Protein AF-A0A533ZEN4-F1 (afdb_monomer_lite)

Secondary structure (DSSP, 8-state):
-HHHHHHHHHT---TT-SEEEEEE-----HHHHHHHHHHHHHTT-EEPPHHHHHHHHHTSS---SSEEEEEEES--HHIIIIIHHHHHHHT---EEE--GGGG-SS--HHHHHHHHHHHHHHHTTPEE-B--SS---GGG--HHHHHIIIIIHHHHHHHHHTS---EEE-GGG---HHHHHHHHHTT-SEEEEEEES-B-TTS-TTSEEEEE--S---HHHHHHHHT--TTTHHHHHHHHHHHHHHHHHHHHHHHHH-SSS-----HHHHHHHHHHHHHHHHHHHHHHHHHHHHHHHTT--EEE-HHHHHIIIII-SGGGS--SEEEEEE-GGGHHHHHHHHHHTT-EEEETTEEEEE-TTSS-EEEEES--TT-S-HHHHHHTPEEEEETTEEEEE--HHHHHHHHHHIIIIII----HHHHHHHHHHHHHS---HHHHHHHHHHSTTHHHHHHHHHHHHTT-TTS---HHHHHHHS--SHHHHHHHHHHHHHSSSSPPTTHHHHHHHHHS-TTHHHHHHHHHHS--HHHHHHHHGGGSSS-HHHHHHHHHHHHHHHHHHHHTT-

Structure (mmCIF, N/CA/C/O backbone):
data_AF-A0A533ZEN4-F1
#
_entry.id   AF-A0A533ZEN4-F1
#
loop_
_atom_site.group_PDB
_atom_site.id
_atom_site.type_symbol
_atom_site.label_atom_id
_atom_site.label_alt_id
_atom_site.label_comp_id
_atom_site.label_asym_id
_atom_site.label_entity_id
_atom_site.label_seq_id
_atom_site.pdbx_PDB_ins_code
_atom_site.Cartn_x
_atom_site.Cartn_y
_atom_site.Cartn_z
_atom_site.occupancy
_atom_site.B_iso_or_equiv
_atom_site.auth_seq_id
_atom_site.auth_comp_id
_atom_site.auth_asym_id
_atom_site.auth_atom_id
_atom_site.pdbx_PDB_model_num
ATOM 1 N N . MET A 1 1 ? -9.840 26.747 15.165 1.00 43.94 1 MET A N 1
ATOM 2 C CA . MET A 1 1 ? -10.301 25.847 16.252 1.00 43.94 1 MET A CA 1
ATOM 3 C C . MET A 1 1 ? -9.223 24.917 16.841 1.00 43.94 1 MET A C 1
ATOM 5 O O . MET A 1 1 ? -9.442 24.405 17.928 1.00 43.94 1 MET A O 1
ATOM 9 N N . GLY A 1 2 ? -8.055 24.697 16.209 1.00 53.06 2 GLY A N 1
ATOM 10 C CA . GLY A 1 2 ? -7.106 23.652 16.651 1.00 53.06 2 GLY A CA 1
ATOM 11 C C . GLY A 1 2 ? -6.316 23.903 17.950 1.00 53.06 2 GLY A C 1
ATOM 12 O O . GLY A 1 2 ? -6.140 22.972 18.727 1.00 53.06 2 GLY A O 1
ATOM 13 N N . ALA A 1 3 ? -5.851 25.130 18.211 1.00 53.50 3 ALA A N 1
ATOM 14 C CA . ALA A 1 3 ? -4.971 25.402 19.359 1.00 53.50 3 ALA A CA 1
ATOM 15 C C . ALA A 1 3 ? -5.711 25.388 20.710 1.00 53.50 3 ALA A C 1
ATOM 17 O O . ALA A 1 3 ? -5.239 24.774 21.659 1.00 53.50 3 ALA A O 1
ATOM 18 N N . ALA A 1 4 ? -6.901 25.996 20.779 1.00 62.06 4 ALA A N 1
ATOM 19 C CA . ALA A 1 4 ? -7.715 26.029 21.998 1.00 62.06 4 ALA A CA 1
ATOM 20 C C . ALA A 1 4 ? -8.164 24.625 22.439 1.00 62.06 4 ALA A C 1
ATOM 22 O O . ALA A 1 4 ? -8.105 24.294 23.619 1.00 62.06 4 ALA A O 1
ATOM 23 N N . ARG A 1 5 ? -8.537 23.766 21.481 1.00 68.06 5 ARG A N 1
ATOM 24 C CA . ARG A 1 5 ? -8.897 22.371 21.754 1.00 68.06 5 ARG A CA 1
ATOM 25 C C . ARG A 1 5 ? -7.697 21.543 22.217 1.00 68.06 5 ARG A C 1
ATOM 27 O O . ARG A 1 5 ? -7.823 20.802 23.178 1.00 68.06 5 ARG A O 1
ATOM 34 N N . ALA A 1 6 ? -6.529 21.711 21.594 1.00 65.56 6 ALA A N 1
ATOM 35 C CA . ALA A 1 6 ? -5.308 21.034 22.038 1.00 65.56 6 ALA A CA 1
ATOM 36 C C . ALA A 1 6 ? -4.890 21.455 23.460 1.00 65.56 6 ALA A C 1
ATOM 38 O O . ALA A 1 6 ? -4.477 20.613 24.250 1.00 65.56 6 ALA A O 1
ATOM 39 N N . LEU A 1 7 ? -5.039 22.739 23.807 1.00 67.12 7 LEU A N 1
ATOM 40 C CA . LEU A 1 7 ? -4.793 23.239 25.164 1.00 67.12 7 LEU A CA 1
ATOM 41 C C . LEU A 1 7 ? -5.800 22.679 26.176 1.00 67.12 7 LEU A C 1
ATOM 43 O O . LEU A 1 7 ? -5.402 22.258 27.258 1.00 67.12 7 LEU A O 1
ATOM 47 N N . SER A 1 8 ? -7.083 22.620 25.811 1.00 70.81 8 SER A N 1
ATOM 48 C CA . SER A 1 8 ? -8.122 21.999 26.638 1.00 70.81 8 SER A CA 1
ATOM 49 C C . SER A 1 8 ? -7.847 20.512 26.874 1.00 70.81 8 SER A C 1
ATOM 51 O O . SER A 1 8 ? -7.954 20.053 28.005 1.00 70.81 8 SER A O 1
ATOM 53 N N . GLU A 1 9 ? -7.418 19.770 25.852 1.00 74.06 9 GLU A N 1
ATOM 54 C CA . GLU A 1 9 ? -7.073 18.350 25.974 1.00 74.06 9 GLU A CA 1
ATOM 55 C C . GLU A 1 9 ? -5.823 18.118 26.837 1.00 74.06 9 GLU A C 1
ATOM 57 O O . GLU A 1 9 ? -5.799 17.186 27.636 1.00 74.06 9 GLU A O 1
ATOM 62 N N . LEU A 1 10 ? -4.805 18.981 26.730 1.00 68.69 10 LEU A N 1
ATOM 63 C CA . LEU A 1 10 ? -3.618 18.939 27.595 1.00 68.69 10 LEU A CA 1
ATOM 64 C C . LEU A 1 10 ? -3.953 19.217 29.068 1.00 68.69 10 LEU A C 1
ATOM 66 O O . LEU A 1 10 ? -3.287 18.684 29.955 1.00 68.69 10 LEU A O 1
ATOM 70 N N . ALA A 1 11 ? -4.974 20.040 29.311 1.00 71.75 11 ALA A N 1
ATOM 71 C CA . ALA A 1 11 ? -5.456 20.407 30.639 1.00 71.75 11 ALA A CA 1
ATOM 72 C C . ALA A 1 11 ? -6.572 19.486 31.173 1.00 71.75 11 ALA A C 1
ATOM 74 O O . ALA A 1 11 ? -7.020 19.664 32.304 1.00 71.75 11 ALA A O 1
ATOM 75 N N . SER A 1 12 ? -7.041 18.520 30.379 1.00 71.06 12 SER A N 1
ATOM 76 C CA . SER A 1 12 ? -8.128 17.623 30.771 1.00 71.06 12 SER A CA 1
ATOM 77 C C . SER A 1 12 ? -7.603 16.455 31.601 1.00 71.06 12 SER A C 1
ATOM 79 O O . SER A 1 12 ? -6.607 15.817 31.263 1.00 71.06 12 SER A O 1
ATOM 81 N N . SER A 1 13 ? -8.323 16.150 32.673 1.00 80.19 13 SER A N 1
ATOM 82 C CA . SER A 1 13 ? -8.119 14.985 33.527 1.00 80.19 13 SER A CA 1
ATOM 83 C C . SER A 1 13 ? -9.407 14.171 33.539 1.00 80.19 13 SER A C 1
ATOM 85 O O . SER A 1 13 ? -10.502 14.729 33.484 1.00 80.19 13 SER A O 1
ATOM 87 N N . PHE A 1 14 ? -9.273 12.854 33.614 1.00 87.88 14 PHE A N 1
ATOM 88 C CA . PHE A 1 14 ? -10.388 11.935 33.867 1.00 87.88 14 PHE A CA 1
ATOM 89 C C . PHE A 1 14 ? -10.124 11.072 35.103 1.00 87.88 14 PHE A C 1
ATOM 91 O O . PHE A 1 14 ? -10.722 10.014 35.286 1.00 87.88 14 PHE A O 1
ATOM 98 N N . HIS A 1 15 ? -9.210 11.533 35.958 1.00 85.56 15 HIS A N 1
ATOM 99 C CA . HIS A 1 15 ? -8.993 10.944 37.264 1.00 85.56 15 HIS A CA 1
ATOM 100 C C . HIS A 1 15 ? -10.256 11.075 38.126 1.00 85.56 15 HIS A C 1
ATOM 102 O O . HIS A 1 15 ? -10.852 12.150 38.182 1.00 85.56 15 HIS A O 1
ATOM 108 N N . GLY A 1 16 ? -10.644 9.994 38.806 1.00 84.69 16 GLY A N 1
ATOM 109 C CA . GLY A 1 16 ? -11.830 9.965 39.669 1.00 84.69 16 GLY A CA 1
ATOM 110 C C . GLY A 1 16 ? -13.163 9.743 38.948 1.00 84.69 16 GLY A C 1
ATOM 111 O O . GLY A 1 16 ? -14.199 9.802 39.599 1.00 84.69 16 GLY A O 1
ATOM 112 N N . ALA A 1 17 ? -13.151 9.475 37.639 1.00 90.56 17 ALA A N 1
ATOM 113 C CA . ALA A 1 17 ? -14.362 9.113 36.914 1.00 90.56 17 ALA A CA 1
ATOM 114 C C . ALA A 1 17 ? -14.907 7.741 37.332 1.00 90.56 17 ALA A C 1
ATOM 116 O O . ALA A 1 17 ? -14.138 6.808 37.573 1.00 90.56 17 ALA A O 1
ATOM 117 N N . ASP A 1 18 ? -16.235 7.608 37.337 1.00 93.44 18 ASP A N 1
ATOM 118 C CA . ASP A 1 18 ? -16.905 6.344 37.650 1.00 93.44 18 ASP A CA 1
ATOM 119 C C . ASP A 1 18 ? -16.711 5.319 36.519 1.00 93.44 18 ASP A C 1
ATOM 121 O O . ASP A 1 18 ? -16.425 4.146 36.772 1.00 93.44 18 ASP A O 1
ATOM 125 N N . VAL A 1 19 ? -16.841 5.770 35.261 1.00 96.56 19 VAL A N 1
ATOM 126 C CA . VAL A 1 19 ? -16.652 4.946 34.057 1.00 96.56 19 VAL A CA 1
ATOM 127 C C . VAL A 1 19 ? -15.769 5.654 33.040 1.00 96.56 19 VAL A C 1
ATOM 129 O O . VAL A 1 19 ? -16.017 6.800 32.655 1.00 96.56 19 VAL A O 1
ATOM 132 N N . LEU A 1 20 ? -14.777 4.935 32.514 1.00 96.94 20 LEU A N 1
ATOM 133 C CA . LEU A 1 20 ? -14.028 5.366 31.336 1.00 96.94 20 LEU A CA 1
ATOM 134 C C . LEU A 1 20 ? -14.659 4.791 30.067 1.00 96.94 20 LEU A C 1
ATOM 136 O O . LEU A 1 20 ? -14.642 3.583 29.838 1.00 96.94 20 LEU A O 1
ATOM 140 N N . VAL A 1 21 ? -15.190 5.654 29.204 1.00 97.81 21 VAL A N 1
ATOM 141 C CA . VAL A 1 21 ? -15.657 5.233 27.878 1.00 97.81 21 VAL A CA 1
ATOM 142 C C . VAL A 1 21 ? -14.480 5.297 26.910 1.00 97.81 21 VAL A C 1
ATOM 144 O O . VAL A 1 21 ? -14.130 6.369 26.414 1.00 97.81 21 VAL A O 1
ATOM 147 N N . LEU A 1 22 ? -13.836 4.159 26.665 1.00 97.56 22 LEU A N 1
ATOM 148 C CA . LEU A 1 22 ? -12.671 4.071 25.791 1.00 97.56 22 LEU A CA 1
ATOM 149 C C . LEU A 1 22 ? -13.105 4.099 24.324 1.00 97.56 22 LEU A C 1
ATOM 151 O O . LEU A 1 22 ? -13.936 3.299 23.895 1.00 97.56 22 LEU A O 1
ATOM 155 N N . CYS A 1 23 ? -12.535 5.021 23.551 1.00 95.12 23 CYS A N 1
ATOM 156 C CA . CYS A 1 23 ? -12.855 5.224 22.142 1.00 95.12 23 CYS A CA 1
ATOM 157 C C . CYS A 1 23 ? -11.713 4.742 21.248 1.00 95.12 23 CYS A C 1
ATOM 159 O O . CYS A 1 23 ? -10.653 5.368 21.171 1.00 95.12 23 CYS A O 1
ATOM 161 N N . TYR A 1 24 ? -11.963 3.645 20.546 1.00 95.06 24 TYR A N 1
ATOM 162 C CA . TYR A 1 24 ? -11.093 3.072 19.532 1.00 95.06 24 TYR A CA 1
ATOM 163 C C . TYR A 1 24 ? -11.607 3.404 18.128 1.00 95.06 24 TYR A C 1
ATOM 165 O O . TYR A 1 24 ? -12.798 3.612 17.913 1.00 95.06 24 TYR A O 1
ATOM 173 N N . HIS A 1 25 ? -10.692 3.446 17.162 1.00 90.31 25 HIS A N 1
ATOM 174 C CA . HIS A 1 25 ? -11.019 3.569 15.739 1.00 90.31 25 HIS A CA 1
ATOM 175 C C . HIS A 1 25 ? -10.411 2.381 14.987 1.00 90.31 25 HIS A C 1
ATOM 177 O O . HIS A 1 25 ? -11.042 1.341 14.856 1.00 90.31 25 HIS A O 1
ATOM 183 N N . ARG A 1 26 ? -9.156 2.496 14.552 1.00 87.44 26 ARG A N 1
ATOM 184 C CA . ARG A 1 26 ? -8.433 1.444 13.824 1.00 87.44 26 ARG A CA 1
ATOM 185 C C . ARG A 1 26 ? -7.689 0.528 14.790 1.00 87.44 26 ARG A C 1
ATOM 187 O O . ARG A 1 26 ? -6.956 1.031 15.644 1.00 87.44 26 ARG A O 1
ATOM 194 N N . ILE A 1 27 ? -7.803 -0.788 14.616 1.00 90.50 27 ILE A N 1
ATOM 195 C CA . ILE A 1 27 ? -7.027 -1.788 15.370 1.00 90.50 27 ILE A CA 1
ATOM 196 C C . ILE A 1 27 ? -6.047 -2.484 14.420 1.00 90.50 27 ILE A C 1
ATOM 198 O O . ILE A 1 27 ? -6.326 -3.565 13.912 1.00 90.50 27 ILE A O 1
ATOM 202 N N . ARG A 1 28 ? -4.884 -1.877 14.151 1.00 85.94 28 ARG A N 1
ATOM 203 C CA . ARG A 1 28 ? -3.933 -2.399 13.144 1.00 85.94 28 ARG A CA 1
ATOM 204 C C . ARG A 1 28 ? -3.084 -3.563 13.685 1.00 85.94 28 ARG A C 1
ATOM 206 O O . ARG A 1 28 ? -2.612 -4.389 12.912 1.00 85.94 28 ARG A O 1
ATOM 213 N N . SER A 1 29 ? -2.895 -3.646 15.003 1.00 88.56 29 SER A N 1
ATOM 214 C CA . SER A 1 29 ? -2.089 -4.651 15.701 1.00 88.56 29 SER A CA 1
ATOM 215 C C . SER A 1 29 ? -2.912 -5.387 16.757 1.00 88.56 29 SER A C 1
ATOM 217 O O . SER A 1 29 ? -3.169 -4.873 17.851 1.00 88.56 29 SER A O 1
ATOM 219 N N . ARG A 1 30 ? -3.256 -6.645 16.451 1.00 93.19 30 ARG A N 1
ATOM 220 C CA . ARG A 1 30 ? -3.936 -7.558 17.382 1.00 93.19 30 ARG A CA 1
ATOM 221 C C . ARG A 1 30 ? -3.164 -7.739 18.691 1.00 93.19 30 ARG A C 1
ATOM 223 O O . ARG A 1 30 ? -3.760 -7.709 19.758 1.00 93.19 30 ARG A O 1
ATOM 230 N N . GLU A 1 31 ? -1.843 -7.889 18.623 1.00 92.62 31 GLU A N 1
ATOM 231 C CA . GLU A 1 31 ? -0.985 -8.112 19.797 1.00 92.62 31 GLU A CA 1
ATOM 232 C C . GLU A 1 31 ? -1.008 -6.928 20.776 1.00 92.62 31 GLU A C 1
ATOM 234 O O . GLU A 1 31 ? -1.095 -7.103 21.996 1.00 92.62 31 GLU A O 1
ATOM 239 N N . ARG A 1 32 ? -0.982 -5.697 20.252 1.00 91.38 32 ARG A N 1
ATOM 240 C CA . ARG A 1 32 ? -1.067 -4.498 21.092 1.00 91.38 32 ARG A CA 1
ATOM 241 C C . ARG A 1 32 ? -2.434 -4.343 21.723 1.00 91.38 32 ARG A C 1
ATOM 243 O O . ARG A 1 32 ? -2.510 -4.047 22.911 1.00 91.38 32 ARG A O 1
ATOM 250 N N . PHE A 1 33 ? -3.490 -4.569 20.949 1.00 96.44 33 PHE A N 1
ATOM 251 C CA . PHE A 1 33 ? -4.849 -4.541 21.474 1.00 96.44 33 PHE A CA 1
ATOM 252 C C . PHE A 1 33 ? -5.057 -5.618 22.550 1.00 96.44 33 PHE A C 1
ATOM 254 O O . PHE A 1 33 ? -5.562 -5.317 23.628 1.00 96.44 33 PHE A O 1
ATOM 261 N N . HIS A 1 34 ? -4.547 -6.834 22.331 1.00 97.31 34 HIS A N 1
ATOM 262 C CA . HIS A 1 34 ? -4.519 -7.901 23.338 1.00 97.31 34 HIS A CA 1
ATOM 263 C C . HIS A 1 34 ? -3.827 -7.464 24.627 1.00 97.31 34 HIS A C 1
ATOM 265 O O . HIS A 1 34 ? -4.397 -7.597 25.708 1.00 97.31 34 HIS A O 1
ATOM 271 N N . SER A 1 35 ? -2.651 -6.846 24.518 1.00 94.88 35 SER A N 1
ATOM 272 C CA . SER A 1 35 ? -1.914 -6.341 25.680 1.00 94.88 35 SER A CA 1
ATOM 273 C C . SER A 1 35 ? -2.686 -5.260 26.451 1.00 94.88 35 SER A C 1
ATOM 275 O O . SER A 1 35 ? -2.575 -5.180 27.673 1.00 94.88 35 SER A O 1
ATOM 277 N N . GLN A 1 36 ? -3.481 -4.436 25.763 1.00 96.62 36 GLN A N 1
ATOM 278 C CA . GLN A 1 36 ? -4.335 -3.422 26.389 1.00 96.62 36 GLN A CA 1
ATOM 279 C C . GLN A 1 36 ? -5.517 -4.057 27.128 1.00 96.62 36 GLN A C 1
ATOM 281 O O . GLN A 1 36 ? -5.770 -3.702 28.277 1.00 96.62 36 GLN A O 1
ATOM 286 N N . MET A 1 37 ? -6.202 -5.027 26.514 1.00 98.19 37 MET A N 1
ATOM 287 C CA . MET A 1 37 ? -7.299 -5.754 27.168 1.00 98.19 37 MET A CA 1
ATOM 288 C C . MET A 1 37 ? -6.793 -6.537 28.383 1.00 98.19 37 MET A C 1
ATOM 290 O O . MET A 1 37 ? -7.384 -6.468 29.459 1.00 98.19 37 MET A O 1
ATOM 294 N N . LYS A 1 38 ? -5.622 -7.173 28.257 1.00 97.44 38 LYS A N 1
ATOM 295 C CA . LYS A 1 38 ? -4.925 -7.805 29.381 1.00 97.44 38 LYS A CA 1
ATOM 296 C C . LYS A 1 38 ? -4.644 -6.809 30.507 1.00 97.44 38 LYS A C 1
ATOM 298 O O . LYS A 1 38 ? -4.877 -7.126 31.666 1.00 97.44 38 LYS A O 1
ATOM 303 N N . ALA A 1 39 ? -4.179 -5.602 30.182 1.00 96.50 39 ALA A N 1
ATOM 304 C CA . ALA A 1 39 ? -3.926 -4.572 31.185 1.00 96.50 39 ALA A CA 1
ATOM 305 C C . ALA A 1 39 ? -5.206 -4.107 31.896 1.00 96.50 39 ALA A C 1
ATOM 307 O O . ALA A 1 39 ? -5.158 -3.893 33.102 1.00 96.50 39 ALA A O 1
ATOM 308 N N . LEU A 1 40 ? -6.340 -3.985 31.194 1.00 97.50 40 LEU A N 1
ATOM 309 C CA . LEU A 1 40 ? -7.632 -3.689 31.830 1.00 97.50 40 LEU A CA 1
ATOM 310 C C . LEU A 1 40 ? -8.024 -4.784 32.828 1.00 97.50 40 LEU A C 1
ATOM 312 O O . LEU A 1 40 ? -8.372 -4.467 33.964 1.00 97.50 40 LEU A O 1
ATOM 316 N N . ALA A 1 41 ? -7.892 -6.055 32.434 1.00 96.94 41 ALA A N 1
ATOM 317 C CA . ALA A 1 41 ? -8.163 -7.196 33.308 1.00 96.94 41 ALA A CA 1
ATOM 318 C C . ALA A 1 41 ? -7.251 -7.200 34.550 1.00 96.94 41 ALA A C 1
ATOM 320 O O . ALA A 1 41 ? -7.729 -7.317 35.674 1.00 96.94 41 ALA A O 1
ATOM 321 N N . GLU A 1 42 ? -5.940 -7.013 34.364 1.00 96.50 42 GLU A N 1
ATOM 322 C CA . GLU A 1 42 ? -4.958 -6.966 35.459 1.00 96.50 42 GLU A CA 1
ATOM 323 C C . GLU A 1 42 ? -5.163 -5.778 36.408 1.00 96.50 42 GLU A C 1
ATOM 325 O O . GLU A 1 42 ? -4.818 -5.864 37.583 1.00 96.50 42 GLU A O 1
ATOM 330 N N . LEU A 1 43 ? -5.693 -4.661 35.905 1.00 94.75 43 LEU A N 1
ATOM 331 C CA . LEU A 1 43 ? -6.028 -3.479 36.703 1.00 94.75 43 LEU A CA 1
ATOM 332 C C . LEU A 1 43 ? -7.414 -3.579 37.364 1.00 94.75 43 LEU A C 1
ATOM 334 O O . LEU A 1 43 ? -7.807 -2.653 38.071 1.00 94.75 43 LEU A O 1
ATOM 338 N N . GLY A 1 44 ? -8.145 -4.677 37.150 1.00 95.50 44 GLY A N 1
ATOM 339 C CA . GLY A 1 44 ? -9.442 -4.930 37.773 1.00 95.50 44 GLY A CA 1
ATOM 340 C C . GLY A 1 44 ? -10.601 -4.130 37.178 1.00 95.50 44 GLY A C 1
ATOM 341 O O . GLY A 1 44 ? -11.589 -3.912 37.873 1.00 95.50 44 GLY A O 1
ATOM 342 N N . TYR A 1 45 ? -10.499 -3.677 35.923 1.00 96.75 45 TYR A N 1
ATOM 343 C CA . TYR A 1 45 ? -11.593 -2.951 35.277 1.00 96.75 45 TYR A CA 1
ATOM 344 C C . TYR A 1 45 ? -12.801 -3.859 35.022 1.00 96.75 45 TYR A C 1
ATOM 346 O O . TYR A 1 45 ? -12.692 -4.873 34.332 1.00 96.75 45 TYR A O 1
ATOM 354 N N . SER A 1 46 ? -13.971 -3.444 35.503 1.00 96.19 46 SER A N 1
ATOM 355 C CA . SER A 1 46 ? -15.249 -4.040 35.114 1.00 96.19 46 SER A CA 1
ATOM 356 C C . SER A 1 46 ? -15.667 -3.519 33.738 1.00 96.19 46 SER A C 1
ATOM 358 O O . SER A 1 46 ? -15.936 -2.324 33.576 1.00 96.19 46 SER A O 1
ATOM 360 N N . ILE A 1 47 ? -15.688 -4.397 32.732 1.00 97.81 47 ILE A N 1
ATOM 361 C CA . ILE A 1 47 ? -16.045 -4.022 31.359 1.00 97.81 47 ILE A CA 1
ATOM 362 C C . ILE A 1 47 ? -17.552 -4.169 31.156 1.00 97.81 47 ILE A C 1
ATOM 364 O O . ILE A 1 47 ? -18.100 -5.266 31.249 1.00 97.81 47 ILE A O 1
ATOM 368 N N . LEU A 1 48 ? -18.218 -3.046 30.890 1.00 97.44 48 LEU A N 1
ATOM 369 C CA . LEU A 1 48 ? -19.673 -2.947 30.827 1.00 97.44 48 LEU A CA 1
ATOM 370 C C . LEU A 1 48 ? -20.196 -3.160 29.403 1.00 97.44 48 LEU A C 1
ATOM 372 O O . LEU A 1 48 ? -19.622 -2.674 28.428 1.00 97.44 48 LEU A O 1
ATOM 376 N N . THR A 1 49 ? -21.348 -3.819 29.285 1.00 97.00 49 THR A N 1
ATOM 377 C CA . THR A 1 49 ? -22.201 -3.701 28.093 1.00 97.00 49 THR A CA 1
ATOM 378 C C . THR A 1 49 ? -22.807 -2.298 28.020 1.00 97.00 49 THR A C 1
ATOM 380 O O . THR A 1 49 ? -22.931 -1.601 29.031 1.00 97.00 49 THR A O 1
ATOM 383 N N . THR A 1 50 ? -23.242 -1.880 26.831 1.00 97.12 50 THR A N 1
ATOM 384 C CA . THR A 1 50 ? -23.950 -0.600 26.656 1.00 97.12 50 THR A CA 1
ATOM 385 C C . THR A 1 50 ? -25.204 -0.530 27.522 1.00 97.12 50 THR A C 1
ATOM 387 O O . THR A 1 50 ? -25.466 0.501 28.125 1.00 97.12 50 THR A O 1
ATOM 390 N N . GLU A 1 51 ? -25.942 -1.635 27.634 1.00 95.69 51 GLU A N 1
ATOM 391 C CA . GLU A 1 51 ? -27.141 -1.731 28.467 1.00 95.69 51 GLU A CA 1
ATOM 392 C C . GLU A 1 51 ? -26.808 -1.530 29.950 1.00 95.69 51 GLU A C 1
ATOM 394 O O . GLU A 1 51 ? -27.375 -0.648 30.588 1.00 95.69 51 GLU A O 1
ATOM 399 N N . GLN A 1 52 ? -25.811 -2.251 30.479 1.00 96.31 52 GLN A N 1
ATOM 400 C CA . GLN A 1 52 ? -25.336 -2.069 31.857 1.00 96.31 52 GLN A CA 1
ATOM 401 C C . GLN A 1 52 ? -24.899 -0.627 32.135 1.00 96.31 52 GLN A C 1
ATOM 403 O O . GLN A 1 52 ? -25.200 -0.085 33.199 1.00 96.31 52 GLN A O 1
ATOM 408 N N . PHE A 1 53 ? -24.193 -0.013 31.185 1.00 97.38 53 PHE A N 1
ATOM 409 C CA . PHE A 1 53 ? -23.772 1.378 31.272 1.00 97.38 53 PHE A CA 1
ATOM 410 C C . PHE A 1 53 ? -24.975 2.337 31.303 1.00 97.38 53 PHE A C 1
ATOM 412 O O . PHE A 1 53 ? -25.030 3.219 32.158 1.00 97.38 53 PHE A O 1
ATOM 419 N N . THR A 1 54 ? -25.968 2.145 30.432 1.00 96.31 54 THR A N 1
ATOM 420 C CA . THR A 1 54 ? -27.192 2.961 30.390 1.00 96.31 54 THR A CA 1
ATOM 421 C C . THR A 1 54 ? -28.036 2.798 31.658 1.00 96.31 54 THR A C 1
ATOM 423 O O . THR A 1 54 ? -28.526 3.791 32.197 1.00 96.31 54 THR A O 1
ATOM 426 N N . GLU A 1 55 ? -28.184 1.575 32.174 1.00 95.19 55 GLU A N 1
ATOM 427 C CA . GLU A 1 55 ? -28.864 1.296 33.445 1.00 95.19 55 GLU A CA 1
ATOM 428 C C . GLU A 1 55 ? -28.164 1.992 34.621 1.00 95.19 55 GLU A C 1
ATOM 430 O O . GLU A 1 55 ? -28.806 2.626 35.461 1.00 95.19 55 GLU A O 1
ATOM 435 N N . TRP A 1 56 ? -26.831 1.932 34.667 1.00 96.00 56 TRP A N 1
ATOM 436 C CA . TRP A 1 56 ? -26.050 2.624 35.688 1.00 96.00 56 TRP A CA 1
ATOM 437 C C . TRP A 1 56 ? -26.205 4.145 35.609 1.00 96.00 56 TRP A C 1
ATOM 439 O O . TRP A 1 56 ? -26.468 4.787 36.628 1.00 96.00 56 TRP A O 1
ATOM 449 N N . LEU A 1 57 ? -26.114 4.718 34.406 1.00 95.12 57 LEU A N 1
ATOM 450 C CA . LEU A 1 57 ? -26.249 6.158 34.192 1.00 95.12 57 LEU A CA 1
ATOM 451 C C . LEU A 1 57 ? -27.627 6.668 34.646 1.00 95.12 57 LEU A C 1
ATOM 453 O O . LEU A 1 57 ? -27.728 7.727 35.264 1.00 95.12 57 LEU A O 1
ATOM 457 N N . ARG A 1 58 ? -28.681 5.873 34.409 1.00 91.12 58 ARG A N 1
ATOM 458 C CA . ARG A 1 58 ? -30.058 6.118 34.883 1.00 91.12 58 ARG A CA 1
ATOM 459 C C . ARG A 1 58 ? -30.254 5.829 36.371 1.00 91.12 58 ARG A C 1
ATOM 461 O O . ARG A 1 58 ? -31.274 6.200 36.945 1.00 91.12 58 ARG A O 1
ATOM 468 N N . GLY A 1 59 ? -29.286 5.178 37.009 1.00 90.88 59 GLY A N 1
ATOM 469 C CA . GLY A 1 59 ? -29.301 4.860 38.427 1.00 90.88 59 GLY A CA 1
ATOM 470 C C . GLY A 1 59 ? -30.046 3.583 38.810 1.00 90.88 59 GLY A C 1
ATOM 471 O O . GLY A 1 59 ? -30.250 3.369 40.004 1.00 90.88 59 GLY A O 1
ATOM 472 N N . SER A 1 60 ? -30.427 2.743 37.844 1.00 89.00 60 SER A N 1
ATOM 473 C CA . SER A 1 60 ? -31.083 1.451 38.084 1.00 89.00 60 SER A CA 1
ATOM 474 C C . SER A 1 60 ? -30.098 0.300 38.321 1.00 89.00 60 SER A C 1
ATOM 476 O O . SER A 1 60 ? -30.520 -0.788 38.707 1.00 89.00 60 SER A O 1
ATOM 478 N N . LYS A 1 61 ? -28.789 0.529 38.141 1.00 90.56 61 LYS A N 1
ATOM 479 C CA . LYS A 1 61 ? -27.734 -0.469 38.362 1.00 90.56 61 LYS A CA 1
ATOM 480 C C . LYS A 1 61 ? -26.556 0.100 39.134 1.00 90.56 61 LYS A C 1
ATOM 482 O O . LYS A 1 61 ? -26.148 1.240 38.923 1.00 90.56 61 LYS A O 1
ATOM 487 N N . LEU A 1 62 ? -25.996 -0.717 40.019 1.00 90.06 62 LEU A N 1
ATOM 488 C CA . LEU A 1 62 ? -24.738 -0.423 40.694 1.00 90.06 62 LEU A CA 1
ATOM 489 C C . LEU A 1 62 ? -23.576 -0.983 39.875 1.00 90.06 62 LEU A C 1
ATOM 491 O O . LEU A 1 62 ? -23.645 -2.106 39.375 1.00 90.06 62 LEU A O 1
ATOM 495 N N . ILE A 1 63 ? -22.505 -0.202 39.774 1.00 90.50 63 ILE A N 1
ATOM 496 C CA . ILE A 1 63 ? -21.211 -0.638 39.248 1.00 90.50 63 ILE A CA 1
ATOM 497 C C . ILE A 1 63 ? -20.143 -0.321 40.289 1.00 90.50 63 ILE A C 1
ATOM 499 O O . ILE A 1 63 ? -20.311 0.596 41.095 1.00 90.50 63 ILE A O 1
ATOM 503 N N . TYR A 1 64 ? -19.042 -1.058 40.243 1.00 87.00 64 TYR A N 1
ATOM 504 C CA . TYR A 1 64 ? -17.900 -0.849 41.122 1.00 87.00 64 TYR A CA 1
ATOM 505 C C . TYR A 1 64 ? -16.705 -0.402 40.275 1.00 87.00 64 TYR A C 1
ATOM 507 O O . TYR A 1 64 ? -16.249 -1.186 39.440 1.00 87.00 64 TYR A O 1
ATOM 515 N N . PRO A 1 65 ? -16.223 0.844 40.440 1.00 87.88 65 PRO A N 1
ATOM 516 C CA . PRO A 1 65 ? -15.010 1.304 39.782 1.00 87.88 65 PRO A CA 1
ATOM 517 C C . PRO A 1 65 ? -13.770 0.499 40.231 1.00 87.88 65 PRO A C 1
ATOM 519 O O . PRO A 1 65 ? -13.726 0.044 41.377 1.00 87.88 65 PRO A O 1
ATOM 522 N N . PRO A 1 66 ? -12.742 0.357 39.377 1.00 93.31 66 PRO A N 1
ATOM 523 C CA . PRO A 1 66 ? -12.655 0.948 38.046 1.00 93.31 66 PRO A CA 1
ATOM 524 C C . PRO A 1 66 ? -13.559 0.218 37.038 1.00 93.31 66 PRO A C 1
ATOM 526 O O . PRO A 1 66 ? -13.609 -1.007 37.000 1.00 93.31 66 PRO A O 1
ATOM 529 N N . ALA A 1 67 ? -14.287 0.969 36.212 1.00 96.88 67 ALA A N 1
ATOM 530 C CA . ALA A 1 67 ? -15.170 0.419 35.187 1.00 96.88 67 ALA A CA 1
ATOM 531 C C . ALA A 1 67 ? -14.913 1.090 33.836 1.00 96.88 67 ALA A C 1
ATOM 533 O O . ALA A 1 67 ? -14.512 2.256 33.768 1.00 96.88 67 ALA A O 1
ATOM 534 N N . ALA A 1 68 ? -15.126 0.351 32.750 1.00 98.00 68 ALA A N 1
ATOM 535 C CA . ALA A 1 68 ? -14.951 0.874 31.404 1.00 98.00 68 ALA A CA 1
ATOM 536 C C . ALA A 1 68 ? -16.015 0.365 30.432 1.00 98.00 68 ALA A C 1
ATOM 538 O O . ALA A 1 68 ? -16.505 -0.756 30.541 1.00 98.00 68 ALA A O 1
ATOM 539 N N . LEU A 1 69 ? -16.329 1.198 29.444 1.00 98.38 69 LEU A N 1
ATOM 540 C CA . LEU A 1 69 ? -17.103 0.827 28.264 1.00 98.38 69 LEU A CA 1
ATOM 541 C C . LEU A 1 69 ? -16.175 0.896 27.051 1.00 98.38 69 LEU A C 1
ATOM 543 O O . LEU A 1 69 ? -15.569 1.936 26.795 1.00 98.38 69 LEU A O 1
ATOM 547 N N . LEU A 1 70 ? -16.067 -0.198 26.299 1.00 98.44 70 LEU A N 1
ATOM 548 C CA . LEU A 1 70 ? -15.260 -0.247 25.080 1.00 98.44 70 LEU A CA 1
ATOM 549 C C . LEU A 1 70 ? -16.116 0.167 23.881 1.00 98.44 70 LEU A C 1
ATOM 551 O O . LEU A 1 70 ? -17.154 -0.444 23.619 1.00 98.44 70 LEU A O 1
ATOM 555 N N . THR A 1 71 ? -15.689 1.198 23.152 1.00 98.12 71 THR A N 1
ATOM 556 C CA . THR A 1 71 ? -16.400 1.726 21.980 1.00 98.12 71 THR A CA 1
ATOM 557 C C . THR A 1 71 ? -15.497 1.782 20.755 1.00 98.12 71 THR A C 1
ATOM 559 O O . THR A 1 71 ? -14.323 2.135 20.871 1.00 98.12 71 THR A O 1
ATOM 562 N N . PHE A 1 72 ? -16.046 1.446 19.589 1.00 96.62 72 PHE A N 1
ATOM 563 C CA . PHE A 1 72 ? -15.330 1.377 18.316 1.00 96.62 72 PHE A CA 1
ATOM 564 C C . PHE A 1 72 ? -16.076 2.164 17.241 1.00 96.62 72 PHE A C 1
ATOM 566 O O . PHE A 1 72 ? -17.198 1.807 16.885 1.00 96.62 72 PHE A O 1
ATOM 573 N N . ASP A 1 73 ? -15.449 3.202 16.697 1.00 93.31 73 ASP A N 1
ATOM 574 C CA . ASP A 1 73 ? -16.065 4.075 15.695 1.00 93.31 73 ASP A CA 1
ATOM 575 C C . ASP A 1 73 ? -15.613 3.708 14.276 1.00 93.31 73 ASP A C 1
ATOM 577 O O . ASP A 1 73 ? -14.441 3.398 14.044 1.00 93.31 73 ASP A O 1
ATOM 581 N N . GLY A 1 74 ? -16.531 3.782 13.309 1.00 77.88 74 GLY A N 1
ATOM 582 C CA . GLY A 1 74 ? -16.209 3.813 11.877 1.00 77.88 74 GLY A CA 1
ATOM 583 C C . GLY A 1 74 ? -16.335 2.492 11.115 1.00 77.88 74 GLY A C 1
ATOM 584 O O . GLY A 1 74 ? -16.224 2.515 9.895 1.00 77.88 74 GLY A O 1
ATOM 585 N N . GLY A 1 75 ? -16.602 1.363 11.784 1.00 74.12 75 GLY A N 1
ATOM 586 C CA . GLY A 1 75 ? -16.904 0.088 11.112 1.00 74.12 75 GLY A CA 1
ATOM 587 C C . GLY A 1 75 ? -15.766 -0.471 10.243 1.00 74.12 75 GLY A C 1
ATOM 588 O O . GLY A 1 75 ? -16.018 -1.040 9.182 1.00 74.12 75 GLY A O 1
ATOM 589 N N . TYR A 1 76 ? -14.513 -0.280 10.661 1.00 73.12 76 TYR A N 1
ATOM 590 C CA . TYR A 1 76 ? -13.335 -0.737 9.918 1.00 73.12 76 TYR A CA 1
ATOM 591 C C . TYR A 1 76 ? -13.169 -2.265 9.973 1.00 73.12 76 TYR A C 1
ATOM 593 O O . TYR A 1 76 ? -13.360 -2.877 11.021 1.00 73.12 76 TYR A O 1
ATOM 601 N N . ASP A 1 77 ? -12.714 -2.870 8.869 1.00 80.19 77 ASP A N 1
ATOM 602 C CA . ASP A 1 77 ? -12.452 -4.320 8.754 1.00 80.19 77 ASP A CA 1
ATOM 603 C C . ASP A 1 77 ? -11.518 -4.835 9.861 1.00 80.19 77 ASP A C 1
ATOM 605 O O . ASP A 1 77 ? -11.707 -5.922 10.407 1.00 80.19 77 ASP A O 1
ATOM 609 N N . ASP A 1 78 ? -10.541 -4.011 10.243 1.00 83.38 78 ASP A N 1
ATOM 610 C CA . ASP A 1 78 ? -9.547 -4.347 11.258 1.00 83.38 78 ASP A CA 1
ATOM 611 C C . ASP A 1 78 ? -10.141 -4.497 12.672 1.00 83.38 78 ASP A C 1
ATOM 613 O O . ASP A 1 78 ? -9.577 -5.213 13.500 1.00 83.38 78 ASP A O 1
ATOM 617 N N . GLN A 1 79 ? -11.313 -3.920 12.949 1.00 89.94 79 GLN A N 1
ATOM 618 C CA . GLN A 1 79 ? -12.034 -4.124 14.207 1.00 89.94 79 GLN A CA 1
ATOM 619 C C . GLN A 1 79 ? -12.550 -5.563 14.315 1.00 89.94 79 GLN A C 1
ATOM 621 O O . GLN A 1 79 ? -12.464 -6.185 15.372 1.00 89.94 79 GLN A O 1
ATOM 626 N N . ILE A 1 80 ? -13.029 -6.124 13.208 1.00 88.06 80 ILE A N 1
ATOM 627 C CA . ILE A 1 80 ? -13.520 -7.503 13.155 1.00 88.06 80 ILE A CA 1
ATOM 628 C C . ILE A 1 80 ? -12.344 -8.465 13.175 1.00 88.06 80 ILE A C 1
ATOM 630 O O . ILE A 1 80 ? -12.310 -9.398 13.972 1.00 88.06 80 ILE A O 1
ATOM 634 N N . GLU A 1 81 ? -11.348 -8.213 12.330 1.00 88.69 81 GLU A N 1
ATOM 635 C CA . GLU A 1 81 ? -10.199 -9.098 12.199 1.00 88.69 81 GLU A CA 1
ATOM 636 C C . GLU A 1 81 ? -9.333 -9.110 13.461 1.00 88.69 81 GLU A C 1
ATOM 638 O O . GLU A 1 81 ? -8.846 -10.169 13.850 1.00 88.69 81 GLU A O 1
ATOM 643 N N . ASN A 1 82 ? -9.124 -7.969 14.124 1.00 92.62 82 ASN A N 1
ATOM 644 C CA . ASN A 1 82 ? -8.166 -7.870 15.226 1.00 92.62 82 ASN A CA 1
ATOM 645 C C . ASN A 1 82 ? -8.803 -7.670 16.600 1.00 92.62 82 ASN A C 1
ATOM 647 O O . ASN A 1 82 ? -8.246 -8.187 17.569 1.00 92.62 82 ASN A O 1
ATOM 651 N N . ALA A 1 83 ? -9.924 -6.952 16.714 1.00 93.19 83 ALA A N 1
ATOM 652 C CA . ALA A 1 83 ? -10.528 -6.686 18.020 1.00 93.19 83 ALA A CA 1
ATOM 653 C C . ALA A 1 83 ? -11.408 -7.847 18.494 1.00 93.19 83 ALA A C 1
ATOM 655 O O . ALA A 1 83 ? -11.216 -8.309 19.618 1.00 93.19 83 ALA A O 1
ATOM 656 N N . LEU A 1 84 ? -12.316 -8.358 17.650 1.00 93.38 84 LEU A N 1
ATOM 657 C CA . LEU A 1 84 ? -13.276 -9.395 18.064 1.00 93.38 84 LEU A CA 1
ATOM 658 C C . LEU A 1 84 ? -12.622 -10.646 18.669 1.00 93.38 84 LEU A C 1
ATOM 660 O O . LEU A 1 84 ? -13.003 -10.994 19.784 1.00 93.38 84 LEU A O 1
ATOM 664 N N . PRO A 1 85 ? -11.591 -11.276 18.062 1.00 95.00 85 PRO A N 1
ATOM 665 C CA . PRO A 1 85 ? -11.001 -12.485 18.642 1.00 95.00 85 PRO A CA 1
ATOM 666 C C . PRO A 1 85 ? -10.387 -12.243 20.027 1.00 95.00 85 PRO A C 1
ATOM 668 O O . PRO A 1 85 ? -10.360 -13.129 20.877 1.00 95.00 85 PRO A O 1
ATOM 671 N N . VAL A 1 86 ? -9.876 -11.031 20.258 1.00 97.25 86 VAL A N 1
ATOM 672 C CA . VAL A 1 86 ? -9.307 -10.635 21.548 1.00 97.25 86 VAL A CA 1
ATOM 673 C C . VAL A 1 86 ? -10.423 -10.374 22.558 1.00 97.25 86 VAL A C 1
ATOM 675 O O . VAL A 1 86 ? -10.338 -10.850 23.685 1.00 97.25 86 VAL A O 1
ATOM 678 N N . LEU A 1 87 ? -11.473 -9.647 22.172 1.00 97.25 87 LEU A N 1
ATOM 679 C CA . LEU A 1 87 ? -12.624 -9.386 23.040 1.00 97.25 87 LEU A CA 1
ATOM 680 C C . LEU A 1 87 ? -13.292 -10.692 23.483 1.00 97.25 87 LEU A C 1
ATOM 682 O O . LEU A 1 87 ? -13.578 -10.849 24.666 1.00 97.25 87 LEU A O 1
ATOM 686 N N . GLU A 1 88 ? -13.452 -11.652 22.570 1.00 95.25 88 GLU A N 1
ATOM 687 C CA . GLU A 1 88 ? -13.972 -12.992 22.863 1.00 95.25 88 GLU A CA 1
ATOM 688 C C . GLU A 1 88 ? -13.076 -13.750 23.851 1.00 95.25 88 GLU A C 1
ATOM 690 O O . GLU A 1 88 ? -13.579 -14.339 24.807 1.00 95.25 88 GLU A O 1
ATOM 695 N N . GLN A 1 89 ? -11.749 -13.680 23.683 1.00 96.50 89 GLN A N 1
ATOM 696 C CA . GLN A 1 89 ? -10.793 -14.312 24.598 1.00 96.50 89 GLN A CA 1
ATOM 697 C C . GLN A 1 89 ? -10.916 -13.789 26.038 1.00 96.50 89 GLN A C 1
ATOM 699 O O . GLN A 1 89 ? -10.767 -14.564 26.982 1.00 96.50 89 GLN A O 1
ATOM 704 N N . PHE A 1 90 ? -11.164 -12.489 26.214 1.00 97.12 90 PHE A N 1
ATOM 705 C CA . PHE A 1 90 ? -11.353 -11.875 27.534 1.00 97.12 90 PHE A CA 1
ATOM 706 C C . PHE A 1 90 ? -12.818 -11.854 27.991 1.00 97.12 90 PHE A C 1
ATOM 708 O O . PHE A 1 90 ? -13.090 -11.439 29.114 1.00 97.12 90 PHE A O 1
ATOM 715 N N . GLN A 1 91 ? -13.754 -12.288 27.140 1.00 96.44 91 GLN A N 1
ATOM 716 C CA . GLN A 1 91 ? -15.201 -12.153 27.340 1.00 96.44 91 GLN A CA 1
ATOM 717 C C . GLN A 1 91 ? -15.625 -10.701 27.625 1.00 96.44 91 GLN A C 1
ATOM 719 O O . GLN A 1 91 ? -16.534 -10.435 28.411 1.00 96.44 91 GLN A O 1
ATOM 724 N N . PHE A 1 92 ? -14.939 -9.744 27.000 1.00 98.06 92 PHE A N 1
ATOM 725 C CA . PHE A 1 92 ? -15.185 -8.322 27.193 1.00 98.06 92 PHE A CA 1
ATOM 726 C C . PHE A 1 92 ? -16.267 -7.825 26.231 1.00 98.06 92 PHE A C 1
ATOM 728 O O . PHE A 1 92 ? -16.089 -7.916 25.013 1.00 98.06 92 PHE A O 1
ATOM 735 N N . PRO A 1 93 ? -17.382 -7.265 26.737 1.00 97.62 93 PRO A N 1
ATOM 736 C CA . PRO A 1 93 ? -18.377 -6.648 25.878 1.00 97.62 93 PRO A CA 1
ATOM 737 C C . PRO A 1 93 ? -17.839 -5.352 25.259 1.00 97.62 93 PRO A C 1
ATOM 739 O O . PRO A 1 93 ? -16.951 -4.687 25.795 1.00 97.62 93 PRO A O 1
ATOM 742 N N . ALA A 1 94 ? -18.402 -4.985 24.111 1.00 97.94 94 ALA A N 1
ATOM 743 C CA . ALA A 1 94 ? -18.006 -3.804 23.358 1.00 97.94 94 ALA A CA 1
ATOM 744 C C . ALA A 1 94 ? -19.194 -3.235 22.579 1.00 97.94 94 ALA A C 1
ATOM 746 O O . ALA A 1 94 ? -20.171 -3.938 22.316 1.00 97.94 94 ALA A O 1
ATOM 747 N N . THR A 1 95 ? -19.092 -1.959 22.208 1.00 98.00 95 THR A N 1
ATOM 748 C CA . THR A 1 95 ? -20.062 -1.255 21.363 1.00 98.00 95 THR A CA 1
ATOM 749 C C . THR A 1 95 ? -19.399 -0.823 20.061 1.00 98.00 95 THR A C 1
ATOM 751 O O . THR A 1 95 ? -18.398 -0.110 20.093 1.00 98.00 95 THR A O 1
ATOM 754 N N . PHE A 1 96 ? -19.967 -1.206 18.922 1.00 97.31 96 PHE A N 1
ATOM 755 C CA . PHE A 1 96 ? -19.478 -0.825 17.597 1.00 97.31 96 PHE A CA 1
ATOM 756 C C . PHE A 1 96 ? -20.432 0.181 16.954 1.00 97.31 96 PHE A C 1
ATOM 758 O O . PHE A 1 96 ? -21.638 -0.045 16.920 1.00 97.31 96 PHE A O 1
ATOM 765 N N . PHE A 1 97 ? -19.895 1.277 16.429 1.00 96.88 97 PHE A N 1
ATOM 766 C CA . PHE A 1 97 ? -20.626 2.371 15.792 1.00 96.88 97 PHE A CA 1
ATOM 767 C C . PHE A 1 97 ? -20.325 2.394 14.279 1.00 96.88 97 PHE A C 1
ATOM 769 O O . PHE A 1 97 ? -19.474 3.171 13.829 1.00 96.88 97 PHE A O 1
ATOM 776 N N . PRO A 1 98 ? -20.973 1.527 13.474 1.00 94.38 98 PRO A N 1
ATOM 777 C CA . PRO A 1 98 ? -20.864 1.560 12.020 1.00 94.38 98 PRO A CA 1
ATOM 778 C C . PRO A 1 98 ? -21.639 2.741 11.417 1.00 94.38 98 PRO A C 1
ATOM 780 O O . PRO A 1 98 ? -22.609 3.247 11.992 1.00 94.38 98 PRO A O 1
ATOM 783 N N . VAL A 1 99 ? -21.237 3.132 10.209 1.00 92.31 99 VAL A N 1
ATOM 784 C CA . VAL A 1 99 ? -22.021 4.016 9.337 1.00 92.31 99 VAL A CA 1
ATOM 785 C C . VAL A 1 99 ? -23.019 3.173 8.546 1.00 92.31 99 VAL A C 1
ATOM 787 O O . VAL A 1 99 ? -22.685 2.089 8.069 1.00 92.31 99 VAL A O 1
ATOM 790 N N . SER A 1 100 ? -24.262 3.633 8.409 1.00 91.12 100 SER A N 1
ATOM 791 C CA . SER A 1 100 ? -25.289 2.813 7.739 1.00 91.12 100 SER A CA 1
ATOM 792 C C . SER A 1 100 ? -25.206 2.834 6.208 1.00 91.12 100 SER A C 1
ATOM 794 O O . SER A 1 100 ? -25.731 1.918 5.577 1.00 91.12 100 SER A O 1
ATOM 796 N N . ALA A 1 101 ? -24.524 3.811 5.594 1.00 88.00 101 ALA A N 1
ATOM 797 C CA . ALA A 1 101 ? -24.322 3.856 4.141 1.00 88.00 101 ALA A CA 1
ATOM 798 C C . ALA A 1 101 ? -23.571 2.622 3.606 1.00 88.00 101 ALA A C 1
ATOM 800 O O . ALA A 1 101 ? -23.878 2.138 2.516 1.00 88.00 101 ALA A O 1
ATOM 801 N N . ASP A 1 102 ? -22.668 2.047 4.405 1.00 83.12 102 ASP A N 1
ATOM 802 C CA . ASP A 1 102 ? -21.924 0.823 4.073 1.00 83.12 102 ASP A CA 1
ATOM 803 C C . ASP A 1 102 ? -22.824 -0.418 3.934 1.00 83.12 102 ASP A C 1
ATOM 805 O O . ASP A 1 102 ? -22.408 -1.439 3.381 1.00 83.12 102 ASP A O 1
ATOM 809 N N . LEU A 1 103 ? -24.065 -0.350 4.426 1.00 81.06 103 LEU A N 1
ATOM 810 C CA . LEU A 1 103 ? -25.006 -1.467 4.405 1.00 81.06 103 LEU A CA 1
ATOM 811 C C . LEU A 1 103 ? -25.819 -1.558 3.116 1.00 81.06 103 LEU A C 1
ATOM 813 O O . LEU A 1 103 ? -26.401 -2.623 2.896 1.00 81.06 103 LEU A O 1
ATOM 817 N N . GLY A 1 104 ? -25.814 -0.505 2.284 1.00 63.41 104 GLY A N 1
ATOM 818 C CA . GLY A 1 104 ? -26.469 -0.411 0.972 1.00 63.41 104 GLY A CA 1
ATOM 819 C C . GLY A 1 104 ? -27.977 -0.712 0.963 1.00 63.41 104 GLY A C 1
ATOM 820 O O . GLY A 1 104 ? -28.494 -1.459 1.790 1.00 63.41 104 GLY A O 1
ATOM 821 N N . GLU A 1 105 ? -28.711 -0.188 -0.018 1.00 56.44 105 GLU A N 1
ATOM 822 C CA . GLU A 1 105 ? -30.100 -0.623 -0.257 1.00 56.44 105 GLU A CA 1
ATOM 823 C C . GLU A 1 105 ? -30.144 -1.850 -1.190 1.00 56.44 105 GLU A C 1
ATOM 825 O O . GLU A 1 105 ? -30.825 -2.832 -0.890 1.00 56.44 105 GLU A O 1
ATOM 830 N N . GLU A 1 106 ? -29.304 -1.870 -2.231 1.00 56.22 106 GLU A N 1
ATOM 831 C CA . GLU A 1 106 ? -29.165 -2.971 -3.199 1.00 56.22 106 GLU A CA 1
ATOM 832 C C . GLU A 1 106 ? -28.065 -3.983 -2.797 1.00 56.22 106 GLU A C 1
ATOM 834 O O . GLU A 1 106 ? -27.030 -3.586 -2.244 1.00 56.22 106 GLU A O 1
ATOM 839 N N . PRO A 1 107 ? -28.229 -5.298 -3.061 1.00 56.16 107 PRO A N 1
ATOM 840 C CA . PRO A 1 107 ? -27.272 -6.335 -2.672 1.00 56.16 107 PRO A CA 1
ATOM 841 C C . PRO A 1 107 ? -26.000 -6.325 -3.543 1.00 56.16 107 PRO A C 1
ATOM 843 O O . PRO A 1 107 ? -25.788 -7.180 -4.398 1.00 56.16 107 PRO A O 1
ATOM 846 N N . GLY A 1 108 ? -25.108 -5.367 -3.289 1.00 58.91 108 GLY A N 1
ATOM 847 C CA . GLY A 1 108 ? -23.708 -5.422 -3.715 1.00 58.91 108 GLY A CA 1
ATOM 848 C C . GLY A 1 108 ? -22.863 -6.303 -2.784 1.00 58.91 108 GLY A C 1
ATOM 849 O O . GLY A 1 108 ? -23.181 -6.462 -1.604 1.00 58.91 108 GLY A O 1
ATOM 850 N N . HIS A 1 109 ? -21.748 -6.849 -3.283 1.00 65.06 109 HIS A N 1
ATOM 851 C CA . HIS A 1 109 ? -20.873 -7.748 -2.509 1.00 65.06 109 HIS A CA 1
ATOM 852 C C . HIS A 1 109 ? -20.399 -7.131 -1.174 1.00 65.06 109 HIS A C 1
ATOM 854 O O . HIS A 1 109 ? -20.386 -7.810 -0.149 1.00 65.06 109 HIS A O 1
ATOM 860 N N . LEU A 1 110 ? -20.091 -5.826 -1.161 1.00 72.19 110 LEU A N 1
ATOM 861 C CA . LEU A 1 110 ? -19.698 -5.096 0.051 1.00 72.19 110 LEU A CA 1
ATOM 862 C C . LEU A 1 110 ? -20.845 -4.978 1.067 1.00 72.19 110 LEU A C 1
ATOM 864 O O . LEU A 1 110 ? -20.641 -5.261 2.243 1.00 72.19 110 LEU A O 1
ATOM 868 N N . ALA A 1 111 ? -22.050 -4.626 0.613 1.00 77.94 111 ALA A N 1
ATOM 869 C CA . ALA A 1 111 ? -23.232 -4.505 1.465 1.00 77.94 111 ALA A CA 1
ATOM 870 C C . ALA A 1 111 ? -23.584 -5.844 2.133 1.00 77.94 111 ALA A C 1
ATOM 872 O O . ALA A 1 111 ? -23.822 -5.904 3.338 1.00 77.94 111 ALA A O 1
ATOM 873 N N . VAL A 1 112 ? -23.555 -6.946 1.373 1.00 80.06 112 VAL A N 1
ATOM 874 C CA . VAL A 1 112 ? -23.792 -8.298 1.911 1.00 80.06 112 VAL A CA 1
ATOM 875 C C . VAL A 1 112 ? -22.745 -8.658 2.964 1.00 80.06 112 VAL A C 1
ATOM 877 O O . VAL A 1 112 ? -23.100 -9.114 4.052 1.00 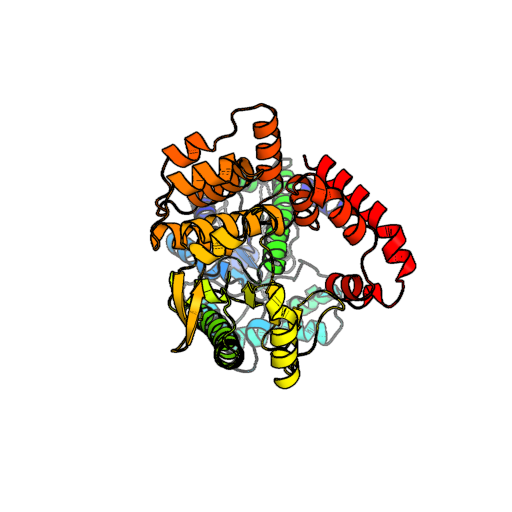80.06 112 VAL A O 1
ATOM 880 N N . ARG A 1 113 ? -21.464 -8.413 2.669 1.00 83.19 113 ARG A N 1
ATOM 881 C CA . ARG A 1 113 ? -20.366 -8.637 3.613 1.00 83.19 113 ARG A CA 1
ATOM 882 C C . ARG A 1 113 ? -20.573 -7.845 4.908 1.00 83.19 113 ARG A C 1
ATOM 884 O O . ARG A 1 113 ? -20.573 -8.448 5.976 1.00 83.19 113 ARG A O 1
ATOM 891 N N . ARG A 1 114 ? -20.828 -6.537 4.817 1.00 85.25 114 ARG A N 1
ATOM 892 C CA . ARG A 1 114 ? -21.029 -5.645 5.972 1.00 85.25 114 ARG A CA 1
ATOM 893 C C . ARG A 1 114 ? -22.207 -6.069 6.846 1.00 85.25 114 ARG A C 1
ATOM 895 O O . ARG A 1 114 ? -22.095 -6.100 8.067 1.00 85.25 114 ARG A O 1
ATOM 902 N N . ARG A 1 115 ? -23.330 -6.473 6.246 1.00 87.94 115 ARG A N 1
ATOM 903 C CA . ARG A 1 115 ? -24.480 -7.000 7.006 1.00 87.94 115 ARG A CA 1
ATOM 904 C C . ARG A 1 115 ? -24.126 -8.288 7.756 1.00 87.94 115 ARG A C 1
ATOM 906 O O . ARG A 1 115 ? -24.520 -8.444 8.909 1.00 87.94 115 ARG A O 1
ATOM 913 N N . ASN A 1 116 ? -23.385 -9.200 7.125 1.00 87.38 116 ASN A N 1
ATOM 914 C CA . ASN A 1 116 ? -22.942 -10.443 7.766 1.00 87.38 116 ASN A CA 1
ATOM 915 C C . ASN A 1 116 ? -21.967 -10.175 8.918 1.00 87.38 116 ASN A C 1
ATOM 917 O O . ASN A 1 116 ? -22.064 -10.807 9.965 1.00 87.38 116 ASN A O 1
ATOM 921 N N . GLU A 1 117 ? -21.073 -9.210 8.739 1.00 89.31 117 GLU A N 1
ATOM 922 C CA . GLU A 1 117 ? -20.142 -8.731 9.757 1.00 89.31 117 GLU A CA 1
ATOM 923 C C . GLU A 1 117 ? -20.868 -8.177 10.992 1.00 89.31 117 GLU A C 1
ATOM 925 O O . GLU A 1 117 ? -20.587 -8.610 12.109 1.00 89.31 117 GLU A O 1
ATOM 930 N N . LEU A 1 118 ? -21.867 -7.305 10.810 1.00 90.75 118 LEU A N 1
ATOM 931 C CA . LEU A 1 118 ? -22.666 -6.794 11.932 1.00 90.75 118 LEU A CA 1
ATOM 932 C C . LEU A 1 118 ? -23.418 -7.907 12.674 1.00 90.75 118 LEU A C 1
ATOM 934 O O . LEU A 1 118 ? -23.479 -7.901 13.903 1.00 90.75 118 LEU A O 1
ATOM 938 N N . ARG A 1 119 ? -23.948 -8.894 11.942 1.00 88.19 119 ARG A N 1
ATOM 939 C CA . ARG A 1 119 ? -24.600 -10.072 12.538 1.00 88.19 119 ARG A CA 1
ATOM 940 C C . ARG A 1 119 ? -23.619 -10.958 13.305 1.00 88.19 119 ARG A C 1
ATOM 942 O O . ARG A 1 119 ? -24.004 -11.559 14.303 1.00 88.19 119 ARG A O 1
ATOM 949 N N . ALA A 1 120 ? -22.368 -11.056 12.858 1.00 87.56 120 ALA A N 1
ATOM 950 C CA . ALA A 1 120 ? -21.331 -11.786 13.581 1.00 87.56 120 ALA A CA 1
ATOM 951 C C . ALA A 1 120 ? -20.984 -11.082 14.901 1.00 87.56 120 ALA A C 1
ATOM 953 O O . ALA A 1 120 ? -21.003 -11.726 15.946 1.00 87.56 120 ALA A O 1
ATOM 954 N N . ILE A 1 121 ? -20.778 -9.759 14.866 1.00 91.38 121 ILE A N 1
ATOM 955 C CA . ILE A 1 121 ? -20.529 -8.933 16.060 1.00 91.38 121 ILE A CA 1
ATOM 956 C C . ILE A 1 121 ? -21.662 -9.097 17.084 1.00 91.38 121 ILE A C 1
ATOM 958 O O . ILE A 1 121 ? -21.413 -9.309 18.269 1.00 91.38 121 ILE A O 1
ATOM 962 N N . GLU A 1 122 ? -22.910 -9.046 16.618 1.00 89.38 122 GLU A N 1
ATOM 963 C CA . GLU A 1 122 ? -24.091 -9.300 17.443 1.00 89.38 122 GLU A CA 1
ATOM 964 C C . GLU A 1 122 ? -24.065 -10.672 18.107 1.00 89.38 122 GLU A C 1
ATOM 966 O O . GLU A 1 122 ? -24.290 -10.788 19.311 1.00 89.38 122 GLU A O 1
ATOM 971 N N . LYS A 1 123 ? -23.819 -11.714 17.312 1.00 87.81 123 LYS A N 1
ATOM 972 C CA . LYS A 1 123 ? -23.848 -13.098 17.779 1.00 87.81 123 LYS A CA 1
ATOM 973 C C . LYS A 1 123 ? -22.775 -13.364 18.838 1.00 87.81 123 LYS A C 1
ATOM 975 O O . LYS A 1 123 ? -22.996 -14.206 19.705 1.00 87.81 123 LYS A O 1
ATOM 980 N N . SER A 1 124 ? -21.666 -12.627 18.800 1.00 87.69 124 SER A N 1
ATOM 981 C CA . SER A 1 124 ? -20.611 -12.653 19.822 1.00 87.69 124 SER A CA 1
ATOM 982 C C . SER A 1 124 ? -20.953 -11.842 21.087 1.00 87.69 124 SER A C 1
ATOM 984 O O . SER A 1 124 ? -20.132 -11.745 21.994 1.00 87.69 124 SER A O 1
ATOM 986 N N . GLY A 1 125 ? -22.167 -11.286 21.195 1.00 90.44 125 GLY A N 1
ATOM 987 C CA . GLY A 1 125 ? -22.656 -10.603 22.398 1.00 90.44 125 GLY A CA 1
ATOM 988 C C . GLY A 1 125 ? -22.280 -9.122 22.489 1.00 90.44 125 GLY A C 1
ATOM 989 O O . GLY A 1 125 ? -22.397 -8.525 23.560 1.00 90.44 125 GLY A O 1
ATOM 990 N N . HIS A 1 126 ? -21.832 -8.512 21.391 1.00 96.31 126 HIS A N 1
ATOM 991 C CA . HIS A 1 126 ? -21.498 -7.091 21.347 1.00 96.31 126 HIS A CA 1
ATOM 992 C C . HIS A 1 126 ? -22.684 -6.232 20.878 1.00 96.31 126 HIS A C 1
ATOM 994 O O . HIS A 1 126 ? -23.570 -6.675 20.137 1.00 96.31 126 HIS A O 1
ATOM 1000 N N . THR A 1 127 ? -22.685 -4.965 21.287 1.00 97.00 127 THR A N 1
ATOM 1001 C CA . THR A 1 127 ? -23.723 -4.000 20.911 1.00 97.00 127 THR A CA 1
ATOM 1002 C C . THR A 1 127 ? -23.371 -3.314 19.596 1.00 97.00 127 THR A C 1
ATOM 1004 O O . THR A 1 127 ? -22.234 -2.884 19.398 1.00 97.00 127 THR A O 1
ATOM 1007 N N . ILE A 1 128 ? -24.364 -3.129 18.726 1.00 96.88 128 ILE A N 1
ATOM 1008 C CA . ILE A 1 128 ? -24.263 -2.242 17.563 1.00 96.88 128 ILE A CA 1
ATOM 1009 C C . ILE A 1 128 ? -24.993 -0.933 17.877 1.00 96.88 128 ILE A C 1
ATOM 1011 O O . ILE A 1 128 ? -26.180 -0.940 18.199 1.00 96.88 128 ILE A O 1
ATOM 1015 N N . GLY A 1 129 ? -24.269 0.181 17.808 1.00 96.81 129 GLY A N 1
ATOM 1016 C CA . GLY A 1 129 ? -24.802 1.539 17.852 1.00 96.81 129 GLY A CA 1
ATOM 1017 C C . GLY A 1 129 ? -24.912 2.155 16.455 1.00 96.81 129 GLY A C 1
ATOM 1018 O O . GLY A 1 129 ? -24.771 1.480 15.439 1.00 96.81 129 GLY A O 1
ATOM 1019 N N . CYS A 1 130 ? -25.146 3.463 16.400 1.00 96.56 130 CYS A N 1
ATOM 1020 C CA . CYS A 1 130 ? -25.311 4.215 15.160 1.00 96.56 130 CYS A CA 1
ATOM 1021 C C . CYS A 1 130 ? -24.292 5.359 15.046 1.00 96.56 130 CYS A C 1
ATOM 1023 O O . CYS A 1 130 ? -24.127 6.131 15.991 1.00 96.56 130 CYS A O 1
ATOM 1025 N N . HIS A 1 131 ? -23.644 5.499 13.883 1.00 96.69 131 HIS A N 1
ATOM 1026 C CA . HIS A 1 131 ? -22.667 6.561 13.602 1.00 96.69 131 HIS A CA 1
ATOM 1027 C C . HIS A 1 131 ? -23.062 7.449 12.417 1.00 96.69 131 HIS A C 1
ATOM 1029 O O . HIS A 1 131 ? -22.235 7.782 11.569 1.00 96.69 131 HIS A O 1
ATOM 1035 N N . SER A 1 132 ? -24.339 7.837 12.363 1.00 95.56 132 SER A N 1
ATOM 1036 C CA . SER A 1 132 ? -25.000 8.500 11.226 1.00 95.56 132 SER A CA 1
ATOM 1037 C C . SER A 1 132 ? -25.085 7.637 9.956 1.00 95.56 132 SER A C 1
ATOM 1039 O O . SER A 1 132 ? -24.769 6.440 9.963 1.00 95.56 132 SER A O 1
ATOM 1041 N N . HIS A 1 133 ? -25.587 8.212 8.861 1.00 93.50 133 HIS A N 1
ATOM 1042 C CA . HIS A 1 133 ? -25.698 7.509 7.594 1.00 93.50 133 HIS A CA 1
ATOM 1043 C C . HIS A 1 133 ? -24.388 7.549 6.820 1.00 93.50 133 HIS A C 1
ATOM 1045 O O . HIS A 1 133 ? -23.822 6.489 6.559 1.00 93.50 133 HIS A O 1
ATOM 1051 N N . SER A 1 134 ? -23.887 8.746 6.519 1.00 89.62 134 SER A N 1
ATOM 1052 C CA . SER A 1 134 ? -22.723 8.964 5.654 1.00 89.62 134 SER A CA 1
ATOM 1053 C C . SER A 1 134 ? -21.515 9.601 6.356 1.00 89.62 134 SER A C 1
ATOM 1055 O O . SER A 1 134 ? -20.532 9.943 5.701 1.00 89.62 134 SER A O 1
ATOM 1057 N N . HIS A 1 135 ? -21.559 9.736 7.689 1.00 92.50 135 HIS A N 1
ATOM 1058 C CA . HIS A 1 135 ? -20.518 10.366 8.512 1.00 92.50 135 HIS A CA 1
ATOM 1059 C C . HIS A 1 135 ? -20.235 11.866 8.214 1.00 92.50 135 HIS A C 1
ATOM 1061 O O . HIS A 1 135 ? -19.071 12.287 8.200 1.00 92.50 135 HIS A O 1
ATOM 1067 N N . PRO A 1 136 ? -21.250 12.725 7.985 1.00 93.31 136 PRO A N 1
ATOM 1068 C CA . PRO A 1 136 ? -21.025 14.158 7.803 1.00 93.31 136 PRO A CA 1
ATOM 1069 C C . PRO A 1 136 ? -20.853 14.890 9.143 1.00 93.31 136 PRO A C 1
ATOM 1071 O O . PRO A 1 136 ? -21.263 14.408 10.198 1.00 93.31 136 PRO A O 1
ATOM 1074 N N . ASP A 1 137 ? -20.316 16.112 9.102 1.00 93.88 137 ASP A N 1
ATOM 1075 C CA . ASP A 1 137 ? -20.454 17.048 10.223 1.00 93.88 137 ASP A CA 1
ATOM 1076 C C . ASP A 1 137 ? -21.928 17.468 10.352 1.00 93.88 137 ASP A C 1
ATOM 1078 O O . ASP A 1 137 ? -22.429 18.288 9.577 1.00 93.88 137 ASP A O 1
ATOM 1082 N N . LEU A 1 138 ? -22.628 16.907 11.340 1.00 93.50 138 LEU A N 1
ATOM 1083 C CA . LEU A 1 138 ? -24.066 17.105 11.541 1.00 93.50 138 LEU A CA 1
ATOM 1084 C C . LEU A 1 138 ? -24.448 18.568 11.814 1.00 93.50 138 LEU A C 1
ATOM 1086 O O . LEU A 1 138 ? -25.572 18.977 11.513 1.00 93.50 138 LEU A O 1
ATOM 1090 N N . THR A 1 139 ? -23.523 19.374 12.343 1.00 94.19 139 THR A N 1
ATOM 1091 C CA . THR A 1 139 ? -23.775 20.798 12.616 1.00 94.19 139 THR A CA 1
ATOM 1092 C C . THR A 1 139 ? -23.878 21.616 11.331 1.00 94.19 139 THR A C 1
ATOM 1094 O O . THR A 1 139 ? -24.584 22.621 11.297 1.00 94.19 139 THR A O 1
ATOM 1097 N N . SER A 1 140 ? -23.260 21.140 10.245 1.00 93.75 140 SER A N 1
ATOM 1098 C CA . SER A 1 140 ? -23.314 21.781 8.926 1.00 93.75 140 SER A CA 1
ATOM 1099 C C . SER A 1 140 ? -24.600 21.489 8.141 1.00 93.75 140 SER A C 1
ATOM 1101 O O . SER A 1 140 ? -24.912 22.193 7.182 1.00 93.75 140 SER A O 1
ATOM 1103 N N . LEU A 1 141 ? -25.356 20.462 8.538 1.00 92.81 141 LEU A N 1
ATOM 1104 C CA . LEU A 1 141 ? -26.562 20.025 7.835 1.00 92.81 141 LEU A CA 1
ATOM 1105 C C . LEU A 1 141 ? -27.790 20.799 8.291 1.00 92.81 141 LEU A C 1
ATOM 1107 O O . LEU A 1 141 ? -27.827 21.288 9.415 1.00 92.81 141 LEU A O 1
ATOM 1111 N N . SER A 1 142 ? -28.840 20.841 7.471 1.00 90.31 142 SER A N 1
ATOM 1112 C CA . SER A 1 142 ? -30.117 21.473 7.824 1.00 90.31 142 SER A CA 1
ATOM 1113 C C . SER A 1 142 ? -31.294 20.503 7.677 1.00 90.31 142 SER A C 1
ATOM 1115 O O . SER A 1 142 ? -31.230 19.555 6.898 1.00 90.31 142 SER A O 1
ATOM 1117 N N . GLY A 1 143 ? -32.356 20.735 8.461 1.00 88.12 143 GLY A N 1
ATOM 1118 C CA . GLY A 1 143 ? -33.673 20.094 8.341 1.00 88.12 143 GLY A CA 1
ATOM 1119 C C . GLY A 1 143 ? -33.661 18.616 7.937 1.00 88.12 143 GLY A C 1
ATOM 1120 O O . GLY A 1 143 ? -33.277 17.747 8.720 1.00 88.12 143 GLY A O 1
ATOM 1121 N N . ALA A 1 144 ? -34.106 18.351 6.708 1.00 90.88 144 ALA A N 1
ATOM 1122 C CA . ALA A 1 144 ? -34.308 17.009 6.172 1.00 90.88 144 ALA A CA 1
ATOM 1123 C C . ALA A 1 144 ? -33.023 16.169 6.092 1.00 90.88 144 ALA A C 1
ATOM 1125 O O . ALA A 1 144 ? -33.086 14.964 6.326 1.00 90.88 144 ALA A O 1
ATOM 1126 N N . ASP A 1 145 ? -31.867 16.776 5.807 1.00 92.44 145 ASP A N 1
ATOM 1127 C CA . ASP A 1 145 ? -30.608 16.030 5.705 1.00 92.44 145 ASP A CA 1
ATOM 1128 C C . ASP A 1 145 ? -30.120 15.582 7.083 1.00 92.44 145 ASP A C 1
ATOM 1130 O O . ASP A 1 145 ? -29.727 14.430 7.244 1.00 92.44 145 ASP A O 1
ATOM 1134 N N . LEU A 1 146 ? -30.245 16.438 8.106 1.00 95.25 146 LEU A N 1
ATOM 1135 C CA . LEU A 1 146 ? -29.952 16.036 9.486 1.00 95.25 146 LEU A CA 1
ATOM 1136 C C . LEU A 1 146 ? -30.887 14.899 9.938 1.00 95.25 146 LEU A C 1
ATOM 1138 O O . LEU A 1 146 ? -30.435 13.931 10.548 1.00 95.25 146 LEU A O 1
ATOM 1142 N N . HIS A 1 147 ? -32.180 14.983 9.609 1.00 94.94 147 HIS A N 1
ATOM 1143 C CA . HIS A 1 147 ? -33.120 13.903 9.906 1.00 94.94 147 HIS A CA 1
ATOM 1144 C C . HIS A 1 147 ? -32.755 12.605 9.179 1.00 94.94 147 HIS A C 1
ATOM 1146 O O . HIS A 1 147 ? -32.764 11.550 9.806 1.00 94.94 147 HIS A O 1
ATOM 1152 N N . ARG A 1 148 ? -32.394 12.656 7.892 1.00 93.50 148 ARG A N 1
ATOM 1153 C CA . ARG A 1 148 ? -31.979 11.468 7.129 1.00 93.50 148 ARG A CA 1
ATOM 1154 C C . ARG A 1 148 ? -30.735 10.819 7.738 1.00 93.50 148 ARG A C 1
ATOM 1156 O O . ARG A 1 148 ? -30.704 9.605 7.914 1.00 93.50 148 ARG A O 1
ATOM 1163 N N . GLU A 1 149 ? -29.750 11.629 8.111 1.00 95.69 149 GLU A N 1
ATOM 1164 C CA . GLU A 1 149 ? -28.498 11.159 8.706 1.00 95.69 149 GLU A CA 1
ATOM 1165 C C . GLU A 1 149 ? -28.684 10.506 10.077 1.00 95.69 149 GLU A C 1
ATOM 1167 O O . GLU A 1 149 ? -27.954 9.572 10.400 1.00 95.69 149 GLU A O 1
ATOM 1172 N N . VAL A 1 150 ? -29.662 10.943 10.875 1.00 97.31 150 VAL A N 1
ATOM 1173 C CA . VAL A 1 150 ? -29.889 10.427 12.238 1.00 97.31 150 VAL A CA 1
ATOM 1174 C C . VAL A 1 150 ? -31.001 9.373 12.291 1.00 97.31 150 VAL A C 1
ATOM 1176 O O . VAL A 1 150 ? -30.783 8.268 12.779 1.00 97.31 150 VAL A O 1
ATOM 1179 N N . TYR A 1 151 ? -32.195 9.678 11.782 1.00 96.19 151 TYR A N 1
ATOM 1180 C CA . TYR A 1 151 ? -33.330 8.748 11.799 1.00 96.19 151 TYR A CA 1
ATOM 1181 C C . TYR A 1 151 ? -33.193 7.662 10.737 1.00 96.19 151 TYR A C 1
ATOM 1183 O O . TYR A 1 151 ? -33.436 6.491 11.022 1.00 96.19 151 TYR A O 1
ATOM 1191 N N . GLY A 1 152 ? -32.800 8.041 9.518 1.00 94.06 152 GLY A N 1
ATOM 1192 C CA . GLY A 1 152 ? -32.656 7.089 8.416 1.00 94.06 152 GLY A CA 1
ATOM 1193 C C . GLY A 1 152 ? -31.593 6.037 8.721 1.00 94.06 152 GLY A C 1
ATOM 1194 O O . GLY A 1 152 ? -31.816 4.848 8.506 1.00 94.06 152 GLY A O 1
ATOM 1195 N N . SER A 1 153 ? -30.475 6.449 9.321 1.00 95.00 153 SER A N 1
ATOM 1196 C CA . SER A 1 153 ? -29.423 5.517 9.735 1.00 95.00 153 SER A CA 1
ATOM 1197 C C . SER A 1 153 ? -29.881 4.528 10.803 1.00 95.00 153 SER A C 1
ATOM 1199 O O . SER A 1 153 ? -29.622 3.330 10.665 1.00 95.00 153 SER A O 1
ATOM 1201 N N . LYS A 1 154 ? -30.626 4.996 11.813 1.00 96.50 154 LYS A N 1
ATOM 1202 C CA . LYS A 1 154 ? -31.252 4.128 12.815 1.00 96.50 154 LYS A CA 1
ATOM 1203 C C . LYS A 1 154 ? -32.175 3.098 12.164 1.00 96.50 154 LYS A C 1
ATOM 1205 O O . LYS A 1 154 ? -31.997 1.906 12.388 1.00 96.50 154 LYS A O 1
ATOM 1210 N N . GLN A 1 155 ? -33.087 3.534 11.295 1.00 95.44 155 GLN A N 1
ATOM 1211 C CA . GLN A 1 155 ? -34.037 2.647 10.613 1.00 95.44 155 GLN A CA 1
ATOM 1212 C C . GLN A 1 155 ? -33.341 1.574 9.763 1.00 95.44 155 GLN A C 1
ATOM 1214 O O . GLN A 1 155 ? -33.744 0.411 9.787 1.00 95.44 155 GLN A O 1
ATOM 1219 N N . ILE A 1 156 ? -32.286 1.940 9.028 1.00 93.31 156 ILE A N 1
ATOM 1220 C CA . ILE A 1 156 ? -31.506 0.992 8.217 1.00 93.31 156 ILE A CA 1
ATOM 1221 C C . ILE A 1 156 ? -30.850 -0.068 9.109 1.00 93.31 156 ILE A C 1
ATOM 1223 O O . ILE A 1 156 ? -30.907 -1.262 8.797 1.00 93.31 156 ILE A O 1
ATOM 1227 N N . LEU A 1 157 ? -30.242 0.351 10.221 1.00 93.75 157 LEU A N 1
ATOM 1228 C CA . LEU A 1 157 ? -29.581 -0.560 11.154 1.00 93.75 157 LEU A CA 1
ATOM 1229 C C . LEU A 1 157 ? -30.591 -1.477 11.851 1.00 93.75 157 LEU A C 1
ATOM 1231 O O . LEU A 1 157 ? -30.406 -2.692 11.841 1.00 93.75 157 LEU A O 1
ATOM 1235 N N . GLU A 1 158 ? -31.694 -0.936 12.367 1.00 95.44 158 GLU A N 1
ATOM 1236 C CA . GLU A 1 158 ? -32.749 -1.719 13.023 1.00 95.44 158 GLU A CA 1
ATOM 1237 C C . GLU A 1 158 ? -33.382 -2.733 12.067 1.00 95.44 158 GLU A C 1
ATOM 1239 O O . GLU A 1 158 ? -33.565 -3.894 12.430 1.00 95.44 158 GLU A O 1
ATOM 1244 N N . LYS A 1 159 ? -33.633 -2.348 10.809 1.00 92.94 159 LYS A N 1
ATOM 1245 C CA . LYS A 1 159 ? -34.112 -3.271 9.768 1.00 92.94 159 LYS A CA 1
ATOM 1246 C C . LYS A 1 159 ? -33.099 -4.378 9.467 1.00 92.94 159 LYS A C 1
ATOM 1248 O O . LYS A 1 159 ? -33.486 -5.515 9.207 1.00 92.94 159 LYS A O 1
ATOM 1253 N N . THR A 1 160 ? -31.808 -4.055 9.472 1.00 90.19 160 THR A N 1
ATOM 1254 C CA . THR A 1 160 ? -30.730 -5.008 9.167 1.00 90.19 160 THR A CA 1
ATOM 1255 C C . THR A 1 160 ? -30.530 -6.031 10.287 1.00 90.19 160 THR A C 1
ATOM 1257 O O . THR A 1 160 ? -30.303 -7.216 10.007 1.00 90.19 160 THR A O 1
ATOM 1260 N N . LEU A 1 161 ? -30.607 -5.564 11.535 1.00 91.19 161 LEU A N 1
ATOM 1261 C CA . LEU A 1 161 ? -30.351 -6.341 12.749 1.00 91.19 161 LEU A CA 1
ATOM 1262 C C . LEU A 1 161 ? -31.612 -7.029 13.290 1.00 91.19 161 LEU A C 1
ATOM 1264 O O . LEU A 1 161 ? -31.511 -8.043 13.967 1.00 91.19 161 LEU A O 1
ATOM 1268 N N . GLY A 1 162 ? -32.801 -6.502 12.990 1.00 92.44 162 GLY A N 1
ATOM 1269 C CA . GLY A 1 162 ? -34.072 -7.004 13.518 1.00 92.44 162 GLY A CA 1
ATOM 1270 C C . GLY A 1 162 ? -34.322 -6.650 14.989 1.00 92.44 162 GLY A C 1
ATOM 1271 O O . GLY A 1 162 ? -35.128 -7.310 15.639 1.00 92.44 162 GLY A O 1
ATOM 1272 N N . ARG A 1 163 ? -33.637 -5.634 15.528 1.00 92.38 163 ARG A N 1
ATOM 1273 C CA . ARG A 1 163 ? -33.735 -5.191 16.931 1.00 92.38 163 ARG A CA 1
ATOM 1274 C C . ARG A 1 163 ? -33.449 -3.690 17.075 1.00 92.38 163 ARG A C 1
ATOM 1276 O O . ARG A 1 163 ? -32.837 -3.129 16.165 1.00 92.38 163 ARG A O 1
ATOM 1283 N N . PRO A 1 164 ? -33.847 -3.057 18.195 1.00 95.06 164 PRO A N 1
ATOM 1284 C CA . PRO A 1 164 ? -33.621 -1.631 18.425 1.00 95.06 164 PRO A CA 1
ATOM 1285 C C . PRO A 1 164 ? -32.139 -1.242 18.482 1.00 95.06 164 PRO A C 1
ATOM 1287 O O . PRO A 1 164 ? -31.313 -1.987 19.016 1.00 95.06 164 PRO A O 1
ATOM 1290 N N . VAL A 1 165 ? -31.816 -0.045 17.984 1.00 96.81 165 VAL A N 1
ATOM 1291 C CA . VAL A 1 165 ? -30.475 0.557 18.072 1.00 96.81 165 VAL A CA 1
ATOM 1292 C C . VAL A 1 165 ? -30.539 1.799 18.955 1.00 96.81 165 VAL A C 1
ATOM 1294 O O . VAL A 1 165 ? -31.050 2.847 18.558 1.00 96.81 165 VAL A O 1
ATOM 1297 N N . ASN A 1 166 ? -29.988 1.682 20.165 1.00 97.12 166 ASN A N 1
ATOM 1298 C CA . ASN A 1 166 ? -30.227 2.649 21.241 1.00 97.12 166 ASN A CA 1
ATOM 1299 C C . ASN A 1 166 ? -29.032 3.552 21.575 1.00 97.12 166 ASN A C 1
ATOM 1301 O O . ASN A 1 166 ? -29.178 4.482 22.360 1.00 97.12 166 ASN A O 1
ATOM 1305 N N . ALA A 1 167 ? -27.861 3.333 20.980 1.00 98.19 167 ALA A N 1
ATOM 1306 C CA . ALA A 1 167 ? -26.681 4.164 21.214 1.00 98.19 167 ALA A CA 1
ATOM 1307 C C . ALA A 1 167 ? -26.276 4.929 19.953 1.00 98.19 167 ALA A C 1
ATOM 1309 O O . ALA A 1 167 ? -26.223 4.349 18.867 1.00 98.19 167 ALA A O 1
ATOM 1310 N N . PHE A 1 168 ? -25.926 6.205 20.104 1.00 98.38 168 PHE A N 1
ATOM 1311 C CA . PHE A 1 168 ? -25.462 7.061 19.011 1.00 98.38 168 PHE A CA 1
ATOM 1312 C C . PHE A 1 168 ? -24.041 7.578 19.253 1.00 98.38 168 PHE A C 1
ATOM 1314 O O . PHE A 1 168 ? -23.656 7.861 20.382 1.00 98.38 168 PHE A O 1
ATOM 1321 N N . CYS A 1 169 ? -23.254 7.748 18.198 1.00 97.94 169 CYS A N 1
ATOM 1322 C CA . CYS A 1 169 ? -21.953 8.407 18.261 1.00 97.94 169 CYS A CA 1
ATOM 1323 C C . CYS A 1 169 ? -21.923 9.558 17.250 1.00 97.94 169 CYS A C 1
ATOM 1325 O O . CYS A 1 169 ? -22.183 9.342 16.064 1.00 97.94 169 CYS A O 1
ATOM 1327 N N . TYR A 1 170 ? -21.621 10.781 17.698 1.00 96.88 170 TYR A N 1
ATOM 1328 C CA . TYR A 1 170 ? -21.585 11.950 16.812 1.00 96.88 170 TYR A CA 1
ATOM 1329 C C . TYR A 1 170 ? -20.334 11.906 15.911 1.00 96.88 170 TYR A C 1
ATOM 1331 O O . TYR A 1 170 ? -19.218 11.868 16.442 1.00 96.88 170 TYR A O 1
ATOM 1339 N N . PRO A 1 171 ? -20.463 11.971 14.569 1.00 93.06 171 PRO A N 1
ATOM 1340 C CA . PRO A 1 171 ? -19.314 12.098 13.672 1.00 93.06 171 PRO A CA 1
ATOM 1341 C C . PRO A 1 171 ? -18.442 13.300 14.042 1.00 93.06 171 PRO A C 1
ATOM 1343 O O . PRO A 1 171 ? -18.945 14.394 14.304 1.00 93.06 171 PRO A O 1
ATOM 1346 N N . TYR A 1 172 ? -17.124 13.090 14.119 1.00 86.31 172 TYR A N 1
ATOM 1347 C CA . TYR A 1 172 ? -16.138 14.088 14.581 1.00 86.31 172 TYR A CA 1
ATOM 1348 C C . TYR A 1 172 ? -16.387 14.648 16.001 1.00 86.31 172 TYR A C 1
ATOM 1350 O O . TYR A 1 172 ? -15.690 15.572 16.437 1.00 86.31 172 TYR A O 1
ATOM 1358 N N . GLY A 1 173 ? -17.371 14.092 16.716 1.00 86.38 173 GLY A N 1
ATOM 1359 C CA . GLY A 1 173 ? -17.981 14.645 17.918 1.00 86.38 173 GLY A CA 1
ATOM 1360 C C . GLY A 1 173 ? -18.594 16.032 17.739 1.00 86.38 173 GLY A C 1
ATOM 1361 O O . GLY A 1 173 ? -18.638 16.790 18.702 1.00 86.38 173 GLY A O 1
ATOM 1362 N N . ALA A 1 174 ? -19.015 16.382 16.524 1.00 86.00 174 ALA A N 1
ATOM 1363 C CA . ALA A 1 174 ? -19.647 17.660 16.238 1.00 86.00 174 ALA A CA 1
ATOM 1364 C C . ALA A 1 174 ? -21.138 17.617 16.604 1.00 86.00 174 ALA A C 1
ATOM 1366 O O . ALA A 1 174 ? -21.896 16.792 16.090 1.00 86.00 174 ALA A O 1
ATOM 1367 N N . TYR A 1 175 ? -21.560 18.519 17.488 1.00 93.69 175 TYR A N 1
ATOM 1368 C CA . TYR A 1 175 ? -22.953 18.673 17.890 1.00 93.69 175 TYR A CA 1
ATOM 1369 C C . TYR A 1 175 ? -23.282 20.140 18.187 1.00 93.69 175 TYR A C 1
ATOM 1371 O O . TYR A 1 175 ? -22.422 20.937 18.558 1.00 93.69 175 TYR A O 1
ATOM 1379 N N . ASP A 1 176 ? -24.558 20.480 18.034 1.00 94.56 176 ASP A N 1
ATOM 1380 C CA . ASP A 1 176 ? -25.174 21.716 18.505 1.00 94.56 176 ASP A CA 1
ATOM 1381 C C . ASP A 1 176 ? -26.518 21.368 19.184 1.00 94.56 176 ASP A C 1
ATOM 1383 O O . ASP A 1 176 ? -26.922 20.200 19.243 1.00 94.56 176 ASP A O 1
ATOM 1387 N N . ALA A 1 177 ? -27.233 22.368 19.706 1.00 96.00 177 ALA A N 1
ATOM 1388 C CA . ALA A 1 177 ? -28.513 22.143 20.383 1.00 96.00 177 ALA A CA 1
ATOM 1389 C C . ALA A 1 177 ? -29.568 21.460 19.488 1.00 96.00 177 ALA A C 1
ATOM 1391 O O . ALA A 1 177 ? -30.395 20.690 19.977 1.00 96.00 177 ALA A O 1
ATOM 1392 N N . ARG A 1 178 ? -29.533 21.712 18.176 1.00 96.31 178 ARG A N 1
ATOM 1393 C CA . ARG A 1 178 ? -30.460 21.138 17.197 1.00 96.31 178 ARG A CA 1
ATOM 1394 C C . ARG A 1 178 ? -30.091 19.690 16.886 1.00 96.31 178 ARG A C 1
ATOM 1396 O O . ARG A 1 178 ? -30.979 18.846 16.889 1.00 96.31 178 ARG A O 1
ATOM 1403 N N . VAL A 1 179 ? -28.812 19.384 16.676 1.00 97.12 179 VAL A N 1
ATOM 1404 C CA . VAL A 1 179 ? -28.318 18.012 16.477 1.00 97.12 179 VAL A CA 1
ATOM 1405 C C . VAL A 1 179 ? -28.651 17.148 17.694 1.00 97.12 179 VAL A C 1
ATOM 1407 O O . VAL A 1 179 ? -29.237 16.080 17.531 1.00 97.12 179 VAL A O 1
ATOM 1410 N N . ARG A 1 180 ? -28.374 17.636 18.913 1.00 97.19 180 ARG A N 1
ATOM 1411 C CA . ARG A 1 180 ? -28.733 16.943 20.165 1.00 97.19 180 ARG A CA 1
ATOM 1412 C C . ARG A 1 180 ? -30.233 16.656 20.241 1.00 97.19 180 ARG A C 1
ATOM 1414 O O . ARG A 1 180 ? -30.622 15.539 20.563 1.00 97.19 180 ARG A O 1
ATOM 1421 N N . LYS A 1 181 ? -31.071 17.643 19.902 1.00 96.94 181 LYS A N 1
ATOM 1422 C CA . LYS A 1 181 ? -32.530 17.483 19.881 1.00 96.94 181 LYS A CA 1
ATOM 1423 C C . LYS A 1 181 ? -32.975 16.396 18.895 1.00 96.94 181 LYS A C 1
ATOM 1425 O O . LYS A 1 181 ? -33.749 15.533 19.282 1.00 96.94 181 LYS A O 1
ATOM 1430 N N . VAL A 1 182 ? -32.450 16.386 17.668 1.00 97.56 182 VAL A N 1
ATOM 1431 C CA . VAL A 1 182 ? -32.788 15.358 16.662 1.00 97.56 182 VAL A CA 1
ATOM 1432 C C . VAL A 1 182 ? -32.368 13.960 17.129 1.00 97.56 182 VAL A C 1
ATOM 1434 O O . VAL A 1 182 ? -33.136 13.018 16.967 1.00 97.56 182 VAL A O 1
ATOM 1437 N N . VAL A 1 183 ? -31.186 13.813 17.738 1.00 97.81 183 VAL A N 1
ATOM 1438 C CA . VAL A 1 183 ? -30.725 12.528 18.302 1.00 97.81 183 VAL A CA 1
ATOM 1439 C C . VAL A 1 183 ? -31.634 12.061 19.442 1.00 97.81 183 VAL A C 1
ATOM 1441 O O . VAL A 1 183 ? -32.006 10.890 19.490 1.00 97.81 183 VAL A O 1
ATOM 1444 N N . GLN A 1 184 ? -32.050 12.969 20.324 1.00 97.06 184 GLN A N 1
ATOM 1445 C CA . GLN A 1 184 ? -32.999 12.656 21.391 1.00 97.06 184 GLN A CA 1
ATOM 1446 C C . GLN A 1 184 ? -34.369 12.233 20.837 1.00 97.06 184 GLN A C 1
ATOM 1448 O O . GLN A 1 184 ? -34.922 11.220 21.257 1.00 97.06 184 GLN A O 1
ATOM 1453 N N . GLU A 1 185 ? -34.912 12.975 19.872 1.00 97.12 185 GLU A N 1
ATOM 1454 C CA . GLU A 1 185 ? -36.211 12.671 19.259 1.00 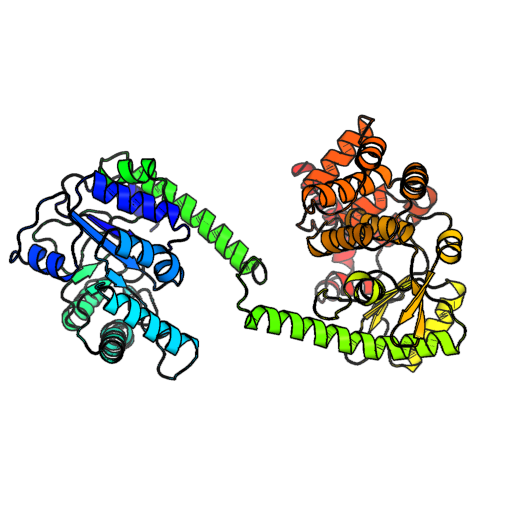97.12 185 GLU A CA 1
ATOM 1455 C C . GLU A 1 185 ? -36.180 11.373 18.425 1.00 97.12 185 GLU A C 1
ATOM 1457 O O . GLU A 1 185 ? -37.193 10.683 18.332 1.00 97.12 185 GLU A O 1
ATOM 1462 N N . ALA A 1 186 ? -35.014 10.979 17.894 1.00 97.06 186 ALA A N 1
ATOM 1463 C CA . ALA A 1 186 ? -34.812 9.680 17.243 1.00 97.06 186 ALA A CA 1
ATOM 1464 C C . ALA A 1 186 ? -34.865 8.488 18.218 1.00 97.06 186 ALA A C 1
ATOM 1466 O O . ALA A 1 186 ? -34.849 7.328 17.793 1.00 97.06 186 ALA A O 1
ATOM 1467 N N . GLY A 1 187 ? -34.949 8.750 19.525 1.00 96.94 187 GLY A N 1
ATOM 1468 C CA . GLY A 1 187 ? -35.147 7.738 20.556 1.00 96.94 187 GLY A CA 1
ATOM 1469 C C . GLY A 1 187 ? -33.890 6.930 20.862 1.00 96.94 187 GLY A C 1
ATOM 1470 O O . GLY A 1 187 ? -33.989 5.732 21.116 1.00 96.94 187 GLY A O 1
ATOM 1471 N N . PHE A 1 188 ? -32.702 7.527 20.750 1.00 98.25 188 PHE A N 1
ATOM 1472 C CA . PHE A 1 188 ? -31.492 6.934 21.323 1.00 98.25 188 PHE A CA 1
ATOM 1473 C C . PHE A 1 188 ? -31.509 7.100 22.849 1.00 98.25 188 PHE A C 1
ATOM 1475 O O . PHE A 1 188 ? -31.952 8.122 23.359 1.00 98.25 188 PHE A O 1
ATOM 1482 N N . ASP A 1 189 ? -31.016 6.105 23.580 1.00 97.38 189 ASP A N 1
ATOM 1483 C CA . ASP A 1 189 ? -30.911 6.131 25.040 1.00 97.38 189 ASP A CA 1
ATOM 1484 C C . ASP A 1 189 ? -29.688 6.917 25.519 1.00 97.38 189 ASP A C 1
ATOM 1486 O O . ASP A 1 189 ? -29.728 7.536 26.584 1.00 97.38 189 ASP A O 1
ATOM 1490 N N . VAL A 1 190 ? -28.596 6.840 24.752 1.00 98.19 190 VAL A N 1
ATOM 1491 C CA . VAL A 1 190 ? -27.307 7.475 25.038 1.00 98.19 190 VAL A CA 1
ATOM 1492 C C . VAL A 1 190 ? -26.625 7.939 23.750 1.00 98.19 190 VAL A C 1
ATOM 1494 O O . VAL A 1 190 ? -26.756 7.298 22.703 1.00 98.19 190 VAL A O 1
ATOM 1497 N N . ALA A 1 191 ? -25.863 9.031 23.824 1.00 98.12 191 ALA A N 1
ATOM 1498 C CA . ALA A 1 191 ? -25.048 9.527 22.726 1.00 98.12 191 ALA A CA 1
ATOM 1499 C C . ALA A 1 191 ? -23.651 9.978 23.178 1.00 98.12 191 ALA A C 1
ATOM 1501 O O . ALA A 1 191 ? -23.493 10.676 24.181 1.00 98.12 191 ALA A O 1
ATOM 1502 N N . PHE A 1 192 ? -22.638 9.582 22.408 1.00 98.25 192 PHE A N 1
ATOM 1503 C CA . PHE A 1 192 ? -21.225 9.754 22.734 1.00 98.25 192 PHE A CA 1
ATOM 1504 C C . PHE A 1 192 ? -20.560 10.827 21.874 1.00 98.25 192 PHE A C 1
ATOM 1506 O O . PHE A 1 192 ? -20.660 10.809 20.644 1.00 98.25 192 PHE A O 1
ATOM 1513 N N . THR A 1 193 ? -19.832 11.735 22.524 1.00 94.88 193 THR A N 1
ATOM 1514 C CA . THR A 1 193 ? -19.032 12.786 21.881 1.00 94.88 193 THR A CA 1
ATOM 1515 C C . THR A 1 193 ? -17.563 12.362 21.800 1.00 94.88 193 THR A C 1
ATOM 1517 O O . THR A 1 193 ? -17.200 11.222 22.084 1.00 94.88 193 THR A O 1
ATOM 1520 N N . VAL A 1 194 ? -16.682 13.266 21.380 1.00 88.81 194 VAL A N 1
ATOM 1521 C CA . VAL A 1 194 ? -15.222 13.082 21.486 1.00 88.81 194 VAL A CA 1
ATOM 1522 C C . VAL A 1 194 ? -14.613 14.034 22.520 1.00 88.81 194 VAL A C 1
ATOM 1524 O O . VAL A 1 194 ? -13.395 14.234 22.533 1.00 88.81 194 VAL A O 1
ATOM 1527 N N . ASP A 1 195 ? -15.461 14.670 23.331 1.00 88.88 195 ASP A N 1
ATOM 1528 C CA . ASP A 1 195 ? -15.021 15.554 24.400 1.00 88.88 195 ASP A CA 1
ATOM 1529 C C . ASP A 1 195 ? -14.288 14.710 25.439 1.00 88.88 195 ASP A C 1
ATOM 1531 O O . ASP A 1 195 ? -14.773 13.660 25.869 1.00 88.88 195 ASP A O 1
ATOM 1535 N N . LEU A 1 196 ? -13.084 15.151 25.800 1.00 88.38 196 LEU A N 1
ATOM 1536 C CA . LEU A 1 196 ? -12.197 14.373 26.649 1.00 88.38 196 LEU A CA 1
ATOM 1537 C C . LEU A 1 196 ? -12.699 14.384 28.094 1.00 88.38 196 LEU A C 1
ATOM 1539 O O . LEU A 1 196 ? -12.902 15.443 28.689 1.00 88.38 196 LEU A O 1
ATOM 1543 N N . GLY A 1 197 ? -12.867 13.199 28.668 1.00 89.62 197 GLY A N 1
ATOM 1544 C CA . GLY A 1 197 ? -13.247 13.037 30.065 1.00 89.62 197 GLY A CA 1
ATOM 1545 C C . GLY A 1 197 ? -13.760 11.636 30.361 1.00 89.62 197 GLY A C 1
ATOM 1546 O O . GLY A 1 197 ? -14.033 10.857 29.449 1.00 89.62 197 GLY A O 1
ATOM 1547 N N . GLY A 1 198 ? -13.890 11.330 31.647 1.00 91.69 198 GLY A N 1
ATOM 1548 C CA . GLY A 1 198 ? -14.655 10.177 32.102 1.00 91.69 198 GLY A CA 1
ATOM 1549 C C . GLY A 1 198 ? -16.104 10.560 32.388 1.00 91.69 198 GLY A C 1
ATOM 1550 O O . GLY A 1 198 ? -16.436 11.748 32.451 1.00 91.69 198 GLY A O 1
ATOM 1551 N N . VAL A 1 199 ? -16.949 9.545 32.528 1.00 95.25 199 VAL A N 1
ATOM 1552 C CA . VAL A 1 199 ? -18.383 9.695 32.775 1.00 95.25 199 VAL A CA 1
ATOM 1553 C C . VAL A 1 199 ? -18.660 9.492 34.256 1.00 95.25 199 VAL A C 1
ATOM 1555 O O . VAL A 1 199 ? -18.154 8.544 34.863 1.00 95.25 199 VAL A O 1
ATOM 1558 N N . HIS A 1 200 ? -19.486 10.369 34.813 1.00 93.75 200 HIS A N 1
ATOM 1559 C CA . HIS A 1 200 ? -20.007 10.270 36.169 1.00 93.75 200 HIS A CA 1
ATOM 1560 C C . HIS A 1 200 ? -21.505 10.004 36.140 1.00 93.75 200 HIS A C 1
ATOM 1562 O O . HIS A 1 200 ? -22.211 10.304 35.171 1.00 93.75 200 HIS A O 1
ATOM 1568 N N . ARG A 1 201 ? -22.015 9.460 37.241 1.00 90.12 201 ARG A N 1
ATOM 1569 C CA . ARG A 1 201 ? -23.458 9.299 37.401 1.00 90.12 201 ARG A CA 1
ATOM 1570 C C . ARG A 1 201 ? -24.160 10.663 37.332 1.00 90.12 201 ARG A C 1
ATOM 1572 O O . ARG A 1 201 ? -23.800 11.588 38.053 1.00 90.12 201 ARG A O 1
ATOM 1579 N N . GLY A 1 202 ? -25.201 10.761 36.504 1.00 86.56 202 GLY A N 1
ATOM 1580 C CA . GLY A 1 202 ? -25.975 11.993 36.312 1.00 86.56 202 GLY A CA 1
ATOM 1581 C C . GLY A 1 202 ? -25.459 12.923 35.209 1.00 86.56 202 GLY A C 1
ATOM 1582 O O . GLY A 1 202 ? -26.097 13.946 34.961 1.00 86.56 202 GLY A O 1
ATOM 1583 N N . ASP A 1 203 ? -24.363 12.570 34.526 1.00 94.56 203 ASP A N 1
ATOM 1584 C CA . ASP A 1 203 ? -23.964 13.247 33.290 1.00 94.56 203 ASP A CA 1
ATOM 1585 C C . ASP A 1 203 ? -25.085 13.173 32.236 1.00 94.56 203 ASP A C 1
ATOM 1587 O O . ASP A 1 203 ? -25.890 12.237 32.211 1.00 94.56 203 ASP A O 1
ATOM 1591 N N . ASP A 1 204 ? -25.137 14.168 31.345 1.00 95.38 204 ASP A N 1
ATOM 1592 C CA . ASP A 1 204 ? -26.126 14.211 30.265 1.00 95.38 204 ASP A CA 1
ATOM 1593 C C . ASP A 1 204 ? -25.974 12.976 29.356 1.00 95.38 204 ASP A C 1
ATOM 1595 O O . ASP A 1 204 ? -24.933 12.832 28.702 1.00 95.38 204 ASP A O 1
ATOM 1599 N N . PRO A 1 205 ? -27.000 12.104 29.253 1.00 97.00 205 PRO A N 1
ATOM 1600 C CA . PRO A 1 205 ? -26.911 10.878 28.468 1.00 97.00 205 PRO A CA 1
ATOM 1601 C C . PRO A 1 205 ? -26.661 11.132 26.985 1.00 97.00 205 PRO A C 1
ATOM 1603 O O . PRO A 1 205 ? -26.196 10.227 26.300 1.00 97.00 205 PRO A O 1
ATOM 1606 N N . TYR A 1 206 ? -26.925 12.339 26.480 1.00 97.62 206 TYR A N 1
ATOM 1607 C CA . TYR A 1 206 ? -26.729 12.683 25.075 1.00 97.62 206 TYR A CA 1
ATOM 1608 C C . TYR A 1 206 ? -25.400 13.384 24.780 1.00 97.62 206 TYR A C 1
ATOM 1610 O O . TYR A 1 206 ? -25.163 13.711 23.618 1.00 97.62 206 TYR A O 1
ATOM 1618 N N . LEU A 1 207 ? -24.559 13.647 25.787 1.00 96.44 207 LEU A N 1
ATOM 1619 C CA . LEU A 1 207 ? -23.277 14.354 25.649 1.00 96.44 207 LEU A CA 1
ATOM 1620 C C . LEU A 1 207 ? -22.144 13.627 26.389 1.00 96.44 207 LEU A C 1
ATOM 1622 O O . LEU A 1 207 ? -21.292 14.243 27.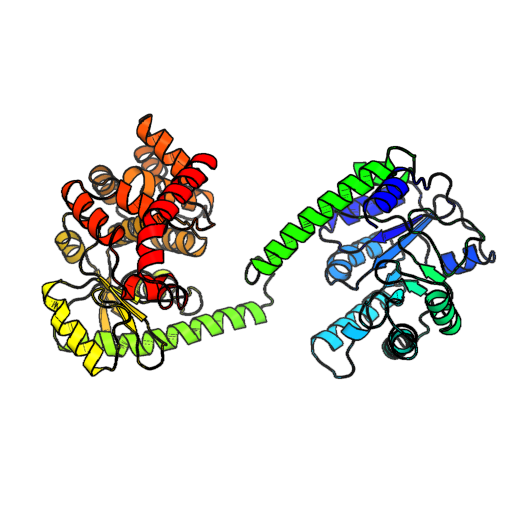032 1.00 96.44 207 LEU A O 1
ATOM 1626 N N . LEU A 1 208 ? -22.137 12.297 26.310 1.00 97.50 208 LEU A N 1
ATOM 1627 C CA . LEU A 1 208 ? -21.206 11.470 27.066 1.00 97.50 208 LEU A CA 1
ATOM 1628 C C . LEU A 1 208 ? -19.779 11.607 26.536 1.00 97.50 208 LEU A C 1
ATOM 1630 O O . LEU A 1 208 ? -19.501 11.354 25.360 1.00 97.50 208 LEU A O 1
ATOM 1634 N N . LYS A 1 209 ? -18.877 11.983 27.442 1.00 95.44 209 LYS A N 1
ATOM 1635 C CA . LYS A 1 209 ? -17.446 12.155 27.180 1.00 95.44 209 LYS A CA 1
ATOM 1636 C C . LYS A 1 209 ? -16.762 10.814 26.945 1.00 95.44 209 LYS A C 1
ATOM 1638 O O . LYS A 1 209 ? -17.215 9.775 27.431 1.00 95.44 209 LYS A O 1
ATOM 1643 N N . ARG A 1 210 ? -15.651 10.842 26.208 1.00 95.12 210 ARG A N 1
ATOM 1644 C CA . ARG A 1 210 ? -14.859 9.646 25.900 1.00 95.12 210 ARG A CA 1
ATOM 1645 C C . ARG A 1 210 ? -13.368 9.867 26.099 1.00 95.12 210 ARG A C 1
ATOM 1647 O O . ARG A 1 210 ? -12.850 10.981 26.048 1.00 95.12 210 ARG A O 1
ATOM 1654 N N . VAL A 1 211 ? -12.672 8.752 26.275 1.00 93.75 211 VAL A N 1
ATOM 1655 C CA . VAL A 1 211 ? -11.225 8.655 26.437 1.00 93.75 211 VAL A CA 1
ATOM 1656 C C . VAL A 1 211 ? -10.647 7.998 25.173 1.00 93.75 211 VAL A C 1
ATOM 1658 O O . VAL A 1 211 ? -10.763 6.784 24.996 1.00 93.75 211 VAL A O 1
ATOM 1661 N N . PRO A 1 212 ? -10.083 8.778 24.235 1.00 92.38 212 PRO A N 1
ATOM 1662 C CA . PRO A 1 212 ? -9.601 8.266 22.957 1.00 92.38 212 PRO A CA 1
ATOM 1663 C C . PRO A 1 212 ? -8.322 7.435 23.109 1.00 92.38 212 PRO A C 1
ATOM 1665 O O . PRO A 1 212 ? -7.343 7.872 23.712 1.00 92.38 212 PRO A O 1
ATOM 1668 N N . VAL A 1 213 ? -8.298 6.264 22.475 1.00 92.44 213 VAL A N 1
ATOM 1669 C CA . VAL A 1 213 ? -7.126 5.388 22.381 1.00 92.44 213 VAL A CA 1
ATOM 1670 C C . VAL A 1 213 ? -6.644 5.391 20.931 1.00 92.44 213 VAL A C 1
ATOM 1672 O O . VAL A 1 213 ? -7.197 4.718 20.064 1.00 92.44 213 VAL A O 1
ATOM 1675 N N . LEU A 1 214 ? -5.621 6.205 20.658 1.00 85.56 214 LEU A N 1
ATOM 1676 C CA . LEU A 1 214 ? -5.095 6.475 19.314 1.00 85.56 214 LEU A CA 1
ATOM 1677 C C . LEU A 1 214 ? -3.650 5.986 19.181 1.00 85.56 214 LEU A C 1
ATOM 1679 O O . LEU A 1 214 ? -2.937 5.863 20.170 1.00 85.56 214 LEU A O 1
ATOM 1683 N N . GLY A 1 215 ? -3.176 5.764 17.958 1.00 75.75 215 GLY A N 1
ATOM 1684 C CA . GLY A 1 215 ? -1.757 5.563 17.665 1.00 75.75 215 GLY A CA 1
ATOM 1685 C C . GLY A 1 215 ? -1.183 4.212 18.088 1.00 75.75 215 GLY A C 1
ATOM 1686 O O . GLY A 1 215 ? 0.037 4.054 18.057 1.00 75.75 215 GLY A O 1
ATOM 1687 N N . GLU A 1 216 ? -2.025 3.252 18.477 1.00 80.88 216 GLU A N 1
ATOM 1688 C CA . GLU A 1 216 ? -1.633 1.931 18.988 1.00 80.88 216 GLU A CA 1
ATOM 1689 C C . GLU A 1 216 ? -0.595 2.001 20.117 1.00 80.88 216 GLU A C 1
ATOM 1691 O O . GLU A 1 216 ? 0.585 1.637 19.917 1.00 80.88 216 GLU A O 1
ATOM 1696 N N . PRO A 1 217 ? -1.003 2.495 21.295 1.00 84.69 217 PRO A N 1
ATOM 1697 C CA . PRO A 1 217 ? -0.089 2.654 22.404 1.00 84.69 217 PRO A CA 1
ATOM 1698 C C . PRO A 1 217 ? 0.436 1.307 22.878 1.00 84.69 217 PRO A C 1
ATOM 1700 O O . PRO A 1 217 ? -0.269 0.292 22.863 1.00 84.69 217 PRO A O 1
ATOM 1703 N N . SER A 1 218 ? 1.696 1.309 23.300 1.00 85.94 218 SER A N 1
ATOM 1704 C CA . SER A 1 218 ? 2.263 0.211 24.071 1.00 85.94 218 SER A CA 1
ATOM 1705 C C . SER A 1 218 ? 1.503 0.045 25.387 1.00 85.94 218 SER A C 1
ATOM 1707 O O . SER A 1 218 ? 0.864 0.974 25.888 1.00 85.94 218 SER A O 1
ATOM 1709 N N . VAL A 1 219 ? 1.605 -1.140 25.985 1.00 89.44 219 VAL A N 1
ATOM 1710 C CA . VAL A 1 219 ? 0.933 -1.434 27.257 1.00 89.44 219 VAL A CA 1
ATOM 1711 C C . VAL A 1 219 ? 1.365 -0.486 28.383 1.00 89.44 219 VAL A C 1
ATOM 1713 O O . VAL A 1 219 ? 0.551 -0.131 29.229 1.00 89.44 219 VAL A O 1
ATOM 1716 N N . VAL A 1 220 ? 2.619 -0.018 28.370 1.00 87.12 220 VAL A N 1
ATOM 1717 C CA . VAL A 1 220 ? 3.149 0.922 29.370 1.00 87.12 220 VAL A CA 1
ATOM 1718 C C . VAL A 1 220 ? 2.481 2.288 29.234 1.00 87.12 220 VAL A C 1
ATOM 1720 O O . VAL A 1 220 ? 1.978 2.828 30.217 1.00 87.12 220 VAL A O 1
ATOM 1723 N N . GLU A 1 221 ? 2.421 2.823 28.012 1.00 87.25 221 GLU A N 1
ATOM 1724 C CA . GLU A 1 221 ? 1.761 4.105 27.748 1.00 87.25 221 GLU A CA 1
ATOM 1725 C C . GLU A 1 221 ? 0.261 4.016 28.050 1.00 87.25 221 GLU A C 1
ATOM 1727 O O . GLU A 1 221 ? -0.302 4.933 28.639 1.00 87.25 221 GLU A O 1
ATOM 1732 N N . PHE A 1 222 ? -0.381 2.900 27.697 1.00 92.56 222 PHE A N 1
ATOM 1733 C CA . PHE A 1 222 ? -1.800 2.679 27.957 1.00 92.56 222 PHE A CA 1
ATOM 1734 C C . PHE A 1 222 ? -2.115 2.632 29.459 1.00 92.56 222 PHE A C 1
ATOM 1736 O O . PHE A 1 222 ? -3.019 3.331 29.910 1.00 92.56 222 PHE A O 1
ATOM 1743 N N . ARG A 1 223 ? -1.334 1.893 30.261 1.00 92.69 223 ARG A N 1
ATOM 1744 C CA . ARG A 1 223 ? -1.495 1.867 31.728 1.00 92.69 223 ARG A CA 1
ATOM 1745 C C . ARG A 1 223 ? -1.309 3.251 32.347 1.00 92.69 223 ARG A C 1
ATOM 1747 O O . ARG A 1 223 ? -2.097 3.643 33.203 1.00 92.69 223 ARG A O 1
ATOM 1754 N N . ALA A 1 224 ? -0.300 4.000 31.899 1.00 86.94 224 ALA A N 1
ATOM 1755 C CA . ALA A 1 224 ? -0.079 5.368 32.361 1.00 86.94 224 ALA A CA 1
ATOM 1756 C C . ALA A 1 224 ? -1.253 6.286 31.985 1.00 86.94 224 ALA A C 1
ATOM 1758 O O . ALA A 1 224 ? -1.705 7.082 32.807 1.00 86.94 224 ALA A O 1
ATOM 1759 N N . TYR A 1 225 ? -1.787 6.135 30.773 1.00 89.69 225 TYR A N 1
ATOM 1760 C CA . TYR A 1 225 ? -2.922 6.910 30.287 1.00 89.69 225 TYR A CA 1
ATOM 1761 C C . TYR A 1 225 ? -4.196 6.656 31.103 1.00 89.69 225 TYR A C 1
ATOM 1763 O O . TYR A 1 225 ? -4.857 7.615 31.497 1.00 89.69 225 TYR A O 1
ATOM 1771 N N . LEU A 1 226 ? -4.488 5.396 31.449 1.00 90.81 226 LEU A N 1
ATOM 1772 C CA . LEU A 1 226 ? -5.652 5.018 32.264 1.00 90.81 226 LEU A CA 1
ATOM 1773 C C . LEU A 1 226 ? -5.661 5.636 33.671 1.00 90.81 226 LEU A C 1
ATOM 1775 O O . LEU A 1 226 ? -6.724 5.719 34.277 1.00 90.81 226 LEU A O 1
ATOM 1779 N N . SER A 1 227 ? -4.521 6.107 34.191 1.00 85.44 227 SER A N 1
ATOM 1780 C CA . SER A 1 227 ? -4.492 6.822 35.479 1.00 85.44 227 SER A CA 1
ATOM 1781 C C . SER A 1 227 ? -5.293 8.132 35.457 1.00 85.44 227 SER A C 1
ATOM 1783 O O . SER A 1 227 ? -5.684 8.638 36.511 1.00 85.44 227 SER A O 1
ATOM 1785 N N . GLY A 1 228 ? -5.512 8.699 34.263 1.00 83.62 228 GLY A N 1
ATOM 1786 C CA . GLY A 1 228 ? -6.244 9.946 34.065 1.00 83.62 228 GLY A CA 1
ATOM 1787 C C . GLY A 1 228 ? -5.553 11.187 34.620 1.00 83.62 228 GLY A C 1
ATOM 1788 O O . GLY A 1 228 ? -6.125 12.268 34.518 1.00 83.62 228 GLY A O 1
ATOM 1789 N N . THR A 1 229 ? -4.341 11.056 35.167 1.00 85.38 229 THR A N 1
ATOM 1790 C CA . THR A 1 229 ? -3.635 12.115 35.893 1.00 85.38 229 THR A CA 1
ATOM 1791 C C . THR A 1 229 ? -3.245 13.275 34.981 1.00 85.38 229 THR A C 1
ATOM 1793 O O . THR A 1 229 ? -2.627 13.091 33.923 1.00 85.38 229 THR A O 1
ATOM 1796 N N . LEU A 1 230 ? -3.561 14.490 35.436 1.00 79.00 230 LEU A N 1
ATOM 1797 C CA . LEU A 1 230 ? -3.175 15.734 34.780 1.00 79.00 230 LEU A CA 1
ATOM 1798 C C . LEU A 1 230 ? -1.649 15.794 34.584 1.00 79.00 230 LEU A C 1
ATOM 1800 O O . LEU A 1 230 ? -0.885 15.476 35.491 1.00 79.00 230 LEU A O 1
ATOM 1804 N N . GLY A 1 231 ? -1.199 16.188 33.391 1.00 74.50 231 GLY A N 1
ATOM 1805 C CA . GLY A 1 231 ? 0.227 16.218 33.038 1.00 74.50 231 GLY A CA 1
ATOM 1806 C C . GLY A 1 231 ? 0.804 14.884 32.544 1.00 74.50 231 GLY A C 1
ATOM 1807 O O . GLY A 1 231 ? 1.924 14.871 32.045 1.00 74.50 231 GLY A O 1
ATOM 1808 N N . VAL A 1 232 ? 0.041 13.785 32.600 1.00 79.62 232 VAL A N 1
ATOM 1809 C CA . VAL A 1 232 ? 0.410 12.494 31.988 1.00 79.62 232 VAL A CA 1
ATOM 1810 C C . VAL A 1 232 ? -0.516 12.173 30.817 1.00 79.62 232 VAL A C 1
ATOM 1812 O O . VAL A 1 232 ? -0.053 11.979 29.692 1.00 79.62 232 VAL A O 1
ATOM 1815 N N . SER A 1 233 ? -1.830 12.167 31.056 1.00 81.25 233 SER A N 1
ATOM 1816 C CA . SER A 1 233 ? -2.825 11.743 30.064 1.00 81.25 233 SER A CA 1
ATOM 1817 C C . SER A 1 233 ? -2.879 12.675 28.845 1.00 81.25 233 SER A C 1
ATOM 1819 O O . SER A 1 233 ? -2.795 12.213 27.707 1.00 81.25 233 SER A O 1
ATOM 1821 N N . GLY A 1 234 ? -2.933 13.990 29.066 1.00 82.00 234 GLY A N 1
ATOM 1822 C CA . GLY A 1 234 ? -2.929 15.004 28.007 1.00 82.00 234 GLY A CA 1
ATOM 1823 C C . GLY A 1 234 ? -1.709 14.918 27.070 1.00 82.00 234 GLY A C 1
ATOM 1824 O O . GLY A 1 234 ? -1.888 14.794 25.854 1.00 82.00 234 GLY A O 1
ATOM 1825 N N . PRO A 1 235 ? -0.463 14.948 27.589 1.00 81.50 235 PRO A N 1
ATOM 1826 C CA . PRO A 1 235 ? 0.741 14.809 26.767 1.00 81.50 235 PRO A CA 1
ATOM 1827 C C . PRO A 1 235 ? 0.823 13.489 25.991 1.00 81.50 235 PRO A C 1
ATOM 1829 O O . PRO A 1 235 ? 1.193 13.508 24.815 1.00 81.50 235 PRO A O 1
ATOM 1832 N N . LEU A 1 236 ? 0.438 12.360 26.603 1.00 83.81 236 LEU A N 1
ATOM 1833 C CA . LEU A 1 236 ? 0.373 11.068 25.910 1.00 83.81 236 LEU A CA 1
ATOM 1834 C C . LEU A 1 236 ? -0.637 11.100 24.762 1.00 83.81 236 LEU A C 1
ATOM 1836 O O . LEU A 1 236 ? -0.310 10.678 23.655 1.00 83.81 236 LEU A O 1
ATOM 1840 N N . LEU A 1 237 ? -1.824 11.669 24.981 1.00 84.31 237 LEU A N 1
ATOM 1841 C CA . LEU A 1 237 ? -2.819 11.809 23.922 1.00 84.31 237 LEU A CA 1
ATOM 1842 C C . LEU A 1 237 ? -2.311 12.690 22.774 1.00 84.31 237 LEU A C 1
ATOM 1844 O O . LEU A 1 237 ? -2.511 12.353 21.606 1.00 84.31 237 LEU A O 1
ATOM 1848 N N . LEU A 1 238 ? -1.632 13.802 23.069 1.00 82.50 238 LEU A N 1
ATOM 1849 C CA . LEU A 1 238 ? -1.036 14.647 22.033 1.00 82.50 238 LEU A CA 1
ATOM 1850 C C . LEU A 1 238 ? 0.027 13.881 21.233 1.00 82.50 238 LEU A C 1
ATOM 1852 O O . LEU A 1 238 ? 0.019 13.919 19.998 1.00 82.50 238 LEU A O 1
ATOM 1856 N N . TYR A 1 239 ? 0.905 13.154 21.927 1.00 81.06 239 TYR A N 1
ATOM 1857 C CA . TYR A 1 239 ? 1.900 12.285 21.305 1.00 81.06 239 TYR A CA 1
ATOM 1858 C C . TYR A 1 239 ? 1.237 11.240 20.395 1.00 81.06 239 TYR A C 1
ATOM 1860 O O . TYR A 1 239 ? 1.617 11.099 19.229 1.00 81.06 239 TYR A O 1
ATOM 1868 N N . TRP A 1 240 ? 0.182 10.576 20.869 1.00 86.50 240 TRP A N 1
ATOM 1869 C CA . TRP A 1 240 ? -0.574 9.600 20.090 1.00 86.50 240 TRP A CA 1
ATOM 1870 C C . TRP A 1 240 ? -1.307 10.217 18.908 1.00 86.50 240 TRP A C 1
ATOM 1872 O O . TRP A 1 240 ? -1.337 9.602 17.853 1.00 86.50 240 TRP A O 1
ATOM 1882 N N . LYS A 1 241 ? -1.839 11.439 19.009 1.00 82.81 241 LYS A N 1
ATOM 1883 C CA . LYS A 1 241 ? -2.452 12.139 17.867 1.00 82.81 241 LYS A CA 1
ATOM 1884 C C . LYS A 1 241 ? -1.438 12.464 16.779 1.00 82.81 241 LYS A C 1
ATOM 1886 O O . LYS A 1 241 ? -1.739 12.319 15.595 1.00 82.81 241 LYS A O 1
ATOM 1891 N N . LEU A 1 242 ? -0.237 12.902 17.157 1.00 79.00 242 LEU A N 1
ATOM 1892 C CA . LEU A 1 242 ? 0.851 13.126 16.202 1.00 79.00 242 LEU A CA 1
ATOM 1893 C C . LEU A 1 242 ? 1.277 11.810 15.552 1.00 79.00 242 LEU A C 1
ATOM 1895 O O . LEU A 1 242 ? 1.445 11.748 14.334 1.00 79.00 242 LEU A O 1
ATOM 1899 N N . ARG A 1 243 ? 1.388 10.747 16.351 1.00 79.94 243 ARG A N 1
ATOM 1900 C CA . ARG A 1 243 ? 1.713 9.406 15.874 1.00 79.94 243 ARG A CA 1
ATOM 1901 C C . ARG A 1 243 ? 0.633 8.841 14.956 1.00 79.94 243 ARG A C 1
ATOM 1903 O O . ARG A 1 243 ? 0.981 8.360 13.888 1.00 79.94 243 ARG A O 1
ATOM 1910 N N . GLU A 1 244 ? -0.643 8.955 15.312 1.00 79.31 244 GLU A N 1
ATOM 1911 C CA . GLU A 1 244 ? -1.786 8.557 14.486 1.00 79.31 244 GLU A CA 1
ATOM 1912 C C . GLU A 1 244 ? -1.771 9.345 13.183 1.00 79.31 244 GLU A C 1
ATOM 1914 O O . GLU A 1 244 ? -1.861 8.736 12.138 1.00 79.31 244 GLU A O 1
ATOM 1919 N N . ARG A 1 245 ? -1.526 10.664 13.189 1.00 78.12 245 ARG A N 1
ATOM 1920 C CA . ARG A 1 245 ? -1.369 11.442 11.944 1.00 78.12 245 ARG A CA 1
ATOM 1921 C C . ARG A 1 245 ? -0.195 10.980 11.095 1.00 78.12 245 ARG A C 1
ATOM 1923 O O . ARG A 1 245 ? -0.294 11.018 9.875 1.00 78.12 245 ARG A O 1
ATOM 1930 N N . LEU A 1 246 ? 0.917 10.572 11.702 1.00 72.06 246 LEU A N 1
ATOM 1931 C CA . LEU A 1 246 ? 2.056 10.006 10.978 1.00 72.06 246 LEU A CA 1
ATOM 1932 C C . LEU A 1 246 ? 1.741 8.611 10.435 1.00 72.06 246 LEU A C 1
ATOM 1934 O O . LEU A 1 246 ? 2.165 8.310 9.324 1.00 72.06 246 LEU A O 1
ATOM 1938 N N . LEU A 1 247 ? 1.016 7.779 11.185 1.00 69.31 247 LEU A N 1
ATOM 1939 C CA . LEU A 1 247 ? 0.546 6.462 10.758 1.00 69.31 247 LEU A CA 1
ATOM 1940 C C . LEU A 1 247 ? -0.495 6.599 9.657 1.00 69.31 247 LEU A C 1
ATOM 1942 O O . LEU A 1 247 ? -0.304 6.002 8.621 1.00 69.31 247 LEU A O 1
ATOM 1946 N N . ASP A 1 248 ? -1.488 7.467 9.800 1.00 65.31 248 ASP A N 1
ATOM 1947 C CA . ASP A 1 248 ? -2.466 7.838 8.781 1.00 65.31 248 ASP A CA 1
ATOM 1948 C C . ASP A 1 248 ? -1.813 8.469 7.568 1.00 65.31 248 ASP A C 1
ATOM 1950 O O . ASP A 1 248 ? -2.215 8.203 6.451 1.00 65.31 248 ASP A O 1
ATOM 1954 N N . TRP A 1 249 ? -0.815 9.330 7.736 1.00 59.91 249 TRP A N 1
ATOM 1955 C CA . TRP A 1 249 ? -0.075 9.871 6.605 1.00 59.91 249 TRP A CA 1
ATOM 1956 C C . TRP A 1 249 ? 0.760 8.779 5.944 1.00 59.91 249 TRP A C 1
ATOM 1958 O O . TRP A 1 249 ? 0.827 8.740 4.723 1.00 59.91 249 TRP A O 1
ATOM 1968 N N . ARG A 1 250 ? 1.356 7.855 6.703 1.00 57.44 250 ARG A N 1
ATOM 1969 C CA . ARG A 1 250 ? 2.017 6.661 6.161 1.00 57.44 250 ARG A CA 1
ATOM 1970 C C . ARG A 1 250 ? 1.024 5.707 5.522 1.00 57.44 250 ARG A C 1
ATOM 1972 O O . ARG A 1 250 ? 1.413 5.133 4.526 1.00 57.44 250 ARG A O 1
ATOM 1979 N N . ASP A 1 251 ? -0.203 5.606 6.019 1.00 51.56 251 ASP A N 1
ATOM 1980 C CA . ASP A 1 251 ? -1.296 4.760 5.545 1.00 51.56 251 ASP A CA 1
ATOM 1981 C C . ASP A 1 251 ? -2.000 5.409 4.365 1.00 51.56 251 ASP A C 1
ATOM 1983 O O . ASP A 1 251 ? -2.485 4.687 3.525 1.00 51.56 251 ASP A O 1
ATOM 1987 N N . ARG A 1 252 ? -2.041 6.741 4.245 1.00 47.94 252 ARG A N 1
ATOM 1988 C CA . ARG A 1 252 ? -2.568 7.507 3.102 1.00 47.94 252 ARG A CA 1
ATOM 1989 C C . ARG A 1 252 ? -1.524 7.676 2.024 1.00 47.94 252 ARG A C 1
ATOM 1991 O O . ARG A 1 252 ? -1.863 7.734 0.858 1.00 47.94 252 ARG A O 1
ATOM 1998 N N . ARG A 1 253 ? -0.248 7.759 2.393 1.00 41.12 253 ARG A N 1
ATOM 1999 C CA . ARG A 1 253 ? 0.884 7.705 1.468 1.00 41.12 253 ARG A CA 1
ATOM 2000 C C . ARG A 1 253 ? 1.211 6.268 1.107 1.00 41.12 253 ARG A C 1
ATOM 2002 O O . ARG A 1 253 ? 1.758 6.073 0.035 1.00 41.12 253 ARG A O 1
ATOM 2009 N N . ALA A 1 254 ? 0.858 5.305 1.960 1.00 37.75 254 ALA A N 1
ATOM 2010 C CA . ALA A 1 254 ? 0.576 3.939 1.572 1.00 37.75 254 ALA A CA 1
ATOM 2011 C C . ALA A 1 254 ? -0.622 4.035 0.642 1.00 37.75 254 ALA A C 1
ATOM 2013 O O . ALA A 1 254 ? -0.312 4.043 -0.503 1.00 37.75 254 ALA A O 1
ATOM 2014 N N . SER A 1 255 ? -1.870 4.348 0.990 1.00 34.47 255 SER A N 1
ATOM 2015 C CA . SER A 1 255 ? -3.055 4.469 0.090 1.00 34.47 255 SER A CA 1
ATOM 2016 C C . SER A 1 255 ? -2.791 5.116 -1.286 1.00 34.47 255 SER A C 1
ATOM 2018 O O . SER A 1 255 ? -3.241 4.612 -2.308 1.00 34.47 255 SER A O 1
ATOM 2020 N N . GLN A 1 256 ? -2.007 6.199 -1.339 1.00 34.50 256 GLN A N 1
ATOM 2021 C CA . GLN A 1 256 ? -1.580 6.917 -2.548 1.00 34.50 256 GLN A CA 1
ATOM 2022 C C . GLN A 1 256 ? -0.358 6.291 -3.253 1.00 34.50 256 GLN A C 1
ATOM 2024 O O . GLN A 1 256 ? -0.163 6.524 -4.440 1.00 34.50 256 GLN A O 1
ATOM 2029 N N . LYS A 1 257 ? 0.472 5.496 -2.565 1.00 33.56 257 LYS A N 1
ATOM 2030 C CA . LYS A 1 257 ? 1.462 4.552 -3.137 1.00 33.56 257 LYS A CA 1
ATOM 2031 C C . LYS A 1 257 ? 0.969 3.089 -3.181 1.00 33.56 257 LYS A C 1
ATOM 2033 O O . LYS A 1 257 ? 1.652 2.239 -3.736 1.00 33.56 257 LYS A O 1
ATOM 2038 N N . THR A 1 258 ? -0.215 2.800 -2.648 1.00 34.75 258 THR A N 1
ATOM 2039 C CA . THR A 1 258 ? -0.879 1.512 -2.433 1.00 34.75 258 THR A CA 1
ATOM 2040 C C . THR A 1 258 ? -2.155 1.490 -3.264 1.00 34.75 258 THR A C 1
ATOM 2042 O O . THR A 1 258 ? -3.230 1.121 -2.812 1.00 34.75 258 THR A O 1
ATOM 2045 N N . HIS A 1 259 ? -1.990 1.839 -4.536 1.00 36.62 259 HIS A N 1
ATOM 2046 C CA . HIS A 1 259 ? -2.354 0.859 -5.555 1.00 36.62 259 HIS A CA 1
ATOM 2047 C C . HIS A 1 259 ? -1.389 -0.355 -5.588 1.00 36.62 259 HIS A C 1
ATOM 2049 O O . HIS A 1 259 ? -1.608 -1.295 -6.338 1.00 36.62 259 HIS A O 1
ATOM 2055 N N . SER A 1 260 ? -0.350 -0.394 -4.747 1.00 39.25 260 SER A N 1
ATOM 2056 C CA . SER A 1 260 ? 0.471 -1.573 -4.435 1.00 39.25 260 SER A CA 1
ATOM 2057 C C . SER A 1 260 ? 1.112 -1.544 -3.025 1.00 39.25 260 SER A C 1
ATOM 2059 O O . SER A 1 260 ? 1.985 -0.712 -2.777 1.00 39.25 260 SER A O 1
ATOM 2061 N N . GLY A 1 261 ? 0.750 -2.461 -2.112 1.00 33.78 261 GLY A N 1
ATOM 2062 C CA . GLY A 1 261 ? 1.544 -2.737 -0.897 1.00 33.78 261 GLY A CA 1
ATOM 2063 C C . GLY A 1 261 ? 0.867 -3.615 0.162 1.00 33.78 261 GLY A C 1
ATOM 2064 O O . GLY A 1 261 ? 0.393 -3.094 1.161 1.00 33.78 261 GLY A O 1
ATOM 2065 N N . THR A 1 262 ? 0.871 -4.932 -0.086 1.00 35.12 262 THR A N 1
ATOM 2066 C CA . THR A 1 262 ? 0.486 -6.053 0.803 1.00 35.12 262 THR A CA 1
ATOM 2067 C C . THR A 1 262 ? -0.947 -6.054 1.342 1.00 35.12 262 THR A C 1
ATOM 2069 O O . THR A 1 262 ? -1.171 -6.052 2.547 1.00 35.12 262 THR A O 1
ATOM 2072 N N . ASN A 1 263 ? -1.909 -6.197 0.424 1.00 37.62 263 ASN A N 1
ATOM 2073 C CA . ASN A 1 263 ? -3.016 -7.120 0.668 1.00 37.62 263 ASN A CA 1
ATOM 2074 C C . ASN A 1 263 ? -2.396 -8.520 0.811 1.00 37.62 263 ASN A C 1
ATOM 2076 O O . ASN A 1 263 ? -1.545 -8.887 -0.007 1.00 37.62 263 ASN A O 1
ATOM 2080 N N . VAL A 1 264 ? -2.885 -9.356 1.730 1.00 39.84 264 VAL A N 1
ATOM 2081 C CA . VAL A 1 264 ? -3.117 -10.738 1.294 1.00 39.84 264 VAL A CA 1
ATOM 2082 C C . VAL A 1 264 ? -4.141 -10.562 0.192 1.00 39.84 264 VAL A C 1
ATOM 2084 O O . VAL A 1 264 ? -5.319 -10.351 0.461 1.00 39.84 264 VAL A O 1
ATOM 2087 N N . ALA A 1 265 ? -3.660 -10.411 -1.041 1.00 42.81 265 ALA A N 1
ATOM 2088 C CA . ALA A 1 265 ? -4.554 -10.261 -2.161 1.00 42.81 265 ALA A CA 1
ATOM 2089 C C . ALA A 1 265 ? -5.409 -11.515 -2.101 1.00 42.81 265 ALA A C 1
ATOM 2091 O O . ALA A 1 265 ? -4.877 -12.630 -2.068 1.00 42.81 265 ALA A O 1
ATOM 2092 N N . THR A 1 266 ? -6.722 -11.320 -1.969 1.00 59.34 266 THR A N 1
ATOM 2093 C CA . THR A 1 266 ? -7.644 -12.441 -2.091 1.00 59.34 266 THR A CA 1
ATOM 2094 C C . THR A 1 266 ? -7.257 -13.175 -3.370 1.00 59.34 266 THR A C 1
ATOM 2096 O O . THR A 1 266 ? -6.746 -12.555 -4.313 1.00 59.34 266 THR A O 1
ATOM 2099 N N . ILE A 1 267 ? -7.427 -14.494 -3.404 1.00 55.28 267 ILE A N 1
ATOM 2100 C CA . ILE A 1 267 ? -7.056 -15.283 -4.586 1.00 55.28 267 ILE A CA 1
ATOM 2101 C C . ILE A 1 267 ? -7.621 -14.622 -5.859 1.00 55.28 267 ILE A C 1
ATOM 2103 O O . ILE A 1 267 ? -6.899 -14.481 -6.840 1.00 55.28 267 ILE A O 1
ATOM 2107 N N . ASP A 1 268 ? -8.821 -14.043 -5.786 1.00 51.66 268 ASP A N 1
ATOM 2108 C CA . ASP A 1 268 ? -9.450 -13.275 -6.865 1.00 51.66 268 ASP A CA 1
ATOM 2109 C C . ASP A 1 268 ? -8.696 -12.002 -7.281 1.00 51.66 268 ASP A C 1
ATOM 2111 O O . ASP A 1 268 ? -8.600 -11.702 -8.469 1.00 51.66 268 ASP A O 1
ATOM 2115 N N . GLN A 1 269 ? -8.119 -11.242 -6.345 1.00 62.81 269 GLN A N 1
ATOM 2116 C CA . GLN A 1 269 ? -7.298 -10.069 -6.666 1.00 62.81 269 GLN A CA 1
ATOM 2117 C C . GLN A 1 269 ? -5.968 -10.462 -7.313 1.00 62.81 269 GLN A C 1
ATOM 2119 O O . GLN A 1 269 ? -5.524 -9.784 -8.244 1.00 62.81 269 GLN A O 1
ATOM 2124 N N . LEU A 1 270 ? -5.344 -11.553 -6.853 1.00 69.81 270 LEU A N 1
ATOM 2125 C CA . LEU A 1 270 ? -4.148 -12.103 -7.498 1.00 69.81 270 LEU A CA 1
ATOM 2126 C C . LEU A 1 270 ? -4.478 -12.611 -8.899 1.00 69.81 270 LEU A C 1
ATOM 2128 O O . LEU A 1 270 ? -3.764 -12.272 -9.839 1.00 69.81 270 LEU A O 1
ATOM 2132 N N . ILE A 1 271 ? -5.583 -13.344 -9.057 1.00 66.69 271 ILE A N 1
ATOM 2133 C CA . ILE A 1 271 ? -6.074 -13.819 -10.353 1.00 66.69 271 ILE A CA 1
ATOM 2134 C C . ILE A 1 271 ? -6.369 -12.636 -11.271 1.00 66.69 271 ILE A C 1
ATOM 2136 O O . ILE A 1 271 ? -5.942 -12.652 -12.422 1.00 66.69 271 ILE A O 1
ATOM 2140 N N . ALA A 1 272 ? -7.037 -11.585 -10.796 1.00 66.50 272 ALA A N 1
ATOM 2141 C CA . ALA A 1 272 ? -7.345 -10.409 -11.603 1.00 66.50 272 ALA A CA 1
ATOM 2142 C C . ALA A 1 272 ? -6.078 -9.637 -12.009 1.00 66.50 272 ALA A C 1
ATOM 2144 O O . ALA A 1 272 ? -5.954 -9.211 -13.160 1.00 66.50 272 ALA A O 1
ATOM 2145 N N . ALA A 1 273 ? -5.118 -9.470 -11.093 1.00 74.25 273 ALA A N 1
ATOM 2146 C CA . ALA A 1 273 ? -3.836 -8.833 -11.390 1.00 74.25 273 ALA A CA 1
ATOM 2147 C C . ALA A 1 273 ? -3.022 -9.656 -12.400 1.00 74.25 273 ALA A C 1
ATOM 2149 O O . ALA A 1 273 ? -2.592 -9.113 -13.419 1.00 74.25 273 ALA A O 1
ATOM 2150 N N . TYR A 1 274 ? -2.888 -10.963 -12.160 1.00 86.00 274 TYR A N 1
ATOM 2151 C CA . TYR A 1 274 ? -2.236 -11.906 -13.065 1.00 86.00 274 TYR A CA 1
ATOM 2152 C C . TYR A 1 274 ? -2.908 -11.904 -14.440 1.00 86.00 274 TYR A C 1
ATOM 2154 O O . TYR A 1 274 ? -2.227 -11.764 -15.449 1.00 86.00 274 TYR A O 1
ATOM 2162 N N . SER A 1 275 ? -4.240 -11.984 -14.500 1.00 75.31 275 SER A N 1
ATOM 2163 C CA . SER A 1 275 ? -5.006 -12.028 -15.754 1.00 75.31 275 SER A CA 1
ATOM 2164 C C . SER A 1 275 ? -4.847 -10.746 -16.561 1.00 75.31 275 SER A C 1
ATOM 2166 O O . SER A 1 275 ? -4.684 -10.807 -17.780 1.00 75.31 275 SER A O 1
ATOM 2168 N N . ARG A 1 276 ? -4.827 -9.580 -15.900 1.00 86.31 276 ARG A N 1
ATOM 2169 C CA . ARG A 1 276 ? -4.584 -8.289 -16.557 1.00 86.31 276 ARG A CA 1
ATOM 2170 C C . ARG A 1 276 ? -3.191 -8.237 -17.178 1.00 86.31 276 ARG A C 1
ATOM 2172 O O . ARG A 1 276 ? -3.058 -7.873 -18.343 1.00 86.31 276 ARG A O 1
ATOM 2179 N N . VAL A 1 277 ? -2.165 -8.620 -16.415 1.00 89.94 277 VAL A N 1
ATOM 2180 C CA . VAL A 1 277 ? -0.775 -8.646 -16.898 1.00 89.94 277 VAL A CA 1
ATOM 2181 C C . VAL A 1 277 ? -0.612 -9.681 -18.009 1.00 89.94 277 VAL A C 1
ATOM 2183 O O . VAL A 1 277 ? -0.050 -9.367 -19.052 1.00 89.94 277 VAL A O 1
ATOM 2186 N N . SER A 1 278 ? -1.168 -10.878 -17.829 1.00 89.38 278 SER A N 1
ATOM 2187 C CA . SER A 1 278 ? -1.120 -11.969 -18.800 1.00 89.38 278 SER A CA 1
ATOM 2188 C C . SER A 1 278 ? -1.783 -11.572 -20.116 1.00 89.38 278 SER A C 1
ATOM 2190 O O . SER A 1 278 ? -1.199 -11.779 -21.173 1.00 89.38 278 SER A O 1
ATOM 2192 N N . SER A 1 279 ? -2.962 -10.944 -20.067 1.00 85.00 279 SER A N 1
ATOM 2193 C CA . SER A 1 279 ? -3.672 -10.473 -21.264 1.00 85.00 279 SER A CA 1
ATOM 2194 C C . SER A 1 279 ? -2.892 -9.370 -21.980 1.00 85.00 279 SER A C 1
ATOM 2196 O O . SER A 1 279 ? -2.720 -9.425 -23.197 1.00 85.00 279 SER A O 1
ATOM 2198 N N . ALA A 1 280 ? -2.359 -8.400 -21.227 1.00 89.56 280 ALA A N 1
ATOM 2199 C CA . ALA A 1 280 ? -1.557 -7.314 -21.785 1.00 89.56 280 ALA A CA 1
ATOM 2200 C C . ALA A 1 280 ? -0.245 -7.816 -22.410 1.00 89.56 280 ALA A C 1
ATOM 2202 O O . ALA A 1 280 ? 0.162 -7.322 -23.460 1.00 89.56 280 ALA A O 1
ATOM 2203 N N . ASN A 1 281 ? 0.421 -8.787 -21.785 1.00 94.50 281 ASN A N 1
ATOM 2204 C CA . ASN A 1 281 ? 1.642 -9.389 -22.314 1.00 94.50 281 ASN A CA 1
ATOM 2205 C C . ASN A 1 281 ? 1.350 -10.291 -23.515 1.00 94.50 281 ASN A C 1
ATOM 2207 O O . ASN A 1 281 ? 2.086 -10.224 -24.493 1.00 94.50 281 ASN A O 1
ATOM 2211 N N . ASN A 1 282 ? 0.257 -11.060 -23.496 1.00 93.88 282 ASN A N 1
ATOM 2212 C CA . ASN A 1 282 ? -0.166 -11.860 -24.643 1.00 93.88 282 ASN A CA 1
ATOM 2213 C C . ASN A 1 282 ? -0.413 -10.974 -25.871 1.00 93.88 282 ASN A C 1
ATOM 2215 O O . ASN A 1 282 ? 0.127 -11.246 -26.936 1.00 93.88 282 ASN A O 1
ATOM 2219 N N . ALA A 1 283 ? -1.148 -9.867 -25.716 1.00 92.81 283 ALA A N 1
ATOM 2220 C CA . ALA A 1 283 ? -1.382 -8.922 -26.808 1.00 92.81 283 ALA A CA 1
ATOM 2221 C C . ALA A 1 283 ? -0.067 -8.352 -27.377 1.00 92.81 283 ALA A C 1
ATOM 2223 O O . ALA A 1 283 ? 0.117 -8.322 -28.595 1.00 92.81 283 ALA A O 1
ATOM 2224 N N . LYS A 1 284 ? 0.883 -7.972 -26.507 1.00 95.25 284 LYS A N 1
ATOM 2225 C CA . LYS A 1 284 ? 2.223 -7.530 -26.929 1.00 95.25 284 LYS A CA 1
ATOM 2226 C C . LYS A 1 284 ? 2.990 -8.628 -27.660 1.00 95.25 284 LYS A C 1
ATOM 2228 O O . LYS A 1 284 ? 3.580 -8.349 -28.695 1.00 95.25 284 LYS A O 1
ATOM 2233 N N . PHE A 1 285 ? 2.972 -9.858 -27.155 1.00 95.19 285 PHE A N 1
ATOM 2234 C CA . PHE A 1 285 ? 3.689 -10.988 -27.749 1.00 95.19 285 PHE A CA 1
ATOM 2235 C C . PHE A 1 285 ? 3.126 -11.385 -29.113 1.00 95.19 285 PHE A C 1
ATOM 2237 O O . PHE A 1 285 ? 3.911 -11.641 -30.019 1.00 95.19 285 PHE A O 1
ATOM 2244 N N . GLN A 1 286 ? 1.804 -11.340 -29.310 1.00 94.69 286 GLN A N 1
ATOM 2245 C CA . GLN A 1 286 ? 1.204 -11.579 -30.627 1.00 94.69 286 GLN A CA 1
ATOM 2246 C C . GLN A 1 286 ? 1.659 -10.537 -31.659 1.00 94.69 286 GLN A C 1
ATOM 2248 O O . GLN A 1 286 ? 2.027 -10.897 -32.776 1.00 94.69 286 GLN A O 1
ATOM 2253 N N . LYS A 1 287 ? 1.715 -9.250 -31.286 1.00 95.38 287 LYS A N 1
ATOM 2254 C CA . LYS A 1 287 ? 2.236 -8.200 -32.181 1.00 95.38 287 LYS A CA 1
ATOM 2255 C C . LYS A 1 287 ? 3.748 -8.333 -32.401 1.00 95.38 287 LYS A C 1
ATOM 2257 O O . LYS A 1 287 ? 4.215 -8.236 -33.533 1.00 95.38 287 LYS A O 1
ATOM 2262 N N . LEU A 1 288 ? 4.507 -8.628 -31.345 1.00 96.38 288 LEU A N 1
ATOM 2263 C CA . LEU A 1 288 ? 5.952 -8.840 -31.421 1.00 96.38 288 LEU A CA 1
ATOM 2264 C C . LEU A 1 288 ? 6.302 -10.027 -32.328 1.00 96.38 288 LEU A C 1
ATOM 2266 O O . LEU A 1 288 ? 7.239 -9.924 -33.110 1.00 96.38 288 LEU A O 1
ATOM 2270 N N . LYS A 1 289 ? 5.520 -11.113 -32.293 1.00 95.75 289 LYS A N 1
ATOM 2271 C CA . LYS A 1 289 ? 5.684 -12.277 -33.173 1.00 95.75 289 LYS A CA 1
ATOM 2272 C C . LYS A 1 289 ? 5.651 -11.881 -34.651 1.00 95.75 289 LYS A C 1
ATOM 2274 O O . LYS A 1 289 ? 6.506 -12.312 -35.418 1.00 95.75 289 LYS A O 1
ATOM 2279 N N . VAL A 1 290 ? 4.705 -11.024 -35.042 1.00 95.69 290 VAL A N 1
ATOM 2280 C CA . VAL A 1 290 ? 4.603 -10.513 -36.420 1.00 95.69 290 VAL A CA 1
ATOM 2281 C C . VAL A 1 290 ? 5.844 -9.700 -36.791 1.00 95.69 290 VAL A C 1
ATOM 2283 O O . VAL A 1 290 ? 6.418 -9.911 -37.856 1.00 95.69 290 VAL A O 1
ATOM 2286 N N . VAL A 1 291 ? 6.295 -8.811 -35.903 1.00 96.12 291 VAL A N 1
ATOM 2287 C CA . VAL A 1 291 ? 7.495 -7.989 -36.131 1.00 96.12 291 VAL A CA 1
ATOM 2288 C C . VAL A 1 291 ? 8.743 -8.863 -36.278 1.00 96.12 291 VAL A C 1
ATOM 2290 O O . VAL A 1 291 ? 9.462 -8.736 -37.267 1.00 96.12 291 VAL A O 1
ATOM 2293 N N . LEU A 1 292 ? 8.975 -9.789 -35.345 1.00 96.31 292 LEU A N 1
ATOM 2294 C CA . LEU A 1 292 ? 10.129 -10.690 -35.360 1.00 96.31 292 LEU A CA 1
ATOM 2295 C C . LEU A 1 292 ? 10.132 -11.601 -36.593 1.00 96.31 292 LEU A C 1
ATOM 2297 O O . LEU A 1 292 ? 11.187 -11.809 -37.187 1.00 96.31 292 LEU A O 1
ATOM 2301 N N . ALA A 1 293 ? 8.965 -12.092 -37.024 1.00 95.19 293 ALA A N 1
ATOM 2302 C CA . ALA A 1 293 ? 8.851 -12.865 -38.257 1.00 95.19 293 ALA A CA 1
ATOM 2303 C C . ALA A 1 293 ? 9.309 -12.045 -39.471 1.00 95.19 293 ALA A C 1
ATOM 2305 O O . ALA A 1 293 ? 10.118 -12.525 -40.257 1.00 95.19 293 ALA A O 1
ATOM 2306 N N . ARG A 1 294 ? 8.869 -10.785 -39.587 1.00 96.00 294 ARG A N 1
ATOM 2307 C CA . ARG A 1 294 ? 9.242 -9.902 -40.707 1.00 96.00 294 ARG A CA 1
ATOM 2308 C C . ARG A 1 294 ? 10.719 -9.512 -40.688 1.00 96.00 294 ARG A C 1
ATOM 2310 O O . ARG A 1 294 ? 11.334 -9.461 -41.748 1.00 96.00 294 ARG A O 1
ATOM 2317 N N . ILE A 1 295 ? 11.285 -9.264 -39.506 1.00 94.81 295 ILE A N 1
ATOM 2318 C CA . ILE A 1 295 ? 12.727 -9.023 -39.322 1.00 94.81 295 ILE A CA 1
ATOM 2319 C C . ILE A 1 295 ? 13.522 -10.245 -39.801 1.00 94.81 295 ILE A C 1
ATOM 2321 O O . ILE A 1 295 ? 14.436 -10.113 -40.616 1.00 94.81 295 ILE A O 1
ATOM 2325 N N . ARG A 1 296 ? 13.113 -11.445 -39.379 1.00 91.81 296 ARG A N 1
ATOM 2326 C CA . ARG A 1 296 ? 13.744 -12.706 -39.782 1.00 91.81 296 ARG A CA 1
ATOM 2327 C C . ARG A 1 296 ? 13.609 -12.982 -41.279 1.00 91.81 296 ARG A C 1
ATO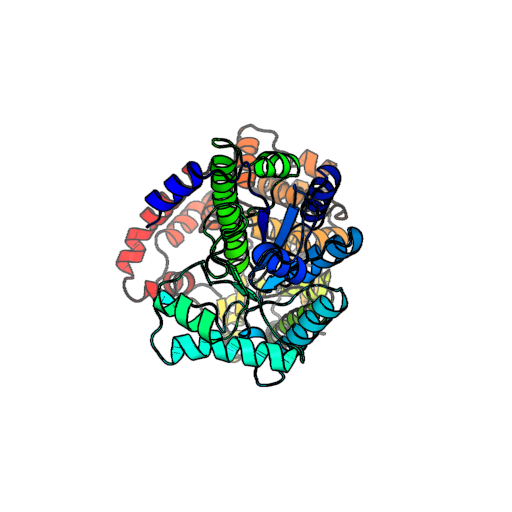M 2329 O O . ARG A 1 296 ? 14.576 -13.419 -41.893 1.00 91.81 296 ARG A O 1
ATOM 2336 N N . ASP A 1 297 ? 12.451 -12.719 -41.881 1.00 93.81 297 ASP A N 1
ATOM 2337 C CA . ASP A 1 297 ? 12.226 -12.913 -43.322 1.00 93.81 297 ASP A CA 1
ATOM 2338 C C . ASP A 1 297 ? 13.154 -12.028 -44.179 1.00 93.81 297 ASP A C 1
ATOM 2340 O O . ASP A 1 297 ? 13.412 -12.334 -45.340 1.00 93.81 297 ASP A O 1
ATOM 2344 N N . GLN A 1 298 ? 13.674 -10.937 -43.608 1.00 93.69 298 GLN A N 1
ATOM 2345 C CA . GLN A 1 298 ? 14.680 -10.067 -44.225 1.00 93.69 298 GLN A CA 1
ATOM 2346 C C . GLN A 1 298 ? 16.125 -10.480 -43.886 1.00 93.69 298 GLN A C 1
ATOM 2348 O O . GLN A 1 298 ? 17.063 -9.796 -44.288 1.00 93.69 298 GLN A O 1
ATOM 2353 N N . GLY A 1 299 ? 16.321 -11.584 -43.158 1.00 92.94 299 GLY A N 1
ATOM 2354 C CA . GLY A 1 299 ? 17.637 -12.079 -42.747 1.00 92.94 299 GLY A CA 1
ATOM 2355 C C . GLY A 1 299 ? 18.335 -11.204 -41.704 1.00 92.94 299 GLY A C 1
ATOM 2356 O O . GLY A 1 299 ? 19.557 -11.262 -41.592 1.00 92.94 299 GLY A O 1
ATOM 2357 N N . ILE A 1 300 ? 17.583 -10.377 -40.971 1.00 9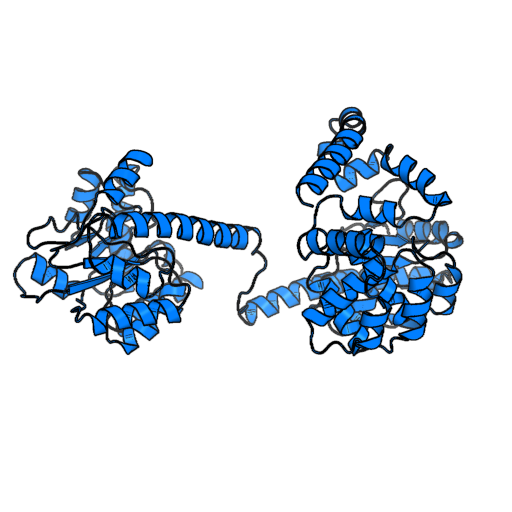3.81 300 ILE A N 1
ATOM 2358 C CA . ILE A 1 300 ? 18.131 -9.464 -39.966 1.00 93.81 300 ILE A CA 1
ATOM 2359 C C . ILE A 1 300 ? 18.191 -10.182 -38.618 1.00 93.81 300 ILE A C 1
ATOM 2361 O O . ILE A 1 300 ? 17.202 -10.747 -38.151 1.00 93.81 300 ILE A O 1
ATOM 2365 N N . ASP A 1 301 ? 19.354 -10.124 -37.977 1.00 90.69 301 ASP A N 1
ATOM 2366 C CA . ASP A 1 301 ? 19.544 -10.619 -36.619 1.00 90.69 301 ASP A CA 1
ATOM 2367 C C . ASP A 1 301 ? 19.145 -9.556 -35.585 1.00 90.69 301 ASP A C 1
ATOM 2369 O O . ASP A 1 301 ? 19.493 -8.380 -35.701 1.00 90.69 301 ASP A O 1
ATOM 2373 N N . CYS A 1 302 ? 18.476 -9.985 -34.515 1.00 93.94 302 CYS A N 1
ATOM 2374 C CA . CYS A 1 302 ? 18.184 -9.139 -33.361 1.00 93.94 302 CYS A CA 1
ATOM 2375 C C . CYS A 1 302 ? 18.346 -9.905 -32.046 1.00 93.94 302 CYS A C 1
ATOM 2377 O O . CYS A 1 302 ? 18.057 -11.104 -31.971 1.00 93.94 302 CYS A O 1
ATOM 2379 N N . ILE A 1 303 ? 18.758 -9.195 -30.998 1.00 96.00 303 ILE A N 1
ATOM 2380 C CA . ILE A 1 303 ? 18.802 -9.691 -29.624 1.00 96.00 303 ILE A CA 1
ATOM 2381 C C . ILE A 1 303 ? 17.620 -9.101 -28.849 1.00 96.00 303 ILE A C 1
ATOM 2383 O O . ILE A 1 303 ? 17.517 -7.883 -28.694 1.00 96.00 303 ILE A O 1
ATOM 2387 N N . LEU A 1 304 ? 16.743 -9.965 -28.332 1.00 95.12 304 LEU A N 1
ATOM 2388 C CA . LEU A 1 304 ? 15.695 -9.571 -27.391 1.00 95.12 304 LEU A CA 1
ATOM 2389 C C . LEU A 1 304 ? 16.312 -9.232 -26.036 1.00 95.12 304 LEU A C 1
ATOM 2391 O O . LEU A 1 304 ? 17.150 -9.971 -25.513 1.00 95.12 304 LEU A O 1
ATOM 2395 N N . LEU A 1 305 ? 15.864 -8.127 -25.447 1.00 92.62 305 LEU A N 1
ATOM 2396 C CA . LEU A 1 305 ? 16.338 -7.665 -24.148 1.00 92.62 305 LEU A CA 1
ATOM 2397 C C . LEU A 1 305 ? 15.203 -7.603 -23.117 1.00 92.62 305 LEU A C 1
ATOM 2399 O O . LEU A 1 305 ? 14.016 -7.541 -23.447 1.00 92.62 305 LEU A O 1
ATOM 2403 N N . LYS A 1 306 ? 15.590 -7.572 -21.833 1.00 88.00 306 LYS A N 1
ATOM 2404 C CA . LYS A 1 306 ? 14.712 -7.321 -20.673 1.00 88.00 306 LYS A CA 1
ATOM 2405 C C . LYS A 1 306 ? 13.383 -8.079 -20.761 1.00 88.00 306 LYS A C 1
ATOM 2407 O O . LYS A 1 306 ? 13.383 -9.298 -20.714 1.00 88.00 306 LYS A O 1
ATOM 2412 N N . GLY A 1 307 ? 12.242 -7.389 -20.787 1.00 88.12 307 GLY A N 1
ATOM 2413 C CA . GLY A 1 307 ? 10.931 -7.997 -20.560 1.00 88.12 307 GLY A CA 1
ATOM 2414 C C . GLY A 1 307 ? 10.633 -9.160 -21.505 1.00 88.12 307 GLY A C 1
ATOM 2415 O O . GLY A 1 307 ? 10.226 -10.222 -21.037 1.00 88.12 307 GLY A O 1
ATOM 2416 N N . ALA A 1 308 ? 10.897 -8.978 -22.799 1.00 91.75 308 ALA A N 1
ATOM 2417 C CA . ALA A 1 308 ? 10.536 -9.952 -23.823 1.00 91.75 308 ALA A CA 1
ATOM 2418 C C . ALA A 1 308 ? 11.411 -11.215 -23.805 1.00 91.75 308 ALA A C 1
ATOM 2420 O O . ALA A 1 308 ? 10.895 -12.286 -24.106 1.00 91.75 308 ALA A O 1
ATOM 2421 N N . ASP A 1 309 ? 12.684 -11.112 -23.400 1.00 92.75 309 ASP A N 1
ATOM 2422 C CA . ASP A 1 309 ? 13.547 -12.283 -23.155 1.00 92.75 309 ASP A CA 1
ATOM 2423 C C . ASP A 1 309 ? 13.237 -12.922 -21.789 1.00 92.75 309 ASP A C 1
ATOM 2425 O O . ASP A 1 309 ? 13.018 -14.125 -21.681 1.00 92.75 309 ASP A O 1
ATOM 2429 N N . LEU A 1 310 ? 13.141 -12.113 -20.726 1.00 93.31 310 LEU A N 1
ATOM 2430 C CA . LEU A 1 310 ? 13.023 -12.597 -19.346 1.00 93.31 310 LEU A CA 1
ATOM 2431 C C . LEU A 1 310 ? 11.730 -13.373 -19.081 1.00 93.31 310 LEU A C 1
ATOM 2433 O O . LEU A 1 310 ? 11.764 -14.351 -18.339 1.00 93.31 310 LEU A O 1
ATOM 2437 N N . ILE A 1 311 ? 10.586 -12.942 -19.627 1.00 93.06 311 ILE A N 1
ATOM 2438 C CA . ILE A 1 311 ? 9.287 -13.590 -19.372 1.00 93.06 311 ILE A CA 1
ATOM 2439 C C . ILE A 1 311 ? 9.298 -15.069 -19.801 1.00 93.06 311 ILE A C 1
ATOM 2441 O O . ILE A 1 311 ? 9.091 -15.920 -18.931 1.00 93.06 311 ILE A O 1
ATOM 2445 N N . PRO A 1 312 ? 9.554 -15.413 -21.078 1.00 90.69 312 PRO A N 1
ATOM 2446 C CA . PRO A 1 312 ? 9.597 -16.810 -21.501 1.00 90.69 312 PRO A CA 1
ATOM 2447 C C . PRO A 1 312 ? 10.784 -17.560 -20.885 1.00 90.69 312 PRO A C 1
ATOM 2449 O O . PRO A 1 312 ? 10.634 -18.720 -20.512 1.00 90.69 312 PRO A O 1
ATOM 2452 N N . ARG A 1 313 ? 11.939 -16.900 -20.716 1.00 90.62 313 ARG A N 1
ATOM 2453 C CA . ARG A 1 313 ? 13.175 -17.537 -20.241 1.00 90.62 313 ARG A CA 1
ATOM 2454 C C . ARG A 1 313 ? 13.172 -17.873 -18.750 1.00 90.62 313 ARG A C 1
ATOM 2456 O O . ARG A 1 313 ? 13.587 -18.962 -18.370 1.00 90.62 313 ARG A O 1
ATOM 2463 N N . LEU A 1 314 ? 12.744 -16.942 -17.896 1.00 91.44 314 LEU A N 1
ATOM 2464 C CA . LEU A 1 314 ? 12.882 -17.057 -16.439 1.00 91.44 314 LEU A CA 1
ATOM 2465 C C . LEU A 1 314 ? 11.552 -17.261 -15.714 1.00 91.44 314 LEU A C 1
ATOM 2467 O O . LEU A 1 314 ? 11.525 -17.953 -14.697 1.00 91.44 314 LEU A O 1
ATOM 2471 N N . TYR A 1 315 ? 10.454 -16.673 -16.194 1.00 91.81 315 TYR A N 1
ATOM 2472 C CA . TYR A 1 315 ? 9.161 -16.741 -15.500 1.00 91.81 315 TYR A CA 1
ATOM 2473 C C . TYR A 1 315 ? 8.294 -17.903 -15.993 1.00 91.81 315 TYR A C 1
ATOM 2475 O O . TYR A 1 315 ? 7.604 -18.523 -15.189 1.00 91.81 315 TYR A O 1
ATOM 2483 N N . GLY A 1 316 ? 8.315 -18.195 -17.296 1.00 85.88 316 GLY A N 1
ATOM 2484 C CA . GLY A 1 316 ? 7.553 -19.283 -17.921 1.00 85.88 316 GLY A CA 1
ATOM 2485 C C . GLY A 1 316 ? 6.045 -19.029 -18.046 1.00 85.88 316 GLY A C 1
ATOM 2486 O O . GLY A 1 316 ? 5.349 -19.784 -18.717 1.00 85.88 316 GLY A O 1
ATOM 2487 N N . VAL A 1 317 ? 5.527 -17.956 -17.443 1.00 88.81 317 VAL A N 1
ATOM 2488 C CA . VAL A 1 317 ? 4.118 -17.554 -17.521 1.00 88.81 317 VAL A CA 1
ATOM 2489 C C . VAL A 1 317 ? 3.985 -16.042 -17.697 1.00 88.81 317 VAL A C 1
ATOM 2491 O O . VAL A 1 317 ? 4.689 -15.250 -17.066 1.00 88.81 317 VAL A O 1
ATOM 2494 N N . LEU A 1 318 ? 3.047 -15.628 -18.551 1.00 88.75 318 LEU A N 1
ATOM 2495 C CA . LEU A 1 318 ? 2.930 -14.237 -18.997 1.00 88.75 318 LEU A CA 1
ATOM 2496 C C . LEU A 1 318 ? 2.489 -13.273 -17.889 1.00 88.75 318 LEU A C 1
ATOM 2498 O O . LEU A 1 318 ? 2.840 -12.100 -17.939 1.00 88.75 318 LEU A O 1
ATOM 2502 N N . GLY A 1 319 ? 1.721 -13.727 -16.896 1.00 85.62 319 GLY A N 1
ATOM 2503 C CA . GLY A 1 319 ? 1.115 -12.843 -15.894 1.00 85.62 319 GLY A CA 1
ATOM 2504 C C . GLY A 1 319 ? 2.007 -12.444 -14.713 1.00 85.62 319 GLY A C 1
ATOM 2505 O O . GLY A 1 319 ? 1.609 -11.580 -13.936 1.00 85.62 319 GLY A O 1
ATOM 2506 N N . LEU A 1 320 ? 3.199 -13.037 -14.554 1.00 87.12 320 LEU A N 1
ATOM 2507 C CA . LEU A 1 320 ? 4.052 -12.800 -13.374 1.00 87.12 320 LEU A CA 1
ATOM 2508 C C . LEU A 1 320 ? 4.975 -11.581 -13.488 1.00 87.12 320 LEU A C 1
ATOM 2510 O O . LEU A 1 320 ? 5.476 -11.098 -12.473 1.00 87.12 320 LEU A O 1
ATOM 2514 N N . ARG A 1 321 ? 5.197 -11.062 -14.699 1.00 90.50 321 ARG A N 1
ATOM 2515 C CA . ARG A 1 321 ? 6.081 -9.918 -14.929 1.00 90.50 321 ARG A CA 1
ATOM 2516 C C . ARG A 1 321 ? 5.459 -8.922 -15.910 1.00 90.50 321 ARG A C 1
ATOM 2518 O O . ARG A 1 321 ? 5.386 -9.214 -17.100 1.00 90.50 321 ARG A O 1
ATOM 2525 N N . PRO A 1 322 ? 5.047 -7.730 -15.452 1.00 89.00 322 PRO A N 1
ATOM 2526 C CA . PRO A 1 322 ? 4.586 -6.671 -16.341 1.00 89.00 322 PRO A CA 1
ATOM 2527 C C . PRO A 1 322 ? 5.684 -6.208 -17.302 1.00 89.00 322 PRO A C 1
ATOM 2529 O O . PRO A 1 322 ? 6.833 -6.030 -16.898 1.00 89.00 322 PRO A O 1
ATOM 2532 N N . MET A 1 323 ? 5.303 -5.956 -18.553 1.00 88.56 323 MET A N 1
ATOM 2533 C CA . MET A 1 323 ? 6.168 -5.392 -19.585 1.00 88.56 323 MET A CA 1
ATOM 2534 C C . MET A 1 323 ? 5.492 -4.168 -20.206 1.00 88.56 323 MET A C 1
ATOM 2536 O O . MET A 1 323 ? 4.328 -4.237 -20.622 1.00 88.56 323 MET A O 1
ATOM 2540 N N . VAL A 1 324 ? 6.208 -3.043 -20.217 1.00 84.50 324 VAL A N 1
ATOM 2541 C CA . VAL A 1 324 ? 5.721 -1.760 -20.750 1.00 84.50 324 VAL A CA 1
ATOM 2542 C C . VAL A 1 324 ? 6.082 -1.650 -22.230 1.00 84.50 324 VAL A C 1
ATOM 2544 O O . VAL A 1 324 ? 5.208 -1.420 -23.059 1.00 84.50 324 VAL A O 1
ATOM 2547 N N . ASP A 1 325 ? 7.345 -1.907 -22.530 1.00 89.06 325 ASP A N 1
ATOM 2548 C CA . ASP A 1 325 ? 8.031 -1.779 -23.807 1.00 89.06 325 ASP A CA 1
ATOM 2549 C C . ASP A 1 325 ? 8.845 -3.045 -24.113 1.00 89.06 325 ASP A C 1
ATOM 2551 O O . ASP A 1 325 ? 9.090 -3.884 -23.238 1.00 89.06 325 ASP A O 1
ATOM 2555 N N . VAL A 1 326 ? 9.233 -3.198 -25.378 1.00 93.56 326 VAL A N 1
ATOM 2556 C CA . VAL A 1 326 ? 10.135 -4.254 -25.840 1.00 93.56 326 VAL A CA 1
ATOM 2557 C C . VAL A 1 326 ? 11.381 -3.610 -26.425 1.00 93.56 326 VAL A C 1
ATOM 2559 O O . VAL A 1 326 ? 11.303 -2.877 -27.405 1.00 93.56 326 VAL A O 1
ATOM 2562 N N . ASP A 1 327 ? 12.528 -3.921 -25.836 1.00 93.44 327 ASP A N 1
ATOM 2563 C CA . ASP A 1 327 ? 13.828 -3.468 -26.313 1.00 93.44 327 ASP A CA 1
ATOM 2564 C C . ASP A 1 327 ? 14.447 -4.517 -27.259 1.00 93.44 327 ASP A C 1
ATOM 2566 O O . ASP A 1 327 ? 14.560 -5.698 -26.902 1.00 93.44 327 ASP A O 1
ATOM 2570 N N . LEU A 1 328 ? 14.891 -4.083 -28.439 1.00 94.81 328 LEU A N 1
ATOM 2571 C CA . LEU A 1 328 ? 15.590 -4.908 -29.427 1.00 94.81 328 LEU A CA 1
ATOM 2572 C C . LEU A 1 328 ? 16.981 -4.346 -29.688 1.00 94.81 328 LEU A C 1
ATOM 2574 O O . LEU A 1 328 ? 17.105 -3.226 -30.172 1.00 94.81 328 LEU A O 1
ATOM 2578 N N . LEU A 1 329 ? 18.022 -5.134 -29.425 1.00 94.88 329 LEU A N 1
ATOM 2579 C CA . LEU A 1 329 ? 19.374 -4.808 -29.870 1.00 94.88 329 LEU A CA 1
ATOM 2580 C C . LEU A 1 329 ? 19.579 -5.320 -31.300 1.00 94.88 329 LEU A C 1
ATOM 2582 O O . LEU A 1 329 ? 19.355 -6.498 -31.579 1.00 94.88 329 LEU A O 1
ATOM 2586 N N . VAL A 1 330 ? 19.977 -4.429 -32.202 1.00 93.75 330 VAL A N 1
ATOM 2587 C CA . VAL A 1 330 ? 20.118 -4.670 -33.647 1.00 93.75 330 VAL A CA 1
ATOM 2588 C C . VAL A 1 330 ? 21.428 -4.068 -34.138 1.00 93.75 330 VAL A C 1
ATOM 2590 O O . VAL A 1 330 ? 21.990 -3.191 -33.485 1.00 93.75 330 VAL A O 1
ATOM 2593 N N . HIS A 1 331 ? 21.950 -4.522 -35.273 1.00 90.62 331 HIS A N 1
ATOM 2594 C CA . HIS A 1 331 ? 23.114 -3.851 -35.844 1.00 90.62 331 HIS A CA 1
ATOM 2595 C C . HIS A 1 331 ? 22.715 -2.502 -36.451 1.00 90.62 331 HIS A C 1
ATOM 2597 O O . HIS A 1 331 ? 21.681 -2.385 -37.105 1.00 90.62 331 HIS A O 1
ATOM 2603 N N . ASP A 1 332 ? 23.580 -1.500 -36.298 1.00 88.12 332 ASP A N 1
ATOM 2604 C CA . ASP A 1 332 ? 23.356 -0.143 -36.816 1.00 88.12 332 ASP A CA 1
ATOM 2605 C C . ASP A 1 332 ? 23.055 -0.123 -38.327 1.00 88.12 332 ASP A C 1
ATOM 2607 O O . ASP A 1 332 ? 22.126 0.540 -38.785 1.00 88.12 332 ASP A O 1
ATOM 2611 N N . LYS A 1 333 ? 23.759 -0.966 -39.098 1.00 88.94 333 LYS A N 1
ATOM 2612 C CA . LYS A 1 333 ? 23.544 -1.141 -40.546 1.00 88.94 333 LYS A CA 1
ATOM 2613 C C . LYS A 1 333 ? 22.124 -1.597 -40.921 1.00 88.94 333 LYS A C 1
ATOM 2615 O O . LYS A 1 333 ? 21.692 -1.340 -42.042 1.00 88.94 333 LYS A O 1
ATOM 2620 N N . ASP A 1 334 ? 21.418 -2.273 -40.014 1.00 92.00 334 ASP A N 1
ATOM 2621 C CA . ASP A 1 334 ? 20.105 -2.875 -40.267 1.00 92.00 334 ASP A CA 1
ATOM 2622 C C . ASP A 1 334 ? 18.954 -1.945 -39.842 1.00 92.00 334 ASP A C 1
ATOM 2624 O O . ASP A 1 334 ? 17.788 -2.206 -40.150 1.00 92.00 334 ASP A O 1
ATOM 2628 N N . LEU A 1 335 ? 19.266 -0.816 -39.192 1.00 89.25 335 LEU A N 1
ATOM 2629 C CA . LEU A 1 335 ? 18.284 0.155 -38.714 1.00 89.25 335 LEU A CA 1
ATOM 2630 C C . LEU A 1 335 ? 17.349 0.682 -39.826 1.00 89.25 335 LEU A C 1
ATOM 2632 O O . LEU A 1 335 ? 16.137 0.690 -39.597 1.00 89.25 335 LEU A O 1
ATOM 2636 N N . PRO A 1 336 ? 17.829 1.039 -41.042 1.00 89.88 336 PRO A N 1
ATOM 2637 C CA . PRO A 1 336 ? 16.940 1.483 -42.120 1.00 89.88 336 PRO A CA 1
ATOM 2638 C C . PRO A 1 336 ? 15.958 0.395 -42.576 1.00 89.88 336 PRO A C 1
ATOM 2640 O O . PRO A 1 336 ? 14.809 0.682 -42.918 1.00 89.88 336 PRO A O 1
ATOM 2643 N N . ALA A 1 337 ? 16.394 -0.869 -42.577 1.00 92.12 337 ALA A N 1
ATOM 2644 C CA . ALA A 1 337 ? 15.541 -1.989 -42.956 1.00 92.12 337 ALA A CA 1
ATOM 2645 C C . ALA A 1 337 ? 14.467 -2.252 -41.891 1.00 92.12 337 ALA A C 1
ATOM 2647 O O . ALA A 1 337 ? 13.307 -2.469 -42.240 1.00 92.12 337 ALA A O 1
ATOM 2648 N N . ILE A 1 338 ? 14.825 -2.155 -40.609 1.00 92.94 338 ILE A N 1
ATOM 2649 C CA . ILE A 1 338 ? 13.882 -2.257 -39.489 1.00 92.94 338 ILE A CA 1
ATOM 2650 C C . ILE A 1 338 ? 12.853 -1.129 -39.535 1.00 92.94 338 ILE A C 1
ATOM 2652 O O . ILE A 1 338 ? 11.659 -1.400 -39.424 1.00 92.94 338 ILE A O 1
ATOM 2656 N N . GLU A 1 339 ? 13.281 0.117 -39.749 1.00 91.25 339 GLU A N 1
ATOM 2657 C CA . GLU A 1 339 ? 12.361 1.252 -39.861 1.00 91.25 339 GLU A CA 1
ATOM 2658 C C . GLU A 1 339 ? 11.338 1.027 -40.983 1.00 91.25 339 GLU A C 1
ATOM 2660 O O . GLU A 1 339 ? 10.138 1.231 -40.783 1.00 91.25 339 GLU A O 1
ATOM 2665 N N . ARG A 1 340 ? 11.789 0.541 -42.146 1.00 92.69 340 ARG A N 1
ATOM 2666 C CA . ARG A 1 340 ? 10.898 0.198 -43.259 1.00 92.69 340 ARG A CA 1
ATOM 2667 C C . ARG A 1 340 ? 9.886 -0.882 -42.867 1.00 92.69 340 ARG A C 1
ATOM 2669 O O . ARG A 1 340 ? 8.696 -0.686 -43.099 1.00 92.69 340 ARG A O 1
ATOM 2676 N N . ILE A 1 341 ? 10.331 -1.981 -42.249 1.00 95.00 341 ILE A N 1
ATOM 2677 C CA . ILE A 1 341 ? 9.446 -3.067 -41.785 1.00 95.00 341 ILE A CA 1
ATOM 2678 C C . ILE A 1 341 ? 8.381 -2.523 -40.828 1.00 95.00 341 ILE A C 1
ATOM 2680 O O . ILE A 1 341 ? 7.198 -2.819 -40.977 1.00 95.00 341 ILE A O 1
ATOM 2684 N N . LEU A 1 342 ? 8.789 -1.712 -39.852 1.00 94.19 342 LEU A N 1
ATOM 2685 C CA . LEU A 1 342 ? 7.883 -1.155 -38.852 1.00 94.19 342 LEU A CA 1
ATOM 2686 C C . LEU A 1 342 ? 6.864 -0.200 -39.491 1.00 94.19 342 LEU A C 1
ATOM 2688 O O . LEU A 1 342 ? 5.671 -0.314 -39.209 1.00 94.19 342 LEU A O 1
ATOM 2692 N N . ARG A 1 343 ? 7.290 0.674 -40.411 1.00 92.00 343 ARG A N 1
ATOM 2693 C CA . ARG A 1 343 ? 6.385 1.563 -41.160 1.00 92.00 343 ARG A CA 1
ATOM 2694 C C . ARG A 1 343 ? 5.392 0.791 -42.030 1.00 92.00 343 ARG A C 1
ATOM 2696 O O . ARG A 1 343 ? 4.217 1.146 -42.049 1.00 92.00 343 ARG A O 1
ATOM 2703 N N . GLU A 1 344 ? 5.829 -0.273 -42.708 1.00 94.94 344 GLU A N 1
ATOM 2704 C CA . GLU A 1 344 ? 4.948 -1.166 -43.482 1.00 94.94 344 GLU A CA 1
ATOM 2705 C C . GLU A 1 344 ? 3.890 -1.838 -42.593 1.00 94.94 344 GLU A C 1
ATOM 2707 O O . GLU A 1 344 ? 2.744 -2.003 -43.005 1.00 94.94 344 GLU A O 1
ATOM 2712 N N . LEU A 1 345 ? 4.251 -2.180 -41.353 1.00 94.69 345 LEU A N 1
ATOM 2713 C CA . LEU A 1 345 ? 3.333 -2.708 -40.339 1.00 94.69 345 LEU A CA 1
ATOM 2714 C C . LEU A 1 345 ? 2.469 -1.618 -39.669 1.00 94.69 345 LEU A C 1
ATOM 2716 O O . LEU A 1 345 ? 1.685 -1.922 -38.770 1.00 94.69 345 LEU A O 1
ATOM 2720 N N . GLY A 1 346 ? 2.597 -0.355 -40.086 1.00 93.62 346 GLY A N 1
ATOM 2721 C CA . GLY A 1 346 ? 1.818 0.776 -39.579 1.00 93.62 346 GLY A CA 1
ATOM 2722 C C . GLY A 1 346 ? 2.338 1.389 -38.275 1.00 93.62 346 GLY A C 1
ATOM 2723 O O . GLY A 1 346 ? 1.659 2.238 -37.692 1.00 93.62 346 GLY A O 1
ATOM 2724 N N . TYR A 1 347 ? 3.522 0.991 -37.804 1.00 93.56 347 TYR A N 1
ATOM 2725 C CA . TYR A 1 347 ? 4.131 1.592 -36.622 1.00 93.56 347 TYR A CA 1
ATOM 2726 C C . TYR A 1 347 ? 4.543 3.035 -36.902 1.00 93.56 347 TYR A C 1
ATOM 2728 O O . TYR A 1 347 ? 4.979 3.393 -38.000 1.00 93.56 347 TYR A O 1
ATOM 2736 N N . ARG A 1 348 ? 4.430 3.867 -35.870 1.00 87.75 348 ARG A N 1
ATOM 2737 C CA . ARG A 1 348 ? 4.771 5.289 -35.914 1.00 87.75 348 ARG A CA 1
ATOM 2738 C C . ARG A 1 348 ? 5.943 5.550 -34.985 1.00 87.75 348 ARG A C 1
ATOM 2740 O O . ARG A 1 348 ? 6.017 4.973 -33.902 1.00 87.75 348 ARG A O 1
ATOM 2747 N N . THR A 1 349 ? 6.844 6.427 -35.400 1.00 82.69 349 THR A N 1
ATOM 2748 C CA . THR A 1 349 ? 7.941 6.907 -34.558 1.00 82.69 349 THR A CA 1
ATOM 2749 C C . THR A 1 349 ? 7.376 7.732 -33.403 1.00 82.69 349 THR A C 1
ATOM 2751 O O . THR A 1 349 ? 6.584 8.646 -33.630 1.00 82.69 349 THR A O 1
ATOM 2754 N N . GLN A 1 350 ? 7.766 7.419 -32.166 1.00 69.56 350 GLN A N 1
ATOM 2755 C CA . GLN A 1 350 ? 7.362 8.204 -30.991 1.00 69.56 350 GLN A CA 1
ATOM 2756 C C . GLN A 1 350 ? 8.165 9.502 -30.843 1.00 69.56 350 GLN A C 1
ATOM 2758 O O . GLN A 1 350 ? 7.675 10.458 -30.246 1.00 69.56 350 GLN A O 1
ATOM 2763 N N . ILE A 1 351 ? 9.409 9.525 -31.330 1.00 61.66 351 ILE A N 1
ATOM 2764 C CA . ILE A 1 351 ? 10.354 10.630 -31.139 1.00 61.66 351 ILE A CA 1
ATOM 2765 C C . ILE A 1 351 ? 11.145 10.827 -32.433 1.00 61.66 351 ILE A C 1
ATOM 2767 O O . ILE A 1 351 ? 11.715 9.870 -32.954 1.00 61.66 351 ILE A O 1
ATOM 2771 N N . ASP A 1 352 ? 11.257 12.066 -32.912 1.00 54.19 352 ASP A N 1
ATOM 2772 C CA . ASP A 1 352 ? 12.166 12.391 -34.014 1.00 54.19 352 ASP A CA 1
ATOM 2773 C C . ASP A 1 352 ? 13.626 12.133 -33.596 1.00 54.19 352 ASP A C 1
ATOM 2775 O O . ASP A 1 352 ? 14.169 12.810 -32.716 1.00 54.19 352 ASP A O 1
ATOM 2779 N N . GLY A 1 353 ? 14.258 11.141 -34.230 1.00 50.81 353 GLY A N 1
ATOM 2780 C CA . GLY A 1 353 ? 15.690 10.842 -34.105 1.00 50.81 353 GLY A CA 1
ATOM 2781 C C . GLY A 1 353 ? 16.091 9.789 -33.064 1.00 50.81 353 GLY A C 1
ATOM 2782 O O . GLY A 1 353 ? 17.271 9.455 -33.003 1.00 50.81 353 GLY A O 1
ATOM 2783 N N . ASN A 1 354 ? 15.158 9.239 -32.278 1.00 64.19 354 ASN A N 1
ATOM 2784 C CA . ASN A 1 354 ? 15.410 8.054 -31.445 1.00 64.19 354 ASN A CA 1
ATOM 2785 C C . ASN A 1 354 ? 14.558 6.899 -31.989 1.00 64.19 354 ASN A C 1
ATOM 2787 O O . ASN A 1 354 ? 13.367 7.124 -32.216 1.00 64.19 354 ASN A O 1
ATOM 2791 N N . PRO A 1 355 ? 15.103 5.692 -32.215 1.00 77.62 355 PRO A N 1
ATOM 2792 C CA . PRO A 1 355 ? 14.375 4.631 -32.906 1.00 77.62 355 PRO A CA 1
ATOM 2793 C C . PRO A 1 355 ? 13.413 3.899 -31.949 1.00 77.62 355 PRO A C 1
ATOM 2795 O O . PRO A 1 355 ? 13.558 2.715 -31.657 1.00 77.62 355 PRO A O 1
ATOM 2798 N N . ALA A 1 356 ? 12.422 4.646 -31.464 1.00 85.12 356 ALA A N 1
ATOM 2799 C CA . ALA A 1 356 ? 11.312 4.200 -30.638 1.00 85.12 356 ALA A CA 1
ATOM 2800 C C . ALA A 1 356 ? 10.020 4.240 -31.461 1.00 85.12 356 ALA A C 1
ATOM 2802 O O . ALA A 1 356 ? 9.682 5.266 -32.065 1.00 85.12 356 ALA A O 1
ATOM 2803 N N . TYR A 1 357 ? 9.283 3.136 -31.477 1.00 90.00 357 TYR A N 1
ATOM 2804 C CA . TYR A 1 357 ? 8.133 2.928 -32.349 1.00 90.00 357 TYR A CA 1
ATOM 2805 C C . TYR A 1 357 ? 6.929 2.437 -31.557 1.00 90.00 357 TYR A C 1
ATOM 2807 O O . TYR A 1 357 ? 7.060 1.616 -30.656 1.00 90.00 357 TYR A O 1
ATOM 2815 N N . VAL A 1 358 ? 5.738 2.897 -31.924 1.00 90.62 358 VAL A N 1
ATOM 2816 C CA . VAL A 1 358 ? 4.476 2.427 -31.347 1.00 90.62 358 VAL A CA 1
ATOM 2817 C C . VAL A 1 358 ? 3.555 1.926 -32.445 1.00 90.62 358 VAL A C 1
ATOM 2819 O O . VAL A 1 358 ? 3.484 2.510 -33.529 1.00 90.62 358 VAL A O 1
ATOM 2822 N N . ASP A 1 359 ? 2.875 0.818 -32.182 1.00 91.88 359 ASP A N 1
ATOM 2823 C CA . ASP A 1 359 ? 1.892 0.263 -33.103 1.00 91.88 359 ASP A CA 1
ATOM 2824 C C . ASP A 1 359 ? 0.632 1.159 -33.201 1.00 91.88 359 ASP A C 1
ATOM 2826 O O . ASP A 1 359 ? 0.385 1.987 -32.319 1.00 91.88 359 ASP A O 1
ATOM 2830 N N . PRO A 1 360 ? -0.210 0.988 -34.238 1.00 88.75 360 PRO A N 1
ATOM 2831 C CA . PRO A 1 360 ? -1.398 1.819 -34.454 1.00 88.75 360 PRO A CA 1
ATOM 2832 C C . PRO A 1 360 ? -2.364 1.924 -33.267 1.00 88.75 360 PRO A C 1
ATOM 2834 O O . PRO A 1 360 ? -2.978 2.977 -33.092 1.00 88.75 360 PRO A O 1
ATOM 2837 N N . ASP A 1 361 ? -2.476 0.863 -32.462 1.00 88.75 361 ASP A N 1
ATOM 2838 C CA . ASP A 1 361 ? -3.449 0.763 -31.369 1.00 88.75 361 ASP A CA 1
ATOM 2839 C C . ASP A 1 361 ? -2.824 1.028 -29.988 1.00 88.75 361 ASP A C 1
ATOM 2841 O O . ASP A 1 361 ? -3.478 0.819 -28.966 1.00 88.75 361 ASP A O 1
ATOM 2845 N N . ASN A 1 362 ? -1.558 1.461 -29.928 1.00 85.81 362 ASN A N 1
ATOM 2846 C CA . ASN A 1 362 ? -0.803 1.705 -28.690 1.00 85.81 362 ASN A CA 1
ATOM 2847 C C . ASN A 1 362 ? -0.709 0.489 -27.742 1.00 85.81 362 ASN A C 1
ATOM 2849 O O . ASN A 1 362 ? -0.647 0.632 -26.519 1.00 85.81 362 ASN A O 1
ATOM 2853 N N . THR A 1 363 ? -0.704 -0.721 -28.299 1.00 87.31 363 THR A N 1
ATOM 2854 C CA . THR A 1 363 ? -0.547 -1.983 -27.566 1.00 87.31 363 THR A CA 1
ATOM 2855 C C . THR A 1 363 ? 0.922 -2.333 -27.304 1.00 87.31 363 THR A C 1
ATOM 2857 O O . THR A 1 363 ? 1.248 -2.830 -26.224 1.00 87.31 363 THR A O 1
ATOM 2860 N N . LEU A 1 364 ? 1.804 -2.110 -28.282 1.00 93.00 364 LEU A N 1
ATOM 2861 C CA . LEU A 1 364 ? 3.216 -2.486 -28.269 1.00 93.00 364 LEU A CA 1
ATOM 2862 C C . LEU A 1 364 ? 4.093 -1.280 -28.626 1.00 93.00 364 LEU A C 1
ATOM 2864 O O . LEU A 1 364 ? 4.050 -0.773 -29.747 1.00 93.00 364 LEU A O 1
ATOM 2868 N N . ALA A 1 365 ? 4.937 -0.888 -27.673 1.00 92.00 365 ALA A N 1
ATOM 2869 C CA . ALA A 1 365 ? 6.055 0.018 -27.893 1.00 92.00 365 ALA A CA 1
ATOM 2870 C C . ALA A 1 365 ? 7.352 -0.784 -28.084 1.00 92.00 365 ALA A C 1
ATOM 2872 O O . ALA A 1 365 ? 7.611 -1.730 -27.332 1.00 92.00 365 ALA A O 1
ATOM 2873 N N . LEU A 1 366 ? 8.142 -0.408 -29.086 1.00 93.50 366 LEU A N 1
ATOM 2874 C CA . LEU A 1 366 ? 9.425 -1.005 -29.443 1.00 93.50 366 LEU A CA 1
ATOM 2875 C C . LEU A 1 366 ? 10.527 0.041 -29.341 1.00 93.50 366 LEU A C 1
ATOM 2877 O O . LEU A 1 366 ? 10.481 1.034 -30.062 1.00 93.50 366 LEU A O 1
ATOM 2881 N N . ASP A 1 367 ? 11.533 -0.231 -28.520 1.00 91.38 367 ASP A N 1
ATOM 2882 C CA . ASP A 1 367 ? 12.767 0.545 -28.463 1.00 91.38 367 ASP A CA 1
ATOM 2883 C C . ASP A 1 367 ? 13.865 -0.227 -29.193 1.00 91.38 367 ASP A C 1
ATOM 2885 O O . ASP A 1 367 ? 14.260 -1.324 -28.792 1.00 91.38 367 ASP A O 1
ATOM 2889 N N . ILE A 1 368 ? 14.360 0.336 -30.290 1.00 91.44 368 ILE A N 1
ATOM 2890 C CA . ILE A 1 368 ? 15.476 -0.234 -31.036 1.00 91.44 368 ILE A CA 1
ATOM 2891 C C . ILE A 1 368 ? 16.775 0.335 -30.465 1.00 91.44 368 ILE A C 1
ATOM 2893 O O . ILE A 1 368 ? 16.935 1.536 -30.270 1.00 91.44 368 ILE A O 1
ATOM 2897 N N . ILE A 1 369 ? 17.722 -0.536 -30.167 1.00 90.19 369 ILE A N 1
ATOM 2898 C CA . ILE A 1 369 ? 19.008 -0.197 -29.573 1.00 90.19 369 ILE A CA 1
ATOM 2899 C C . ILE A 1 369 ? 20.077 -0.710 -30.527 1.00 90.19 369 ILE A C 1
ATOM 2901 O O . ILE A 1 369 ? 19.984 -1.834 -31.007 1.00 90.19 369 ILE A O 1
ATOM 2905 N N . THR A 1 370 ? 21.092 0.094 -30.816 1.00 88.44 370 THR A N 1
ATOM 2906 C CA . THR A 1 370 ? 22.211 -0.324 -31.677 1.00 88.44 370 THR A CA 1
ATOM 2907 C C . THR A 1 370 ? 23.486 -0.600 -30.888 1.00 88.44 370 THR A C 1
ATOM 2909 O O . THR A 1 370 ? 24.335 -1.369 -31.331 1.00 88.44 370 THR A O 1
ATOM 2912 N N . GLU A 1 371 ? 23.596 -0.031 -29.684 1.00 87.25 371 GLU A N 1
ATOM 2913 C CA . GLU A 1 371 ? 24.776 -0.144 -28.831 1.00 87.25 371 GLU A CA 1
ATOM 2914 C C . GLU A 1 371 ? 24.400 -0.237 -27.347 1.00 87.25 371 GLU A C 1
ATOM 2916 O O . GLU A 1 371 ? 23.500 0.447 -26.850 1.00 87.25 371 GLU A O 1
ATOM 2921 N N . VAL A 1 372 ? 25.144 -1.051 -26.600 1.00 88.00 372 VAL A N 1
ATOM 2922 C CA . VAL A 1 372 ? 25.093 -1.079 -25.137 1.00 88.00 372 VAL A CA 1
ATOM 2923 C C . VAL A 1 372 ? 26.111 -0.080 -24.588 1.00 88.00 372 VAL A C 1
ATOM 2925 O O . VAL A 1 372 ? 27.312 -0.306 -24.669 1.00 88.00 372 VAL A O 1
ATOM 2928 N N . TRP A 1 373 ? 25.627 1.018 -24.001 1.00 82.81 373 TRP A N 1
ATOM 2929 C CA . TRP A 1 373 ? 26.400 2.244 -23.719 1.00 82.81 373 TRP A CA 1
ATOM 2930 C C . TRP A 1 373 ? 27.662 2.100 -22.852 1.00 82.81 373 TRP A C 1
ATOM 2932 O O . TRP A 1 373 ? 28.471 3.024 -22.806 1.00 82.81 373 TRP A O 1
ATOM 2942 N N . TYR A 1 374 ? 27.791 1.014 -22.091 1.00 82.56 374 TYR A N 1
ATOM 2943 C CA . TYR A 1 374 ? 28.930 0.767 -21.201 1.00 82.56 374 TYR A CA 1
ATOM 2944 C C . TYR A 1 374 ? 29.879 -0.316 -21.727 1.00 82.56 374 TYR A C 1
ATOM 2946 O O . TYR A 1 374 ? 30.848 -0.639 -21.042 1.00 82.56 374 TYR A O 1
ATOM 2954 N N . VAL A 1 375 ? 29.576 -0.903 -22.887 1.00 83.50 375 VAL A N 1
ATOM 2955 C CA . VAL A 1 375 ? 30.381 -1.949 -23.515 1.00 83.50 375 VAL A CA 1
ATOM 2956 C C . VAL A 1 375 ? 31.169 -1.331 -24.661 1.00 83.50 375 VAL A C 1
ATOM 2958 O O . VAL A 1 375 ? 30.597 -0.693 -25.539 1.00 83.50 375 VAL A O 1
ATOM 2961 N N . ASP A 1 376 ? 32.483 -1.525 -24.668 1.00 78.62 376 ASP A N 1
ATOM 2962 C CA . ASP A 1 376 ? 33.327 -1.027 -25.759 1.00 78.62 376 ASP A CA 1
ATOM 2963 C C . ASP A 1 376 ? 33.303 -1.990 -26.964 1.00 78.62 376 ASP A C 1
ATOM 2965 O O . ASP A 1 376 ? 33.188 -1.560 -28.110 1.00 78.62 376 ASP A O 1
ATOM 2969 N N . ASP A 1 377 ? 33.341 -3.306 -26.718 1.00 85.38 377 ASP A N 1
ATOM 2970 C CA . ASP A 1 377 ? 33.248 -4.344 -27.754 1.00 85.38 377 ASP A CA 1
ATOM 2971 C C . ASP A 1 377 ? 31.802 -4.831 -27.948 1.00 85.38 377 ASP A C 1
ATOM 2973 O O . ASP A 1 377 ? 31.364 -5.833 -27.373 1.00 85.38 377 ASP A O 1
ATOM 2977 N N . GLN A 1 378 ? 31.050 -4.120 -28.790 1.00 86.56 378 GLN A N 1
ATOM 2978 C CA . GLN A 1 378 ? 29.675 -4.498 -29.138 1.00 86.56 378 GLN A CA 1
ATOM 2979 C C . GLN A 1 378 ? 29.611 -5.873 -29.822 1.00 86.56 378 GLN A C 1
ATOM 2981 O O . GLN A 1 378 ? 28.681 -6.642 -29.580 1.00 86.56 378 GLN A O 1
ATOM 2986 N N . ASN A 1 379 ? 30.609 -6.221 -30.644 1.00 89.06 379 ASN A N 1
ATOM 2987 C CA . ASN A 1 379 ? 30.641 -7.494 -31.371 1.00 89.06 379 ASN A CA 1
ATOM 2988 C C . ASN A 1 379 ? 30.781 -8.687 -30.424 1.00 89.06 379 ASN A C 1
ATOM 2990 O O . ASN A 1 379 ? 30.196 -9.740 -30.681 1.00 89.06 379 ASN A O 1
ATOM 2994 N N . GLY A 1 380 ? 31.490 -8.516 -29.308 1.00 90.75 380 GLY A N 1
ATOM 2995 C CA . GLY A 1 380 ? 31.585 -9.522 -28.257 1.00 90.75 380 GLY A CA 1
ATOM 2996 C C . GLY A 1 380 ? 30.217 -9.952 -27.714 1.00 90.75 380 GLY A C 1
ATOM 2997 O O . GLY A 1 380 ? 29.995 -11.146 -27.514 1.00 90.75 380 GLY A O 1
ATOM 2998 N N . ILE A 1 381 ? 29.274 -9.014 -27.545 1.00 91.06 381 ILE A N 1
ATOM 2999 C CA . ILE A 1 381 ? 27.895 -9.327 -27.118 1.00 91.06 381 ILE A CA 1
ATOM 3000 C C . ILE A 1 381 ? 27.206 -10.212 -28.162 1.00 91.06 381 ILE A C 1
ATOM 3002 O O . ILE A 1 381 ? 26.589 -11.216 -27.811 1.00 91.06 381 ILE A O 1
ATOM 3006 N N . TRP A 1 382 ? 27.337 -9.870 -29.446 1.00 93.62 382 TRP A N 1
ATOM 3007 C CA . TRP A 1 382 ? 26.733 -10.623 -30.548 1.00 93.62 382 TRP A CA 1
ATOM 3008 C C . TRP A 1 382 ? 27.311 -12.031 -30.700 1.00 93.62 382 TRP A C 1
ATOM 3010 O O . TRP A 1 382 ? 26.562 -12.969 -30.964 1.00 93.62 382 TRP A O 1
ATOM 3020 N N . GLN A 1 383 ? 28.620 -12.198 -30.501 1.00 93.81 383 GLN A N 1
ATOM 3021 C CA . GLN A 1 383 ? 29.286 -13.505 -30.557 1.00 93.81 383 GLN A CA 1
ATOM 3022 C C . GLN A 1 383 ? 28.871 -14.427 -29.406 1.00 93.81 383 GLN A C 1
ATOM 3024 O O . GLN A 1 383 ? 28.784 -15.638 -29.592 1.00 93.81 383 GLN A O 1
ATOM 3029 N N . ARG A 1 384 ? 28.609 -13.861 -28.222 1.00 93.94 384 ARG A N 1
ATOM 3030 C CA . ARG A 1 384 ? 28.147 -14.600 -27.035 1.00 93.94 384 ARG A CA 1
ATOM 3031 C C . ARG A 1 384 ? 26.624 -14.697 -26.930 1.00 93.94 384 ARG A C 1
ATOM 3033 O O . ARG A 1 384 ? 26.116 -15.307 -25.987 1.00 93.94 384 ARG A O 1
ATOM 3040 N N . ALA A 1 385 ? 25.889 -14.095 -27.865 1.00 94.69 385 ALA A N 1
ATOM 3041 C CA . ALA A 1 385 ? 24.440 -14.173 -27.894 1.00 94.69 385 ALA A CA 1
ATOM 3042 C C . ALA A 1 385 ? 23.995 -15.624 -28.114 1.00 94.69 385 ALA A C 1
ATOM 3044 O O . ALA A 1 385 ? 24.538 -16.357 -28.940 1.00 94.69 385 ALA A O 1
ATOM 3045 N N . VAL A 1 386 ? 22.987 -16.041 -27.358 1.00 93.00 386 VAL A N 1
ATOM 3046 C CA . VAL A 1 386 ? 22.493 -17.417 -27.343 1.00 93.00 386 VAL A CA 1
ATOM 3047 C C . VAL A 1 386 ? 21.220 -17.490 -28.175 1.00 93.00 386 VAL A C 1
ATOM 3049 O O . VAL A 1 386 ? 20.364 -16.611 -28.068 1.00 93.00 386 VAL A O 1
ATOM 3052 N N . GLN A 1 387 ? 21.082 -18.538 -28.988 1.00 93.88 387 GLN A N 1
ATOM 3053 C CA . GLN A 1 387 ? 19.844 -18.810 -29.720 1.00 93.88 387 GLN A CA 1
ATOM 3054 C C . GLN A 1 387 ? 18.716 -19.179 -28.755 1.00 93.88 387 GLN A C 1
ATOM 3056 O O . GLN A 1 387 ? 18.907 -19.942 -27.807 1.00 93.88 387 GLN A O 1
ATOM 3061 N N . ARG A 1 388 ? 17.537 -18.623 -29.002 1.00 89.56 388 ARG A N 1
ATOM 3062 C CA . ARG A 1 388 ? 16.322 -18.779 -28.206 1.00 89.56 388 ARG A CA 1
ATOM 3063 C C . ARG A 1 388 ? 15.136 -18.978 -29.144 1.00 89.56 388 ARG A C 1
ATOM 3065 O O . ARG A 1 388 ? 15.181 -18.586 -30.306 1.00 89.56 388 ARG A O 1
ATOM 3072 N N . ASP A 1 389 ? 14.078 -19.588 -28.627 1.00 87.81 389 ASP A N 1
ATOM 3073 C CA . ASP A 1 389 ? 12.807 -19.708 -29.335 1.00 87.81 389 ASP A CA 1
ATOM 3074 C C . ASP A 1 389 ? 11.791 -18.740 -28.730 1.00 87.81 389 ASP A C 1
ATOM 3076 O O . ASP A 1 389 ? 11.605 -18.697 -27.511 1.00 87.81 389 ASP A O 1
ATOM 3080 N N . PHE A 1 390 ? 11.149 -17.959 -29.590 1.00 88.38 390 PHE A N 1
ATOM 3081 C CA . PHE A 1 390 ? 10.032 -17.098 -29.242 1.00 88.38 390 PHE A CA 1
ATOM 3082 C C . PHE A 1 390 ? 8.800 -17.549 -30.025 1.00 88.38 390 PHE A C 1
ATOM 3084 O O . PHE A 1 390 ? 8.562 -17.104 -31.148 1.00 88.38 390 PHE A O 1
ATOM 3091 N N . ASP A 1 391 ? 8.027 -18.459 -29.430 1.00 83.69 391 ASP A N 1
ATOM 3092 C CA . ASP A 1 391 ? 6.775 -18.979 -29.997 1.00 83.69 391 ASP A CA 1
ATOM 3093 C C . ASP A 1 391 ? 6.950 -19.519 -31.437 1.00 83.69 391 ASP A C 1
ATOM 3095 O O . ASP A 1 391 ? 6.201 -19.178 -32.365 1.00 83.69 391 ASP A O 1
ATOM 3099 N N . GLY A 1 392 ? 8.001 -20.329 -31.626 1.00 84.88 392 GLY A N 1
ATOM 3100 C CA . GLY A 1 392 ? 8.396 -20.925 -32.905 1.00 84.88 392 GLY A CA 1
ATOM 3101 C C . GLY A 1 392 ? 9.242 -20.021 -33.809 1.00 84.88 392 GLY A C 1
ATOM 3102 O O . GLY A 1 392 ? 9.540 -20.396 -34.949 1.00 84.88 392 GLY A O 1
ATOM 3103 N N . ILE A 1 393 ? 9.603 -18.816 -33.355 1.00 88.62 393 ILE A N 1
ATOM 3104 C CA . ILE A 1 393 ? 10.512 -17.914 -34.069 1.00 88.62 393 ILE A CA 1
ATOM 3105 C C . ILE A 1 393 ? 11.894 -17.972 -33.405 1.00 88.62 393 ILE A C 1
ATOM 3107 O O . ILE A 1 393 ? 12.018 -17.564 -32.249 1.00 88.62 393 ILE A O 1
ATOM 3111 N N . PRO A 1 394 ? 12.948 -18.413 -34.117 1.00 89.75 394 PRO A N 1
ATOM 3112 C CA . PRO A 1 394 ? 14.303 -18.359 -33.596 1.00 89.75 394 PRO A CA 1
ATOM 3113 C C . PRO A 1 394 ? 14.746 -16.900 -33.480 1.00 89.75 394 PRO A C 1
ATOM 3115 O O . PRO A 1 394 ? 14.650 -16.124 -34.433 1.00 89.75 394 PRO A O 1
ATOM 3118 N N . VAL A 1 395 ? 15.229 -16.538 -32.302 1.00 91.00 395 VAL A N 1
ATOM 3119 C CA . VAL A 1 395 ? 15.694 -15.199 -31.935 1.00 91.00 395 VAL A CA 1
ATOM 3120 C C . VAL A 1 395 ? 16.964 -15.318 -31.104 1.00 91.00 395 VAL A C 1
ATOM 3122 O O . VAL A 1 395 ? 17.253 -16.374 -30.547 1.00 91.00 395 VAL A O 1
ATOM 3125 N N . LYS A 1 396 ? 17.732 -14.236 -30.970 1.00 95.06 396 LYS A N 1
ATOM 3126 C CA . LYS A 1 396 ? 18.890 -14.217 -30.069 1.00 95.06 396 LYS A CA 1
ATOM 3127 C C . LYS A 1 396 ? 18.517 -13.569 -28.736 1.00 95.06 396 LYS A C 1
ATOM 3129 O O . LYS A 1 396 ? 17.700 -12.653 -28.681 1.00 95.06 396 LYS A O 1
ATOM 3134 N N . GLY A 1 397 ? 19.142 -14.029 -27.660 1.00 94.94 397 GLY A N 1
ATOM 3135 C CA . GLY A 1 397 ? 19.117 -13.402 -26.338 1.00 94.94 397 GLY A CA 1
ATOM 3136 C C . GLY A 1 397 ? 20.541 -13.231 -25.812 1.00 94.94 397 GLY A C 1
ATOM 3137 O O . GLY A 1 397 ? 21.455 -13.942 -26.234 1.00 94.94 397 GLY A O 1
ATOM 3138 N N . MET A 1 398 ? 20.758 -12.306 -24.878 1.00 95.25 398 MET A N 1
ATOM 3139 C CA . MET A 1 398 ? 22.066 -12.188 -24.221 1.00 95.25 398 MET A CA 1
ATOM 3140 C C . MET A 1 398 ? 22.402 -13.467 -23.433 1.00 95.25 398 MET A C 1
ATOM 3142 O O . MET A 1 398 ? 21.527 -14.082 -22.808 1.00 95.25 398 MET A O 1
ATOM 3146 N N . GLY A 1 399 ? 23.680 -13.857 -23.421 1.00 93.56 399 GLY A N 1
ATOM 3147 C CA . GLY A 1 399 ? 24.181 -14.893 -22.513 1.00 93.56 399 GLY A CA 1
ATOM 3148 C C . GLY A 1 399 ? 23.905 -14.538 -21.046 1.00 93.56 399 GLY A C 1
ATOM 3149 O O . GLY A 1 399 ? 23.720 -13.370 -20.716 1.00 93.56 399 GLY A O 1
ATOM 3150 N N . GLY A 1 400 ? 23.843 -15.534 -20.152 1.00 93.94 400 GLY A N 1
ATOM 3151 C CA . GLY A 1 400 ? 23.474 -15.319 -18.741 1.00 93.94 400 GLY A CA 1
ATOM 3152 C C . GLY A 1 400 ? 24.328 -14.255 -18.037 1.00 93.94 400 GLY A C 1
ATOM 3153 O O . GLY A 1 400 ? 23.790 -13.364 -17.382 1.00 93.94 400 GLY A O 1
ATOM 3154 N N . SER A 1 401 ? 25.648 -14.287 -18.244 1.00 95.00 401 SER A N 1
ATOM 3155 C CA . SER A 1 401 ? 26.576 -13.311 -17.661 1.00 95.00 401 SER A CA 1
ATOM 3156 C C . SER A 1 401 ? 26.423 -11.900 -18.246 1.00 95.00 401 SER A C 1
ATOM 3158 O O . SER A 1 401 ? 26.390 -10.929 -17.492 1.00 95.00 401 SER A O 1
ATOM 3160 N N . ASP A 1 402 ? 26.292 -11.773 -19.572 1.00 94.25 402 ASP A N 1
ATOM 3161 C CA . ASP A 1 402 ? 26.077 -10.480 -20.239 1.00 94.25 402 ASP A CA 1
ATOM 3162 C C . ASP A 1 402 ? 24.733 -9.863 -19.820 1.00 94.25 402 ASP A C 1
ATOM 3164 O O . ASP A 1 402 ? 24.659 -8.677 -19.493 1.00 94.25 402 ASP A O 1
ATOM 3168 N N . LEU A 1 403 ? 23.680 -10.685 -19.744 1.00 95.25 403 LEU A N 1
ATOM 3169 C CA . LEU A 1 403 ? 22.358 -10.258 -19.295 1.00 95.25 403 LEU A CA 1
ATOM 3170 C C . LEU A 1 403 ? 22.385 -9.789 -17.836 1.00 95.25 403 LEU A C 1
ATOM 3172 O O . LEU A 1 403 ? 21.754 -8.785 -17.513 1.00 95.25 403 LEU A O 1
ATOM 3176 N N . LEU A 1 404 ? 23.136 -10.461 -16.958 1.00 96.06 404 LEU A N 1
ATOM 3177 C CA . LEU A 1 404 ? 23.287 -10.048 -15.562 1.00 96.06 404 LEU A CA 1
ATOM 3178 C C . LEU A 1 404 ? 23.909 -8.650 -15.457 1.00 96.06 404 LEU A C 1
ATOM 3180 O O . LEU A 1 404 ? 23.365 -7.778 -14.772 1.00 96.06 404 LEU A O 1
ATOM 3184 N N . LEU A 1 405 ? 25.023 -8.426 -16.162 1.00 94.69 405 LEU A N 1
ATOM 3185 C CA . LEU A 1 405 ? 25.683 -7.120 -16.219 1.00 94.69 405 LEU A CA 1
ATOM 3186 C C . LEU A 1 405 ? 24.734 -6.052 -16.772 1.00 94.69 405 LEU A C 1
ATOM 3188 O O . LEU A 1 405 ? 24.616 -4.974 -16.187 1.00 94.69 405 LEU A O 1
ATOM 3192 N N . TYR A 1 406 ? 24.004 -6.382 -17.839 1.00 94.44 406 TYR A N 1
ATOM 3193 C CA . TYR A 1 406 ? 23.039 -5.493 -18.474 1.00 94.44 406 TYR A CA 1
ATOM 3194 C C . TYR A 1 406 ? 21.885 -5.106 -17.563 1.00 94.44 406 TYR A C 1
ATOM 3196 O O . TYR A 1 406 ? 21.592 -3.919 -17.428 1.00 94.44 406 TYR A O 1
ATOM 3204 N N . LEU A 1 407 ? 21.257 -6.064 -16.880 1.00 95.00 407 LEU A N 1
ATOM 3205 C CA . LEU A 1 407 ? 20.157 -5.773 -15.966 1.00 95.00 407 LEU A CA 1
ATOM 3206 C C . LEU A 1 407 ? 20.612 -4.885 -14.812 1.00 95.00 407 LEU A C 1
ATOM 3208 O O . LEU A 1 407 ? 19.939 -3.899 -14.503 1.00 95.00 407 LEU A O 1
ATOM 3212 N N . ILE A 1 408 ? 21.761 -5.179 -14.199 1.00 95.25 408 ILE A N 1
ATOM 3213 C CA . ILE A 1 408 ? 22.240 -4.378 -13.072 1.00 95.25 408 ILE A CA 1
ATOM 3214 C C . ILE A 1 408 ? 22.655 -2.980 -13.539 1.00 95.25 408 ILE A C 1
ATOM 3216 O O . ILE A 1 408 ? 22.243 -1.996 -12.925 1.00 95.25 408 ILE A O 1
ATOM 3220 N N . ALA A 1 409 ? 23.399 -2.859 -14.642 1.00 92.94 409 ALA A N 1
ATOM 3221 C CA . ALA A 1 409 ? 23.766 -1.561 -15.205 1.00 92.94 409 ALA A CA 1
ATOM 3222 C C . ALA A 1 409 ? 22.521 -0.750 -15.600 1.00 92.94 409 ALA A C 1
ATOM 3224 O O . ALA A 1 409 ? 22.417 0.435 -15.276 1.00 92.94 409 AL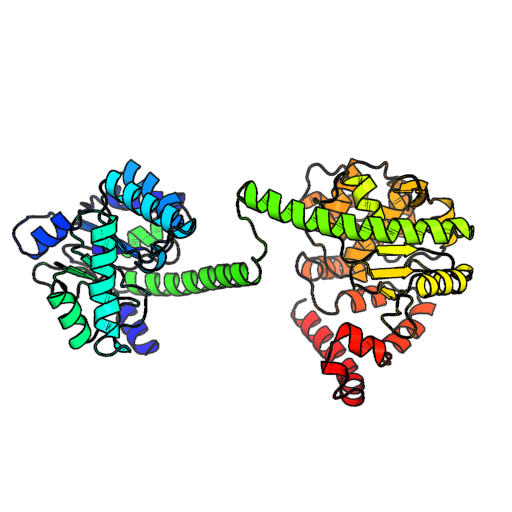A A O 1
ATOM 3225 N N . TYR A 1 410 ? 21.526 -1.386 -16.219 1.00 91.31 410 TYR A N 1
ATOM 3226 C CA . TYR A 1 410 ? 20.266 -0.737 -16.567 1.00 91.31 410 TYR A CA 1
ATOM 3227 C C . TYR A 1 410 ? 19.528 -0.218 -15.325 1.00 91.31 410 TYR A C 1
ATOM 3229 O O . TYR A 1 410 ? 19.072 0.925 -15.301 1.00 91.31 410 TYR A O 1
ATOM 3237 N N . CYS A 1 411 ? 19.433 -1.008 -14.259 1.00 90.81 411 CYS A N 1
ATOM 3238 C CA . CYS A 1 411 ? 18.693 -0.606 -13.062 1.00 90.81 411 CYS A CA 1
ATOM 3239 C C . CYS A 1 411 ? 19.446 0.441 -12.237 1.00 90.81 411 CYS A C 1
ATOM 3241 O O . CYS A 1 411 ? 18.906 1.498 -11.903 1.00 90.81 411 CYS A O 1
ATOM 3243 N N . VAL A 1 412 ? 20.714 0.166 -11.935 1.00 90.94 412 VAL A N 1
ATOM 3244 C CA . VAL A 1 412 ? 21.525 0.992 -11.039 1.00 90.94 412 VAL A CA 1
ATOM 3245 C C . VAL A 1 412 ? 21.959 2.278 -11.719 1.00 90.94 412 VAL A C 1
ATOM 3247 O O . VAL A 1 412 ? 21.862 3.336 -11.109 1.00 90.94 412 VAL A O 1
ATOM 3250 N N . VAL A 1 413 ? 22.407 2.207 -12.973 1.00 88.94 413 VAL A N 1
ATOM 3251 C CA . VAL A 1 413 ? 22.991 3.352 -13.679 1.00 88.94 413 VAL A CA 1
ATOM 3252 C C . VAL A 1 413 ? 21.951 4.046 -14.546 1.00 88.94 413 VAL A C 1
ATOM 3254 O O . VAL A 1 413 ? 21.692 5.226 -14.342 1.00 88.94 413 VAL A O 1
ATOM 3257 N N . HIS A 1 414 ? 21.322 3.337 -15.486 1.00 83.69 414 HIS A N 1
ATOM 3258 C CA . HIS A 1 414 ? 20.407 3.976 -16.439 1.00 83.69 414 HIS A CA 1
ATOM 3259 C C . HIS A 1 414 ? 19.118 4.474 -15.766 1.00 83.69 414 HIS A C 1
ATOM 3261 O O . HIS A 1 414 ? 18.666 5.593 -16.016 1.00 83.69 414 HIS A O 1
ATOM 3267 N N . ARG A 1 415 ? 18.524 3.672 -14.875 1.00 83.19 415 ARG A N 1
ATOM 3268 C CA . ARG A 1 415 ? 17.282 4.024 -14.171 1.00 83.19 415 ARG A CA 1
ATOM 3269 C C . ARG A 1 415 ? 17.524 4.713 -12.828 1.00 83.19 415 ARG A C 1
ATOM 3271 O O . ARG A 1 415 ? 16.681 5.508 -12.415 1.00 83.19 415 ARG A O 1
ATOM 3278 N N . GLY A 1 416 ? 18.639 4.430 -12.153 1.00 84.88 416 GLY A N 1
ATOM 3279 C CA . GLY A 1 416 ? 18.904 4.933 -10.803 1.00 84.88 416 GLY A CA 1
ATOM 3280 C C . GLY A 1 416 ? 17.925 4.393 -9.753 1.00 84.88 416 GLY A C 1
ATOM 3281 O O . GLY A 1 416 ? 17.620 5.094 -8.791 1.00 84.88 416 GLY A O 1
ATOM 3282 N N . VAL A 1 417 ? 17.383 3.185 -9.945 1.00 86.25 417 VAL A N 1
ATOM 3283 C CA . VAL A 1 417 ? 16.420 2.551 -9.026 1.00 86.25 417 VAL A CA 1
ATOM 3284 C C . VAL A 1 417 ? 16.575 1.028 -9.049 1.00 86.25 417 VAL A C 1
ATOM 3286 O O . VAL A 1 417 ? 16.695 0.421 -10.110 1.00 86.25 417 VAL A O 1
ATOM 3289 N N . LEU A 1 418 ? 16.521 0.402 -7.874 1.00 84.88 418 LEU A N 1
ATOM 3290 C CA . LEU A 1 418 ? 16.469 -1.051 -7.693 1.00 84.88 418 LEU A CA 1
ATOM 3291 C C . LEU A 1 418 ? 15.098 -1.430 -7.125 1.00 84.88 418 LEU A C 1
ATOM 3293 O O . LEU A 1 418 ? 14.913 -1.564 -5.917 1.00 84.88 418 LEU A O 1
ATOM 3297 N N . SER A 1 419 ? 14.102 -1.551 -8.005 1.00 84.31 419 SER A N 1
ATOM 3298 C CA . SER A 1 419 ? 12.760 -1.984 -7.605 1.00 84.31 419 SER A CA 1
ATOM 3299 C C . SER A 1 419 ? 12.730 -3.480 -7.273 1.00 84.31 419 SER A C 1
ATOM 3301 O O . SER A 1 419 ? 13.589 -4.253 -7.703 1.00 84.31 419 SER A O 1
ATOM 3303 N N . GLY A 1 420 ? 11.682 -3.917 -6.566 1.00 81.50 420 GLY A N 1
ATOM 3304 C CA . GLY A 1 420 ? 11.472 -5.338 -6.271 1.00 81.50 420 GLY A CA 1
ATOM 3305 C C . GLY A 1 420 ? 11.401 -6.217 -7.525 1.00 81.50 420 GLY A C 1
ATOM 3306 O O . GLY A 1 420 ? 11.955 -7.311 -7.515 1.00 81.50 420 GLY A O 1
ATOM 3307 N N . SER A 1 421 ? 10.800 -5.721 -8.616 1.00 82.62 421 SER A N 1
ATOM 3308 C CA . SER A 1 421 ? 10.695 -6.452 -9.887 1.00 82.62 421 SER A CA 1
ATOM 3309 C C . SER A 1 421 ? 12.054 -6.691 -10.541 1.00 82.62 421 SER A C 1
ATOM 3311 O O . SER A 1 421 ? 12.299 -7.783 -11.037 1.00 82.62 421 SER A O 1
ATOM 3313 N N . PHE A 1 422 ? 12.944 -5.696 -10.508 1.00 86.88 422 PHE A N 1
ATOM 3314 C CA . PHE A 1 422 ? 14.291 -5.820 -11.065 1.00 86.88 422 PHE A CA 1
ATOM 3315 C C . PHE A 1 422 ? 15.196 -6.696 -10.205 1.00 86.88 422 PHE A C 1
ATOM 3317 O O . PHE A 1 422 ? 15.950 -7.511 -10.728 1.00 86.88 422 PHE A O 1
ATOM 3324 N N . ALA A 1 423 ? 15.086 -6.574 -8.883 1.00 90.44 423 ALA A N 1
ATOM 3325 C CA . ALA A 1 423 ? 15.809 -7.454 -7.977 1.00 90.44 423 ALA A CA 1
ATOM 3326 C C . ALA A 1 423 ? 15.365 -8.921 -8.143 1.00 90.44 423 ALA A C 1
ATOM 3328 O O . ALA A 1 423 ? 16.207 -9.812 -8.092 1.00 90.44 423 ALA A O 1
ATOM 3329 N N . ASN A 1 424 ? 14.076 -9.162 -8.415 1.00 92.06 424 ASN A N 1
ATOM 3330 C CA . ASN A 1 424 ? 13.556 -10.493 -8.727 1.00 92.06 424 ASN A CA 1
ATOM 3331 C C . ASN A 1 424 ? 14.088 -11.043 -10.061 1.00 92.06 424 ASN A C 1
ATOM 3333 O O . ASN A 1 424 ? 14.402 -12.224 -10.136 1.00 92.06 424 ASN A O 1
ATOM 3337 N N . ASP A 1 425 ? 14.239 -10.210 -11.099 1.00 93.88 425 ASP A N 1
ATOM 3338 C CA . ASP A 1 425 ? 14.845 -10.654 -12.368 1.00 93.88 425 ASP A CA 1
ATOM 3339 C C . ASP A 1 425 ? 16.275 -11.128 -12.177 1.00 93.88 425 ASP A C 1
ATOM 3341 O O . ASP A 1 425 ? 16.651 -12.173 -12.694 1.00 93.88 425 ASP A O 1
ATOM 3345 N N . ILE A 1 426 ? 17.063 -10.353 -11.430 1.00 95.06 426 ILE A N 1
ATOM 3346 C CA . ILE A 1 426 ? 18.457 -10.686 -11.152 1.00 95.06 426 ILE A CA 1
ATOM 3347 C C . ILE A 1 426 ? 18.523 -11.969 -10.323 1.00 95.06 426 ILE A C 1
ATOM 3349 O O . ILE A 1 426 ? 19.304 -12.849 -10.666 1.00 95.06 426 ILE A O 1
ATOM 3353 N N . ALA A 1 427 ? 17.687 -12.099 -9.285 1.00 94.94 427 ALA A N 1
ATOM 3354 C CA . ALA A 1 427 ? 17.617 -13.298 -8.450 1.00 94.94 427 ALA A CA 1
ATOM 3355 C C . ALA A 1 427 ? 17.265 -14.552 -9.269 1.00 94.94 427 ALA A C 1
ATOM 3357 O O . ALA A 1 427 ? 17.997 -15.536 -9.219 1.00 94.94 427 ALA A O 1
ATOM 3358 N N . LEU A 1 428 ? 16.202 -14.494 -10.080 1.00 94.31 428 LEU A N 1
ATOM 3359 C CA . LEU A 1 428 ? 15.799 -15.606 -10.945 1.00 94.31 428 LEU A CA 1
ATOM 3360 C C . LEU A 1 428 ? 16.854 -15.927 -12.003 1.00 94.31 428 LEU A C 1
ATOM 3362 O O . LEU A 1 428 ? 17.041 -17.093 -12.340 1.00 94.31 428 LEU A O 1
ATOM 3366 N N . LEU A 1 429 ? 17.539 -14.913 -12.537 1.00 95.44 429 LEU A N 1
ATOM 3367 C CA . LEU A 1 429 ? 18.592 -15.111 -13.526 1.00 95.44 429 LEU A CA 1
ATOM 3368 C C . LEU A 1 429 ? 19.757 -15.901 -12.927 1.00 95.44 429 LEU A C 1
ATOM 3370 O O . LEU A 1 429 ? 20.178 -16.886 -13.523 1.00 95.44 429 LEU A O 1
ATOM 3374 N N . VAL A 1 430 ? 20.254 -15.500 -11.752 1.00 95.44 430 VAL A N 1
ATOM 3375 C CA . VAL A 1 430 ? 21.369 -16.207 -11.099 1.00 95.44 430 VAL A CA 1
ATOM 3376 C C . VAL A 1 430 ? 20.966 -17.591 -10.585 1.00 95.44 430 VAL A C 1
ATOM 3378 O O . VAL A 1 430 ? 21.823 -18.456 -10.452 1.00 95.44 430 VAL A O 1
ATOM 3381 N N . GLU A 1 431 ? 19.681 -17.809 -10.294 1.00 94.00 431 GLU A N 1
ATOM 3382 C CA . GLU A 1 431 ? 19.145 -19.107 -9.874 1.00 94.00 431 GLU A CA 1
ATOM 3383 C C . GLU A 1 431 ? 18.991 -20.086 -11.049 1.00 94.00 431 GLU A C 1
ATOM 3385 O O . GLU A 1 431 ? 19.302 -21.267 -10.910 1.00 94.00 431 GLU A O 1
ATOM 3390 N N . LYS A 1 432 ? 18.501 -19.612 -12.202 1.00 92.69 432 LYS A N 1
ATOM 3391 C CA . LYS A 1 432 ? 18.102 -20.478 -13.325 1.00 92.69 432 LYS A CA 1
ATOM 3392 C C . LYS A 1 432 ? 19.132 -20.593 -14.440 1.00 92.69 432 LYS A C 1
ATOM 3394 O O . LYS A 1 432 ? 19.071 -21.541 -15.218 1.00 92.69 432 LYS A O 1
ATOM 3399 N N . GLU A 1 433 ? 20.047 -19.638 -14.561 1.00 92.38 433 GLU A N 1
ATOM 3400 C CA . GLU A 1 433 ? 21.041 -19.613 -15.631 1.00 92.38 433 GLU A CA 1
ATOM 3401 C C . GLU A 1 433 ? 22.452 -19.779 -15.070 1.00 92.38 433 GLU A C 1
ATOM 3403 O O . GLU A 1 433 ? 22.781 -19.332 -13.972 1.00 92.38 433 GLU A O 1
ATOM 3408 N N . ASN A 1 434 ? 23.322 -20.406 -15.861 1.00 89.94 434 ASN A N 1
ATOM 3409 C CA . ASN A 1 434 ? 24.723 -20.534 -15.496 1.00 89.94 434 ASN A CA 1
ATOM 3410 C C . ASN A 1 434 ? 25.440 -19.191 -15.700 1.00 89.94 434 ASN A C 1
ATOM 3412 O O . ASN A 1 434 ? 25.641 -18.752 -16.835 1.00 89.94 434 ASN A O 1
ATOM 3416 N N . VAL A 1 435 ? 25.821 -18.546 -14.599 1.00 95.81 435 VAL A N 1
ATOM 3417 C CA . VAL A 1 435 ? 26.579 -17.292 -14.611 1.00 95.81 435 VAL A CA 1
ATOM 3418 C C . VAL A 1 435 ? 28.065 -17.588 -14.452 1.00 95.81 435 VAL A C 1
ATOM 3420 O O . VAL A 1 435 ? 28.515 -18.094 -13.421 1.00 95.81 435 VAL A O 1
ATOM 3423 N N . ASP A 1 436 ? 28.850 -17.202 -15.456 1.00 96.12 436 ASP A N 1
ATOM 3424 C CA . ASP A 1 436 ? 30.307 -17.184 -15.348 1.00 96.12 436 ASP A CA 1
ATOM 3425 C C . ASP A 1 436 ? 30.748 -15.979 -14.508 1.00 96.12 436 ASP A C 1
ATOM 3427 O O . ASP A 1 436 ? 30.942 -14.862 -14.994 1.00 96.12 436 ASP A O 1
ATOM 3431 N N . TRP A 1 437 ? 30.910 -16.221 -13.211 1.00 95.75 437 TRP A N 1
ATOM 3432 C CA . TRP A 1 437 ? 31.351 -15.210 -12.258 1.00 95.75 437 TRP A CA 1
ATOM 3433 C C . TRP A 1 437 ? 32.769 -14.697 -12.515 1.00 95.75 437 TRP A C 1
ATOM 3435 O O . TRP A 1 437 ? 33.068 -13.569 -12.131 1.00 95.75 437 TRP A O 1
ATOM 3445 N N . LYS A 1 438 ? 33.642 -15.486 -13.154 1.00 95.44 438 LYS A N 1
ATOM 3446 C CA . LYS A 1 438 ? 34.984 -15.016 -13.512 1.00 95.44 438 LYS A CA 1
ATOM 3447 C C . LYS A 1 438 ? 34.875 -13.963 -14.606 1.00 95.44 438 LYS A C 1
ATOM 3449 O O . LYS A 1 438 ? 35.422 -12.878 -14.449 1.00 95.44 438 LYS A O 1
ATOM 3454 N N . PHE A 1 439 ? 34.090 -14.247 -15.643 1.00 93.56 439 PHE A N 1
ATOM 3455 C CA . PHE A 1 439 ? 33.788 -13.274 -16.688 1.00 93.56 439 PHE A CA 1
ATOM 3456 C C . PHE A 1 439 ? 33.174 -11.988 -16.113 1.00 93.56 439 PHE A C 1
ATOM 3458 O O . PHE A 1 439 ? 33.621 -10.896 -16.446 1.00 93.56 439 PHE A O 1
ATOM 3465 N N . VAL A 1 440 ? 32.202 -12.096 -15.197 1.00 94.94 440 VAL A N 1
ATOM 3466 C CA . VAL A 1 440 ? 31.588 -10.922 -14.543 1.00 94.94 440 VAL A CA 1
ATOM 3467 C C . VAL A 1 440 ? 32.637 -10.066 -13.820 1.00 94.94 440 VAL A C 1
ATOM 3469 O O . VAL A 1 440 ? 32.618 -8.839 -13.931 1.00 94.94 440 VAL A O 1
ATOM 3472 N N . LEU A 1 441 ? 33.568 -10.687 -13.091 1.00 94.75 441 LEU A N 1
ATOM 3473 C CA . LEU A 1 441 ? 34.652 -9.976 -12.405 1.00 94.75 441 LEU A CA 1
ATOM 3474 C C . LEU A 1 441 ? 35.627 -9.319 -13.395 1.00 94.75 441 LEU A C 1
ATOM 3476 O O . LEU A 1 441 ? 35.988 -8.155 -13.219 1.00 94.75 441 LEU A O 1
ATOM 3480 N N . ASP A 1 442 ? 36.008 -10.031 -14.454 1.00 91.69 442 ASP A N 1
ATOM 3481 C CA . ASP A 1 442 ? 36.915 -9.517 -15.480 1.00 91.69 442 ASP A CA 1
ATOM 3482 C C . ASP A 1 442 ? 36.290 -8.313 -16.210 1.00 91.69 442 ASP A C 1
ATOM 3484 O O . ASP A 1 442 ? 36.928 -7.268 -16.345 1.00 91.69 442 ASP A O 1
ATOM 3488 N N . GLU A 1 443 ? 35.016 -8.398 -16.591 1.00 88.94 443 GLU A N 1
ATOM 3489 C CA . GLU A 1 443 ? 34.308 -7.337 -17.316 1.00 88.94 443 GLU A CA 1
ATOM 3490 C C . GLU A 1 443 ? 34.049 -6.100 -16.437 1.00 88.94 443 GLU A C 1
ATOM 3492 O O . GLU A 1 443 ? 34.196 -4.948 -16.860 1.00 88.94 443 GLU A O 1
ATOM 3497 N N . THR A 1 444 ? 33.725 -6.310 -15.159 1.00 88.69 444 THR A N 1
ATOM 3498 C CA . THR A 1 444 ? 33.548 -5.204 -14.202 1.00 88.69 444 THR A CA 1
ATOM 3499 C C . THR A 1 444 ? 34.848 -4.513 -13.826 1.00 88.69 444 THR A C 1
ATOM 3501 O O . THR A 1 444 ? 34.816 -3.338 -13.466 1.00 88.69 444 THR A O 1
ATOM 3504 N N . SER A 1 445 ? 35.989 -5.199 -13.928 1.00 83.56 445 SER A N 1
ATOM 3505 C CA . SER A 1 445 ? 37.307 -4.589 -13.720 1.00 83.56 445 SER A CA 1
ATOM 3506 C C . SER A 1 445 ? 37.715 -3.652 -14.864 1.00 83.56 445 SER A C 1
ATOM 3508 O O . SER A 1 445 ? 38.460 -2.696 -14.644 1.00 83.56 445 SER A O 1
ATOM 3510 N N . ARG A 1 446 ? 37.197 -3.902 -16.074 1.00 79.25 446 ARG A N 1
ATOM 3511 C CA . ARG A 1 446 ? 37.485 -3.135 -17.297 1.00 79.25 446 ARG A CA 1
ATOM 3512 C C . ARG A 1 446 ? 36.519 -1.975 -17.526 1.00 79.25 446 ARG A C 1
ATOM 3514 O O . ARG A 1 446 ? 36.800 -1.105 -18.341 1.00 79.25 446 ARG A O 1
ATOM 3521 N N . SER A 1 447 ? 35.412 -1.934 -16.789 1.00 75.31 447 SER A N 1
ATOM 3522 C CA . SER A 1 447 ? 34.353 -0.934 -16.933 1.00 75.31 447 SER A CA 1
ATOM 3523 C C . SER A 1 447 ? 34.180 -0.101 -15.653 1.00 75.31 447 SER A C 1
ATOM 3525 O O . SER A 1 447 ? 34.503 -0.547 -14.550 1.00 75.31 447 SER A O 1
ATOM 3527 N N . PRO A 1 448 ? 33.597 1.111 -15.725 1.00 80.81 448 PRO A N 1
ATOM 3528 C CA . PRO A 1 448 ? 33.260 1.904 -14.536 1.00 80.81 448 PRO A CA 1
ATOM 3529 C C . PRO A 1 448 ? 32.103 1.302 -13.708 1.00 80.81 448 PRO A C 1
ATOM 3531 O O . PRO A 1 448 ? 31.534 1.974 -12.843 1.00 80.81 448 PRO A O 1
ATOM 3534 N N . LEU A 1 449 ? 31.732 0.043 -13.967 1.00 88.44 449 LEU A N 1
ATOM 3535 C CA . LEU A 1 449 ? 30.573 -0.621 -13.392 1.00 88.44 449 LEU A CA 1
ATOM 3536 C C . LEU A 1 449 ? 30.867 -1.433 -12.134 1.00 88.44 449 LEU A C 1
ATOM 3538 O O . LEU A 1 449 ? 29.905 -1.841 -11.493 1.00 88.44 449 LEU A O 1
ATOM 3542 N N . LYS A 1 450 ? 32.127 -1.616 -11.714 1.00 92.38 450 LYS A N 1
ATOM 3543 C CA . LYS A 1 450 ? 32.469 -2.383 -10.497 1.00 92.38 450 LYS A CA 1
ATOM 3544 C C . LYS A 1 450 ? 31.543 -2.091 -9.308 1.00 92.38 450 LYS A C 1
ATOM 3546 O O . LYS A 1 450 ? 30.923 -2.998 -8.760 1.00 92.38 450 LYS A O 1
ATOM 3551 N N . ILE A 1 451 ? 31.408 -0.818 -8.933 1.00 94.19 451 ILE A N 1
ATOM 3552 C CA . ILE A 1 451 ? 30.597 -0.409 -7.776 1.00 94.19 451 ILE A CA 1
ATOM 3553 C C . ILE A 1 451 ? 29.085 -0.465 -8.056 1.00 94.19 451 ILE A C 1
ATOM 3555 O O . ILE A 1 451 ? 28.359 -0.948 -7.189 1.00 94.19 451 ILE A O 1
ATOM 3559 N N . PRO A 1 452 ? 28.576 -0.048 -9.234 1.00 94.19 452 PRO A N 1
ATOM 3560 C CA . PRO A 1 452 ? 27.199 -0.342 -9.625 1.00 94.19 452 PRO A CA 1
ATOM 3561 C C . PRO A 1 452 ? 26.815 -1.828 -9.561 1.00 94.19 452 PRO A C 1
ATOM 3563 O O . PRO A 1 452 ? 25.758 -2.152 -9.020 1.00 94.19 452 PRO A O 1
ATOM 3566 N N . ILE A 1 453 ? 27.673 -2.727 -10.058 1.00 95.62 453 ILE A N 1
ATOM 3567 C CA . ILE A 1 453 ? 27.444 -4.176 -10.008 1.00 95.62 453 ILE A CA 1
ATOM 3568 C C . ILE A 1 453 ? 27.471 -4.675 -8.565 1.00 95.62 453 ILE A C 1
ATOM 3570 O O . ILE A 1 453 ? 26.549 -5.378 -8.156 1.00 95.62 453 ILE A O 1
ATOM 3574 N N . TYR A 1 454 ? 28.456 -4.251 -7.766 1.00 95.81 454 TYR A N 1
ATOM 3575 C CA . TYR A 1 454 ? 28.499 -4.564 -6.336 1.00 95.81 454 TYR A CA 1
ATOM 3576 C C . TYR A 1 454 ? 27.213 -4.144 -5.613 1.00 95.81 454 TYR A C 1
ATOM 3578 O O . TYR A 1 454 ? 26.649 -4.933 -4.856 1.00 95.81 454 TYR A O 1
ATOM 3586 N N . HIS A 1 455 ? 26.725 -2.924 -5.865 1.00 95.12 455 HIS A N 1
ATOM 3587 C CA . HIS A 1 455 ? 25.498 -2.401 -5.259 1.00 95.12 455 HIS A CA 1
ATOM 3588 C C . HIS A 1 455 ? 24.275 -3.239 -5.640 1.00 95.12 455 HIS A C 1
ATOM 3590 O O . HIS A 1 455 ? 23.509 -3.634 -4.764 1.00 95.12 455 HIS A O 1
ATOM 3596 N N . GLY A 1 456 ? 24.121 -3.567 -6.926 1.00 94.50 456 GLY A N 1
ATOM 3597 C CA . GLY A 1 456 ? 23.028 -4.414 -7.405 1.00 94.50 456 GLY A CA 1
ATOM 3598 C C . GLY A 1 456 ? 23.058 -5.826 -6.817 1.00 94.50 456 GLY A C 1
ATOM 3599 O O . GLY A 1 456 ? 22.044 -6.288 -6.296 1.00 94.50 456 GLY A O 1
ATOM 3600 N N . LEU A 1 457 ? 24.217 -6.492 -6.840 1.00 95.44 457 LEU A N 1
ATOM 3601 C CA . LEU A 1 457 ? 24.367 -7.844 -6.290 1.00 95.44 457 LEU A CA 1
ATOM 3602 C C . LEU A 1 457 ? 24.165 -7.870 -4.771 1.00 95.44 457 LEU A C 1
ATOM 3604 O O . LEU A 1 457 ? 23.455 -8.739 -4.273 1.00 95.44 457 LEU A O 1
ATOM 3608 N N . SER A 1 458 ? 24.712 -6.895 -4.040 1.00 93.19 458 SER A N 1
ATOM 3609 C CA . SER A 1 458 ? 24.530 -6.787 -2.584 1.00 93.19 458 SER A CA 1
ATOM 3610 C C . SER A 1 458 ? 23.066 -6.549 -2.213 1.00 93.19 458 SER A C 1
ATOM 3612 O O . SER A 1 458 ? 22.566 -7.127 -1.249 1.00 93.19 458 SER A O 1
ATOM 3614 N N . PHE A 1 459 ? 22.354 -5.727 -2.991 1.00 92.00 459 PHE A N 1
ATOM 3615 C CA . PHE A 1 459 ? 20.927 -5.479 -2.793 1.00 92.00 459 PHE A CA 1
ATOM 3616 C C . PHE A 1 459 ? 20.088 -6.749 -2.983 1.00 92.00 459 PHE A C 1
ATOM 3618 O O . PHE A 1 459 ? 19.167 -7.002 -2.206 1.00 92.00 459 PHE A O 1
ATOM 3625 N N . VAL A 1 460 ? 20.410 -7.558 -3.999 1.00 92.81 460 VAL A N 1
ATOM 3626 C CA . VAL A 1 460 ? 19.731 -8.836 -4.258 1.00 92.81 460 VAL A CA 1
ATOM 3627 C C . VAL A 1 460 ? 20.057 -9.854 -3.168 1.00 92.81 460 VAL A C 1
ATOM 3629 O O . VAL A 1 460 ? 19.129 -10.414 -2.587 1.00 92.81 460 VAL A O 1
ATOM 3632 N N . ALA A 1 461 ? 21.336 -10.027 -2.825 1.00 90.94 461 ALA A N 1
ATOM 3633 C CA . ALA A 1 461 ? 21.785 -10.961 -1.790 1.00 90.94 461 ALA A CA 1
ATOM 3634 C C . ALA A 1 461 ? 21.133 -10.681 -0.423 1.00 90.94 461 ALA A C 1
ATOM 3636 O O . ALA A 1 461 ? 20.722 -11.603 0.274 1.00 90.94 461 ALA A O 1
ATOM 3637 N N . ALA A 1 462 ? 20.952 -9.407 -0.062 1.00 88.12 462 ALA A N 1
ATOM 3638 C CA . ALA A 1 462 ? 20.301 -9.023 1.191 1.00 88.12 462 ALA A CA 1
ATOM 3639 C C . ALA A 1 462 ? 18.791 -9.333 1.241 1.00 88.12 462 ALA A C 1
ATOM 3641 O O . ALA A 1 462 ? 18.205 -9.344 2.324 1.00 88.12 462 ALA A O 1
ATOM 3642 N N . ARG A 1 463 ? 18.134 -9.527 0.089 1.00 87.31 463 ARG A N 1
ATOM 3643 C CA . ARG A 1 463 ? 16.668 -9.639 -0.012 1.00 87.31 463 ARG A CA 1
ATOM 3644 C C . ARG A 1 463 ? 16.183 -11.014 -0.464 1.00 87.31 463 ARG A C 1
ATOM 3646 O O . ARG A 1 463 ? 15.068 -11.394 -0.116 1.00 87.31 463 ARG A O 1
ATOM 3653 N N . TYR A 1 464 ? 17.012 -11.744 -1.200 1.00 85.94 464 TYR A N 1
ATOM 3654 C CA . TYR A 1 464 ? 16.722 -13.070 -1.727 1.00 85.94 464 TYR A CA 1
ATOM 3655 C C . TYR A 1 464 ? 17.806 -14.035 -1.257 1.00 85.94 464 TYR A C 1
ATOM 3657 O O . TYR A 1 464 ? 18.780 -14.280 -1.962 1.00 85.94 464 TYR A O 1
ATOM 3665 N N . ALA A 1 465 ? 17.624 -14.594 -0.058 1.00 75.75 465 ALA A N 1
ATOM 3666 C CA . ALA A 1 465 ? 18.579 -15.530 0.540 1.00 75.75 465 ALA A CA 1
ATOM 3667 C C . ALA A 1 465 ? 18.802 -16.803 -0.304 1.00 75.75 465 ALA A C 1
ATOM 3669 O O . ALA A 1 465 ? 19.802 -17.488 -0.124 1.00 75.75 465 ALA A O 1
ATOM 3670 N N . SER A 1 466 ? 17.881 -17.118 -1.221 1.00 74.38 466 SER A N 1
ATOM 3671 C CA . SER A 1 466 ? 17.976 -18.245 -2.152 1.00 74.38 466 SER A CA 1
ATOM 3672 C C . SER A 1 466 ? 18.812 -17.961 -3.404 1.00 74.38 466 SER A C 1
ATOM 3674 O O . SER A 1 466 ? 19.123 -18.901 -4.129 1.00 74.38 466 SER A O 1
ATOM 3676 N N . ALA A 1 467 ? 19.172 -16.705 -3.690 1.00 86.94 467 ALA A N 1
ATOM 3677 C CA . ALA A 1 467 ? 19.943 -16.363 -4.882 1.00 86.94 467 ALA A CA 1
ATOM 3678 C C . ALA A 1 467 ? 21.410 -16.823 -4.717 1.00 86.94 467 ALA A C 1
ATOM 3680 O O . ALA A 1 467 ? 22.090 -16.320 -3.818 1.00 86.94 467 ALA A O 1
ATOM 3681 N N . PRO A 1 468 ? 21.938 -17.732 -5.566 1.00 90.44 468 PRO A N 1
ATOM 3682 C CA . PRO A 1 468 ? 23.267 -18.330 -5.397 1.00 90.44 468 PRO A CA 1
ATOM 3683 C C . PRO A 1 468 ? 24.400 -17.389 -5.851 1.00 90.44 468 PRO A C 1
ATOM 3685 O O . PRO A 1 468 ? 25.167 -17.694 -6.764 1.00 90.44 468 PRO A O 1
ATOM 3688 N N . ILE A 1 469 ? 24.514 -16.221 -5.217 1.00 94.00 469 ILE A N 1
ATOM 3689 C CA . ILE A 1 469 ? 25.594 -15.256 -5.456 1.00 94.00 469 ILE A CA 1
ATOM 3690 C C . ILE A 1 469 ? 26.782 -15.634 -4.557 1.00 94.00 469 ILE A C 1
ATOM 3692 O O . ILE A 1 469 ? 26.649 -15.572 -3.337 1.00 94.00 469 ILE A O 1
ATOM 3696 N N . PRO A 1 470 ? 27.954 -16.011 -5.103 1.00 93.38 470 PRO A N 1
ATOM 3697 C CA . PRO A 1 470 ? 29.070 -16.446 -4.270 1.00 93.38 470 PRO A CA 1
ATOM 3698 C C . PRO A 1 470 ? 29.659 -15.297 -3.441 1.00 93.38 470 PRO A C 1
ATOM 3700 O O . PRO A 1 470 ? 30.023 -14.260 -4.000 1.00 93.38 470 PRO A O 1
ATOM 3703 N N . ASP A 1 471 ? 29.892 -15.521 -2.145 1.00 91.19 471 ASP A N 1
ATOM 3704 C CA . ASP A 1 471 ? 30.502 -14.524 -1.247 1.00 91.19 471 ASP A CA 1
ATOM 3705 C C . ASP A 1 471 ? 31.831 -13.984 -1.784 1.00 91.19 471 ASP A C 1
ATOM 3707 O O . ASP A 1 471 ? 32.096 -12.784 -1.722 1.00 91.19 471 ASP A O 1
ATOM 3711 N N . ARG A 1 472 ? 32.642 -14.854 -2.406 1.00 93.25 472 ARG A N 1
ATOM 3712 C CA . ARG A 1 472 ? 33.910 -14.464 -3.044 1.00 93.25 472 ARG A CA 1
ATOM 3713 C C . ARG A 1 472 ? 33.734 -13.359 -4.091 1.00 93.25 472 ARG A C 1
ATOM 3715 O O . ARG A 1 472 ? 34.596 -12.499 -4.203 1.00 93.25 472 ARG A O 1
ATOM 3722 N N . VAL A 1 473 ? 32.624 -13.356 -4.834 1.00 94.31 473 VAL A N 1
ATOM 3723 C CA . VAL A 1 473 ? 32.340 -12.347 -5.867 1.00 94.31 473 VAL A CA 1
ATOM 3724 C C . VAL A 1 473 ? 32.029 -11.008 -5.210 1.00 94.31 473 VAL A C 1
ATOM 3726 O O . VAL A 1 473 ? 32.601 -9.991 -5.598 1.00 94.31 473 VAL A O 1
ATOM 3729 N N . LEU A 1 474 ? 31.174 -11.005 -4.181 1.00 94.38 474 LEU A N 1
ATOM 3730 C CA . LEU A 1 474 ? 30.859 -9.795 -3.419 1.00 94.38 474 LEU A CA 1
ATOM 3731 C C . LEU A 1 474 ? 32.112 -9.223 -2.751 1.00 94.38 474 LEU A C 1
ATOM 3733 O O . LEU A 1 474 ? 32.354 -8.022 -2.838 1.00 94.38 474 LEU A O 1
ATOM 3737 N N . MET A 1 475 ? 32.948 -10.078 -2.159 1.00 92.50 475 MET A N 1
ATOM 3738 C CA . MET A 1 475 ? 34.222 -9.673 -1.562 1.00 92.50 475 MET A CA 1
ATOM 3739 C C . MET A 1 475 ? 35.179 -9.065 -2.595 1.00 92.50 475 MET A C 1
ATOM 3741 O O . MET A 1 475 ? 35.779 -8.028 -2.322 1.00 92.50 475 MET A O 1
ATOM 3745 N N . SER A 1 476 ? 35.303 -9.653 -3.791 1.00 94.25 476 SER A N 1
ATOM 3746 C CA . SER A 1 476 ? 36.158 -9.116 -4.861 1.00 94.25 476 SER A CA 1
ATOM 3747 C C . SER A 1 476 ? 35.666 -7.775 -5.416 1.00 94.25 476 SER A C 1
ATOM 3749 O O . SER A 1 476 ? 36.473 -6.921 -5.785 1.00 94.25 476 SER A O 1
ATOM 3751 N N . LEU A 1 477 ? 34.349 -7.571 -5.473 1.00 94.38 477 LEU A N 1
ATOM 3752 C CA . LEU A 1 477 ? 33.744 -6.332 -5.965 1.00 94.38 477 LEU A CA 1
ATOM 3753 C C . LEU A 1 477 ? 33.633 -5.237 -4.896 1.00 94.38 477 LEU A C 1
ATOM 3755 O O . LEU A 1 477 ? 33.362 -4.083 -5.240 1.00 94.38 477 LEU A O 1
ATOM 3759 N N . ALA A 1 478 ? 33.851 -5.579 -3.624 1.00 93.44 478 ALA A N 1
ATOM 3760 C CA . ALA A 1 478 ? 33.672 -4.666 -2.509 1.00 93.44 478 ALA A CA 1
ATOM 3761 C C . ALA A 1 478 ? 34.510 -3.374 -2.665 1.00 93.44 478 ALA A C 1
ATOM 3763 O O . ALA A 1 478 ? 35.631 -3.403 -3.193 1.00 93.44 478 ALA A O 1
ATOM 3764 N N . PRO A 1 479 ? 33.999 -2.220 -2.190 1.00 93.19 479 PRO A N 1
ATOM 3765 C CA . PRO A 1 479 ? 34.717 -0.950 -2.234 1.00 93.19 479 PRO A CA 1
ATOM 3766 C C . PRO A 1 479 ? 36.042 -1.003 -1.453 1.00 93.19 479 PRO A C 1
ATOM 3768 O O . PRO A 1 479 ? 36.064 -1.002 -0.218 1.00 93.19 479 PRO A O 1
ATOM 3771 N N . ALA A 1 480 ? 37.163 -0.988 -2.169 1.00 90.94 480 ALA A N 1
ATOM 3772 C CA . ALA A 1 480 ? 38.501 -1.084 -1.594 1.00 90.94 480 ALA A CA 1
ATOM 3773 C C . ALA A 1 480 ? 39.114 0.301 -1.346 1.00 90.94 480 ALA A C 1
ATOM 3775 O O . ALA A 1 480 ? 39.748 0.528 -0.315 1.00 90.94 480 ALA A O 1
ATOM 3776 N N . THR A 1 481 ? 38.891 1.251 -2.258 1.00 92.19 481 THR A N 1
ATOM 3777 C CA . THR A 1 481 ? 39.466 2.605 -2.170 1.00 92.19 481 THR A CA 1
ATOM 3778 C C . THR A 1 481 ? 38.515 3.611 -1.515 1.00 92.19 481 THR A C 1
ATOM 3780 O O . THR A 1 481 ? 37.297 3.427 -1.507 1.00 92.19 481 THR A O 1
ATOM 3783 N N . LEU A 1 482 ? 39.046 4.734 -1.009 1.00 88.44 482 LEU A N 1
ATOM 3784 C CA . LEU A 1 482 ? 38.221 5.825 -0.465 1.00 88.44 482 LEU A CA 1
ATOM 3785 C C . LEU A 1 482 ? 37.212 6.347 -1.503 1.00 88.44 482 LEU A C 1
ATOM 3787 O O . LEU A 1 482 ? 36.045 6.559 -1.179 1.00 88.44 482 LEU A O 1
ATOM 3791 N N . ARG A 1 483 ? 37.639 6.483 -2.765 1.00 87.00 483 ARG A N 1
ATOM 3792 C CA . ARG A 1 483 ? 36.775 6.900 -3.879 1.00 87.00 483 ARG A CA 1
ATOM 3793 C C . ARG A 1 483 ? 35.625 5.918 -4.101 1.00 87.00 483 ARG A C 1
ATOM 3795 O O . ARG A 1 483 ? 34.485 6.346 -4.252 1.00 87.00 483 ARG A O 1
ATOM 3802 N N . GLU A 1 484 ? 35.911 4.619 -4.098 1.00 91.44 484 GLU A N 1
ATOM 3803 C CA . GLU A 1 484 ? 34.891 3.576 -4.244 1.00 91.44 484 GLU A CA 1
ATOM 3804 C C . GLU A 1 484 ? 33.917 3.554 -3.063 1.00 91.44 484 GLU A C 1
ATOM 3806 O O . GLU A 1 484 ? 32.720 3.395 -3.274 1.00 91.44 484 GLU A O 1
ATOM 3811 N N . ARG A 1 485 ? 34.399 3.754 -1.828 1.00 91.94 485 ARG A N 1
ATOM 3812 C CA . ARG A 1 485 ? 33.547 3.804 -0.626 1.00 91.94 485 ARG A CA 1
ATOM 3813 C C . ARG A 1 485 ? 32.603 5.000 -0.640 1.00 91.94 485 ARG A C 1
ATOM 3815 O O . ARG A 1 485 ? 31.424 4.841 -0.337 1.00 91.94 485 ARG A O 1
ATOM 3822 N N . ILE A 1 486 ? 33.100 6.175 -1.035 1.00 85.00 486 ILE A N 1
ATOM 3823 C CA . ILE A 1 486 ? 32.269 7.373 -1.221 1.00 85.00 486 ILE A CA 1
ATOM 3824 C C . ILE A 1 486 ? 31.214 7.102 -2.296 1.00 85.00 486 ILE A C 1
ATOM 3826 O O . ILE A 1 486 ? 30.030 7.344 -2.076 1.00 85.00 486 ILE A O 1
ATOM 3830 N N . TRP A 1 487 ? 31.633 6.553 -3.438 1.00 86.44 487 TRP A N 1
ATOM 3831 C CA . TRP A 1 487 ? 30.728 6.244 -4.538 1.00 86.44 487 TRP A CA 1
ATOM 3832 C C . TRP A 1 487 ? 29.653 5.223 -4.149 1.00 86.44 487 TRP A C 1
ATOM 3834 O O . TRP A 1 487 ? 28.474 5.424 -4.428 1.00 86.44 487 TRP A O 1
ATOM 3844 N N . TYR A 1 488 ? 30.030 4.172 -3.424 1.00 90.69 488 TYR A N 1
ATOM 3845 C CA . TYR A 1 488 ? 29.090 3.191 -2.897 1.00 90.69 488 TYR A CA 1
ATOM 3846 C C . TYR A 1 488 ? 28.103 3.814 -1.902 1.00 90.69 488 TYR A C 1
ATOM 3848 O O . TYR A 1 488 ? 26.902 3.594 -2.029 1.00 90.69 488 TYR A O 1
ATOM 3856 N N . GLY A 1 489 ? 28.569 4.661 -0.978 1.00 86.19 489 GLY A N 1
ATOM 3857 C CA . GLY A 1 489 ? 27.693 5.374 -0.042 1.00 86.19 489 GLY A CA 1
ATOM 3858 C C . GLY A 1 489 ? 26.662 6.269 -0.743 1.00 86.19 489 GLY A C 1
ATOM 3859 O O . GLY A 1 489 ? 25.511 6.348 -0.310 1.00 86.19 489 GLY A O 1
ATOM 3860 N N . ILE A 1 490 ? 27.039 6.888 -1.869 1.00 85.19 490 ILE A N 1
ATOM 3861 C CA . ILE A 1 490 ? 26.120 7.644 -2.733 1.00 85.19 490 ILE A CA 1
ATOM 3862 C C . ILE A 1 490 ? 25.046 6.711 -3.313 1.00 85.19 490 ILE A C 1
ATOM 3864 O O . ILE A 1 490 ? 23.856 7.015 -3.206 1.00 85.19 490 ILE A O 1
ATOM 3868 N N . LEU A 1 491 ? 25.430 5.561 -3.882 1.00 88.12 491 LEU A N 1
ATOM 3869 C CA . LEU A 1 491 ? 24.468 4.599 -4.437 1.00 88.12 491 LEU A CA 1
ATOM 3870 C C . LEU A 1 491 ? 23.537 4.026 -3.359 1.00 88.12 491 LEU A C 1
ATOM 3872 O O . LEU A 1 491 ? 22.334 3.955 -3.592 1.00 88.12 491 LEU A O 1
ATOM 3876 N N . GLN A 1 492 ? 24.041 3.712 -2.163 1.00 88.75 492 GLN A N 1
ATOM 3877 C CA . GLN A 1 492 ? 23.221 3.222 -1.048 1.00 88.75 492 GLN A CA 1
ATOM 3878 C C . GLN A 1 492 ? 22.132 4.212 -0.623 1.00 88.75 492 GLN A C 1
ATOM 3880 O O . GLN A 1 492 ? 21.017 3.803 -0.300 1.00 88.75 492 GLN A O 1
ATOM 3885 N N . LYS A 1 493 ? 22.436 5.515 -0.626 1.00 83.38 493 LYS A N 1
ATOM 3886 C CA . LYS A 1 493 ? 21.466 6.556 -0.258 1.00 83.38 493 LYS A CA 1
ATOM 3887 C C . LYS A 1 493 ? 20.482 6.878 -1.381 1.00 83.38 493 LYS A C 1
ATOM 3889 O O . LYS A 1 493 ? 19.333 7.224 -1.104 1.00 83.38 493 LYS A O 1
ATOM 3894 N N . LEU A 1 494 ? 20.934 6.834 -2.635 1.00 80.75 494 LEU A N 1
ATOM 3895 C CA . LEU A 1 494 ? 20.198 7.411 -3.763 1.00 80.75 494 LEU A CA 1
ATOM 3896 C C . LEU A 1 494 ? 19.558 6.369 -4.686 1.00 80.75 494 LEU A C 1
ATOM 3898 O O . LEU A 1 494 ? 18.454 6.603 -5.174 1.00 80.75 494 LEU A O 1
ATOM 3902 N N . VAL A 1 495 ? 20.209 5.226 -4.902 1.00 82.31 495 VAL A N 1
ATOM 3903 C CA . VAL A 1 495 ? 19.722 4.131 -5.752 1.00 82.31 495 VAL A CA 1
ATOM 3904 C C . VAL A 1 495 ? 19.048 3.085 -4.870 1.00 82.31 495 VAL A C 1
ATOM 3906 O O . VAL A 1 495 ? 19.637 2.077 -4.480 1.00 82.31 495 VAL A O 1
ATOM 3909 N N . THR A 1 496 ? 17.792 3.369 -4.535 1.00 81.31 496 THR A N 1
ATOM 3910 C CA . THR A 1 496 ? 16.949 2.550 -3.648 1.00 81.31 496 THR A CA 1
ATOM 3911 C C . THR A 1 496 ? 15.748 1.982 -4.411 1.00 81.31 496 THR A C 1
ATOM 3913 O O . THR A 1 496 ? 15.701 2.043 -5.639 1.00 81.31 496 THR A O 1
ATOM 3916 N N . ASP A 1 497 ? 14.754 1.456 -3.697 1.00 76.06 497 ASP A N 1
ATOM 3917 C CA . ASP A 1 497 ? 13.457 1.035 -4.239 1.00 76.06 497 ASP A CA 1
ATOM 3918 C C . ASP A 1 497 ? 12.595 2.208 -4.746 1.00 76.06 497 ASP A C 1
ATOM 3920 O O . ASP A 1 497 ? 11.615 2.006 -5.467 1.00 76.06 497 ASP A O 1
ATOM 3924 N N . LYS A 1 498 ? 12.952 3.445 -4.380 1.00 74.06 498 LYS A N 1
ATOM 3925 C CA . LYS A 1 498 ? 12.234 4.665 -4.759 1.00 74.06 498 LYS A CA 1
ATOM 3926 C C . LYS A 1 498 ? 13.019 5.435 -5.818 1.00 74.06 498 LYS A C 1
ATOM 3928 O O . LYS A 1 498 ? 14.146 5.846 -5.544 1.00 74.06 498 LYS A O 1
ATOM 3933 N N . PRO A 1 499 ? 12.416 5.721 -6.985 1.00 72.06 499 PRO A N 1
ATOM 3934 C CA . PRO A 1 499 ? 13.097 6.479 -8.019 1.00 72.06 499 PRO A CA 1
ATOM 3935 C C . PRO A 1 499 ? 13.358 7.910 -7.546 1.00 72.06 499 PRO A C 1
ATOM 3937 O O . PRO A 1 499 ? 12.469 8.600 -7.033 1.00 72.06 499 PRO A O 1
ATOM 3940 N N . VAL A 1 500 ? 14.584 8.371 -7.759 1.00 70.50 500 VAL A N 1
ATOM 3941 C CA . VAL A 1 500 ? 14.944 9.783 -7.655 1.00 70.50 500 VAL A CA 1
ATOM 3942 C C . VAL A 1 500 ? 14.957 10.345 -9.070 1.00 70.50 500 VAL A C 1
ATOM 3944 O O . VAL A 1 500 ? 15.681 9.849 -9.931 1.00 70.50 500 VAL A O 1
ATOM 3947 N N . ALA A 1 501 ? 14.125 11.359 -9.323 1.00 65.19 501 ALA A N 1
ATOM 3948 C CA . ALA A 1 501 ? 14.038 11.987 -10.638 1.00 65.19 501 ALA A CA 1
ATOM 3949 C C . ALA A 1 501 ? 15.429 12.426 -11.125 1.00 65.19 501 ALA A C 1
ATOM 3951 O O . ALA A 1 501 ? 16.213 12.967 -10.349 1.00 65.19 501 ALA A O 1
ATOM 3952 N N . GLU A 1 502 ? 15.714 12.155 -12.400 1.00 67.00 502 GLU A N 1
ATOM 3953 C CA . GLU A 1 502 ? 16.957 12.498 -13.109 1.00 67.00 502 GLU A CA 1
ATOM 3954 C C . GLU A 1 502 ? 18.266 11.879 -12.579 1.00 67.00 502 GLU A C 1
ATOM 3956 O O . GLU A 1 502 ? 19.312 12.067 -13.201 1.00 67.00 502 GLU A O 1
ATOM 3961 N N . LEU A 1 503 ? 18.227 11.064 -11.516 1.00 73.12 503 LEU A N 1
ATOM 3962 C CA . LEU A 1 503 ? 19.416 10.392 -10.980 1.00 73.12 503 LEU A CA 1
ATOM 3963 C C . LEU A 1 503 ? 20.094 9.505 -12.030 1.00 73.12 503 LEU A C 1
ATOM 3965 O O . LEU A 1 503 ? 21.309 9.570 -12.184 1.00 73.12 503 LEU A O 1
ATOM 3969 N N . GLY A 1 504 ? 19.315 8.742 -12.801 1.00 69.50 504 GLY A N 1
ATOM 3970 C CA . GLY A 1 504 ? 19.857 7.894 -13.864 1.00 69.50 504 GLY A CA 1
ATOM 3971 C C . GLY A 1 504 ? 20.670 8.670 -14.906 1.00 69.50 504 GLY A C 1
ATOM 3972 O O . GLY A 1 504 ? 21.712 8.210 -15.351 1.00 69.50 504 GLY A O 1
ATOM 3973 N N . HIS A 1 505 ? 20.282 9.907 -15.232 1.00 69.12 505 HIS A N 1
ATOM 3974 C CA . HIS A 1 505 ? 21.046 10.737 -16.168 1.00 69.12 505 HIS A CA 1
ATOM 3975 C C . HIS A 1 505 ? 22.394 11.178 -15.590 1.00 69.12 505 HIS A C 1
ATOM 3977 O O . HIS A 1 505 ? 23.397 11.160 -16.300 1.00 69.12 505 HIS A O 1
ATOM 3983 N N . LEU A 1 506 ? 22.434 11.533 -14.303 1.00 71.94 506 LEU A N 1
ATOM 3984 C CA . LEU A 1 506 ? 23.687 11.847 -13.617 1.00 71.94 506 LEU A CA 1
ATOM 3985 C C . LEU A 1 506 ? 24.606 10.620 -13.553 1.00 71.94 506 LEU A C 1
ATOM 3987 O O . LEU A 1 506 ? 25.799 10.727 -13.823 1.00 71.94 506 LEU A O 1
ATOM 3991 N N . LEU A 1 507 ? 24.054 9.454 -13.212 1.00 78.19 507 LEU A N 1
ATOM 3992 C CA . LEU A 1 507 ? 24.825 8.217 -13.122 1.00 78.19 507 LEU A CA 1
ATOM 3993 C C . LEU A 1 507 ? 25.359 7.795 -14.492 1.00 78.19 507 LEU A C 1
ATOM 3995 O O . LEU A 1 507 ? 26.549 7.509 -14.596 1.00 78.19 507 LEU A O 1
ATOM 3999 N N . LEU A 1 508 ? 24.531 7.860 -15.543 1.00 76.12 508 LEU A N 1
ATOM 4000 C CA . LEU A 1 508 ? 24.956 7.621 -16.923 1.00 76.12 508 LEU A CA 1
ATOM 4001 C C . LEU A 1 508 ? 26.169 8.480 -17.274 1.00 76.12 508 LEU A C 1
ATOM 4003 O O . LEU A 1 508 ? 27.179 7.917 -17.683 1.00 76.12 508 LEU A O 1
ATOM 4007 N N . PHE A 1 509 ? 26.116 9.797 -17.034 1.00 71.81 509 PHE A N 1
ATOM 4008 C CA . PHE A 1 509 ? 27.246 10.707 -17.267 1.00 71.81 509 PHE A CA 1
ATOM 4009 C C . PHE A 1 509 ? 28.525 10.280 -16.541 1.00 71.81 509 PHE A C 1
ATOM 4011 O O . PHE A 1 509 ? 29.610 10.264 -17.127 1.00 71.81 509 PHE A O 1
ATOM 4018 N N . LEU A 1 510 ? 28.404 9.923 -15.262 1.00 72.19 510 LEU A N 1
ATOM 4019 C CA . LEU A 1 510 ? 29.544 9.525 -14.437 1.00 72.19 510 LEU A CA 1
ATOM 4020 C C . LEU A 1 510 ? 30.163 8.201 -14.901 1.00 72.19 510 LEU A C 1
ATOM 4022 O O . LEU A 1 510 ? 31.362 7.997 -14.712 1.00 72.19 510 LEU A O 1
ATOM 4026 N N . THR A 1 511 ? 29.371 7.354 -15.560 1.00 74.94 511 THR A N 1
ATOM 4027 C CA . THR A 1 511 ? 29.799 6.072 -16.137 1.00 74.94 511 THR A CA 1
ATOM 4028 C C . THR A 1 511 ? 30.132 6.117 -17.633 1.00 74.94 511 THR A C 1
ATOM 4030 O O . THR A 1 511 ? 30.550 5.099 -18.169 1.00 74.94 511 THR A O 1
ATOM 4033 N N . GLN A 1 512 ? 29.974 7.258 -18.319 1.00 68.44 512 GLN A N 1
ATOM 4034 C CA . GLN A 1 512 ? 30.342 7.373 -19.737 1.00 68.44 512 GLN A CA 1
ATOM 4035 C C . GLN A 1 512 ? 31.873 7.275 -19.926 1.00 68.44 512 GLN A C 1
ATOM 4037 O O . GLN A 1 512 ? 32.617 7.913 -19.166 1.00 68.44 512 GLN A O 1
ATOM 4042 N N . PRO A 1 513 ? 32.366 6.574 -20.963 1.00 64.88 513 PRO A N 1
ATOM 4043 C CA . PRO A 1 513 ? 33.766 6.633 -21.386 1.00 64.88 513 PRO A CA 1
ATOM 4044 C C . PRO A 1 513 ? 34.172 8.042 -21.859 1.00 64.88 513 PRO A C 1
ATOM 4046 O O . PRO A 1 513 ? 33.346 8.828 -22.329 1.00 64.88 513 PRO A O 1
ATOM 4049 N N . GLY A 1 514 ? 35.459 8.386 -21.734 1.00 62.09 514 GLY A N 1
ATOM 4050 C CA . GLY A 1 514 ? 35.975 9.761 -21.853 1.00 62.09 514 GLY A CA 1
ATOM 4051 C C . GLY A 1 514 ? 35.582 10.537 -23.122 1.00 62.09 514 GLY A C 1
ATOM 4052 O O . GLY A 1 514 ? 35.160 11.687 -23.007 1.00 62.09 514 GLY A O 1
ATOM 4053 N N . LEU A 1 515 ? 35.669 9.929 -24.312 1.00 57.00 515 LEU A N 1
ATOM 4054 C CA . LEU A 1 515 ? 35.371 10.597 -25.593 1.00 57.00 515 LEU A CA 1
ATOM 4055 C C . LEU A 1 515 ? 33.858 10.803 -25.835 1.00 57.00 515 LEU A C 1
ATOM 4057 O O . LEU A 1 515 ? 33.468 11.769 -26.489 1.00 57.00 515 LEU A O 1
ATOM 4061 N N . ASN A 1 516 ? 32.997 9.978 -25.227 1.00 60.09 516 ASN A N 1
ATOM 4062 C CA . ASN A 1 516 ? 31.536 10.041 -25.387 1.00 60.09 516 ASN A CA 1
ATOM 4063 C C . ASN A 1 516 ? 30.859 11.045 -24.440 1.00 60.09 516 ASN A C 1
ATOM 4065 O O . ASN A 1 516 ? 29.723 11.461 -24.684 1.00 60.09 516 ASN A O 1
ATOM 4069 N N . LYS A 1 517 ? 31.565 11.515 -23.400 1.00 66.62 517 LYS A N 1
ATOM 4070 C CA . LYS A 1 517 ? 31.041 12.511 -22.446 1.00 66.62 517 LYS A CA 1
ATOM 4071 C C . LYS A 1 517 ? 30.627 13.821 -23.109 1.00 66.62 517 LYS A C 1
ATOM 4073 O O . LYS A 1 517 ? 29.612 14.385 -22.717 1.00 66.62 517 LYS A O 1
ATOM 4078 N N . TRP A 1 518 ? 31.376 14.298 -24.104 1.00 63.03 518 TRP A N 1
ATOM 4079 C CA . TRP A 1 518 ? 31.094 15.574 -24.777 1.00 63.03 518 TRP A CA 1
ATOM 4080 C C . TRP A 1 518 ? 29.867 15.514 -25.687 1.00 63.03 518 TRP A C 1
ATOM 4082 O O . TRP A 1 518 ? 29.041 16.427 -25.660 1.00 63.03 518 TRP A O 1
ATOM 4092 N N . ARG A 1 519 ? 29.713 14.421 -26.443 1.00 63.31 519 ARG A N 1
ATOM 4093 C CA . ARG A 1 519 ? 28.530 14.171 -27.280 1.00 63.31 519 ARG A CA 1
ATOM 4094 C C . ARG A 1 519 ? 27.277 14.033 -26.411 1.00 63.31 519 ARG A C 1
ATOM 4096 O O . ARG A 1 519 ? 26.299 14.738 -26.631 1.00 63.31 519 ARG A O 1
ATOM 4103 N N . TRP A 1 520 ? 27.380 13.261 -25.328 1.00 63.84 520 TRP A N 1
ATOM 4104 C CA . TRP A 1 520 ? 26.317 13.112 -24.334 1.00 63.84 520 TRP A CA 1
ATOM 4105 C C . TRP A 1 520 ? 25.909 14.449 -23.687 1.00 63.84 520 TRP A C 1
ATOM 4107 O O . TRP A 1 520 ? 24.721 14.729 -23.530 1.00 63.84 520 TRP A O 1
ATOM 4117 N N . LEU A 1 521 ? 26.879 15.307 -23.336 1.00 65.19 521 LEU A N 1
ATOM 4118 C CA . LEU A 1 521 ? 26.605 16.619 -22.738 1.00 65.19 521 LEU A CA 1
ATOM 4119 C C . LEU A 1 521 ? 25.846 17.536 -23.709 1.00 65.19 521 LEU A C 1
ATOM 4121 O O . LEU A 1 521 ? 24.903 18.217 -23.303 1.00 65.19 521 LEU A O 1
ATOM 4125 N N . LYS A 1 522 ? 26.241 17.529 -24.989 1.00 66.88 522 LYS A N 1
ATOM 4126 C CA . LYS A 1 522 ? 25.617 18.322 -26.055 1.00 66.88 522 LYS A CA 1
ATOM 4127 C C . LYS A 1 522 ? 24.151 17.931 -26.250 1.00 66.88 522 LYS A C 1
ATOM 4129 O O . LYS A 1 522 ? 23.283 18.798 -26.166 1.00 66.88 522 LYS A O 1
ATOM 4134 N N . ASP A 1 523 ? 23.875 16.641 -26.411 1.00 63.84 523 ASP A N 1
ATOM 4135 C CA . ASP A 1 523 ? 22.520 16.132 -26.670 1.00 63.84 523 ASP A CA 1
ATOM 4136 C C . ASP A 1 523 ? 21.585 16.338 -25.462 1.00 63.84 523 ASP A C 1
ATOM 4138 O O . ASP A 1 523 ? 20.365 16.458 -25.596 1.00 63.84 523 ASP A O 1
ATOM 4142 N N . ARG A 1 524 ? 22.151 16.431 -24.248 1.00 63.75 524 ARG A N 1
ATOM 4143 C CA . ARG A 1 524 ? 21.385 16.607 -23.008 1.00 63.75 524 ARG A CA 1
ATOM 4144 C C . ARG A 1 524 ? 21.094 18.062 -22.648 1.00 63.75 524 ARG A C 1
ATOM 4146 O O . ARG A 1 524 ? 20.025 18.329 -22.082 1.00 63.75 524 ARG A O 1
ATOM 4153 N N . LEU A 1 525 ? 22.028 18.971 -22.930 1.00 64.06 525 LEU A N 1
ATOM 4154 C CA . LEU A 1 525 ? 21.854 20.414 -22.736 1.00 64.06 525 LEU A CA 1
ATOM 4155 C C . LEU A 1 525 ? 20.955 21.021 -23.820 1.00 64.06 525 LEU A C 1
ATOM 4157 O O . LEU A 1 525 ? 20.207 21.952 -23.527 1.00 64.06 525 LEU A O 1
ATOM 4161 N N . PHE A 1 526 ? 20.960 20.442 -25.024 1.00 67.19 526 PHE A N 1
ATOM 4162 C CA . PHE A 1 526 ? 20.178 20.908 -26.170 1.00 67.19 526 PHE A CA 1
ATOM 4163 C C . PHE A 1 526 ? 19.281 19.795 -26.748 1.00 67.19 526 PHE A C 1
ATOM 4165 O O . PHE A 1 526 ? 19.478 19.373 -27.885 1.00 67.19 526 PHE A O 1
ATOM 4172 N N . PRO A 1 527 ? 18.290 19.298 -25.982 1.00 62.59 527 PRO A N 1
ATOM 4173 C CA . PRO A 1 527 ? 17.394 18.240 -26.442 1.00 62.59 527 PRO A CA 1
ATOM 4174 C C . PRO A 1 527 ? 16.446 18.735 -27.549 1.00 62.59 527 PRO A C 1
ATOM 4176 O O . PRO A 1 527 ? 16.020 19.899 -27.548 1.00 62.59 527 PRO A O 1
ATOM 4179 N N . SER A 1 528 ? 16.064 17.829 -28.454 1.00 62.56 528 SER A N 1
ATOM 4180 C CA . SER A 1 528 ? 15.062 18.093 -29.494 1.00 62.56 528 SER A CA 1
ATOM 4181 C C . SER A 1 528 ? 13.684 18.417 -28.893 1.00 62.56 528 SER A C 1
ATOM 4183 O O . SER A 1 528 ? 13.389 18.084 -27.743 1.00 62.56 528 SER A O 1
ATOM 4185 N N . GLU A 1 529 ? 12.829 19.099 -29.662 1.00 60.41 529 GLU A N 1
ATOM 4186 C CA . GLU A 1 529 ? 11.446 19.413 -29.257 1.00 60.41 529 GLU A CA 1
ATOM 4187 C C . GLU A 1 529 ? 10.637 18.142 -28.946 1.00 60.41 529 GLU A C 1
ATOM 4189 O O . GLU A 1 529 ? 10.017 18.060 -27.885 1.00 60.41 529 GLU A O 1
ATOM 4194 N N . ALA A 1 530 ? 10.785 17.103 -29.772 1.00 55.84 530 ALA A N 1
ATOM 4195 C CA . ALA A 1 530 ? 10.170 15.792 -29.566 1.00 55.84 530 ALA A CA 1
ATOM 4196 C C . ALA A 1 530 ? 10.617 15.105 -28.256 1.00 55.84 530 ALA A C 1
ATOM 4198 O O . ALA A 1 530 ? 9.806 14.500 -27.553 1.00 55.84 530 ALA A O 1
ATOM 4199 N N . PHE A 1 531 ? 11.894 15.239 -27.860 1.00 57.69 531 PHE A N 1
ATOM 4200 C CA . PHE A 1 531 ? 12.381 14.707 -26.578 1.00 57.69 531 PHE A CA 1
ATOM 4201 C C . PHE A 1 531 ? 11.680 15.371 -25.378 1.00 57.69 531 PHE A C 1
ATOM 4203 O O . PHE A 1 531 ? 11.409 14.722 -24.362 1.00 57.69 531 PHE A O 1
ATOM 4210 N N . LEU A 1 532 ? 11.420 16.680 -25.459 1.00 60.28 532 LEU A N 1
ATOM 4211 C CA . LEU A 1 532 ? 10.731 17.421 -24.401 1.00 60.28 532 LEU A CA 1
ATOM 4212 C C . LEU A 1 532 ? 9.254 17.014 -24.302 1.00 60.28 532 LEU A C 1
ATOM 4214 O O . LEU A 1 532 ? 8.751 16.879 -23.188 1.00 60.28 532 LEU A O 1
ATOM 4218 N N . GLU A 1 533 ? 8.602 16.764 -25.435 1.00 55.25 533 GLU A N 1
ATOM 4219 C CA . GLU A 1 533 ? 7.207 16.320 -25.510 1.00 55.25 533 GLU A CA 1
ATOM 4220 C C . GLU A 1 533 ? 6.996 14.918 -24.932 1.00 55.25 533 GLU A C 1
ATOM 4222 O O . GLU A 1 533 ? 6.152 14.741 -24.052 1.00 55.25 533 GLU A O 1
ATOM 4227 N N . TYR A 1 534 ? 7.841 13.951 -25.294 1.00 55.47 534 TYR A N 1
ATOM 4228 C CA . TYR A 1 534 ? 7.807 12.601 -24.721 1.00 55.47 534 TYR A CA 1
ATOM 4229 C C . TYR A 1 534 ? 8.019 12.592 -23.195 1.00 55.47 534 TYR A C 1
ATOM 4231 O O . TYR A 1 534 ? 7.334 11.892 -22.450 1.00 55.47 534 TYR A O 1
ATOM 4239 N N . ARG A 1 535 ? 8.981 13.384 -22.699 1.00 54.66 535 ARG A N 1
ATOM 4240 C CA . ARG A 1 535 ? 9.407 13.353 -21.288 1.00 54.66 535 ARG A CA 1
ATOM 4241 C C . ARG A 1 535 ? 8.520 14.188 -20.359 1.00 54.66 535 ARG A C 1
ATOM 4243 O O . ARG A 1 535 ? 8.406 13.846 -19.181 1.00 54.66 535 ARG A O 1
ATOM 4250 N N . TYR A 1 536 ? 7.948 15.291 -20.845 1.00 54.62 536 TYR A N 1
ATOM 4251 C CA . TYR A 1 536 ? 7.202 16.259 -20.027 1.00 54.62 536 TYR A CA 1
ATOM 4252 C C . TYR A 1 536 ? 5.720 16.398 -20.420 1.00 54.62 536 TYR A C 1
ATOM 4254 O O . TYR A 1 536 ? 4.993 17.155 -19.765 1.00 54.62 536 TYR A O 1
ATOM 4262 N N . GLY A 1 537 ? 5.255 15.655 -21.432 1.00 56.41 537 GLY A N 1
ATOM 4263 C CA . GLY A 1 537 ? 3.884 15.717 -21.941 1.00 56.41 537 GLY A CA 1
ATOM 4264 C C . GLY A 1 537 ? 3.519 17.115 -22.454 1.00 56.41 537 GLY A C 1
ATOM 4265 O O . GLY A 1 537 ? 4.389 17.920 -22.773 1.00 56.41 537 GLY A O 1
ATOM 4266 N N . HIS A 1 538 ? 2.229 17.468 -22.443 1.00 49.00 538 HIS A N 1
ATOM 4267 C CA . HIS A 1 538 ? 1.706 18.759 -22.935 1.00 49.00 538 HIS A CA 1
ATOM 4268 C C . HIS A 1 538 ? 2.322 20.040 -22.322 1.00 49.00 538 HIS A C 1
ATOM 4270 O O . HIS A 1 538 ? 2.027 21.136 -22.795 1.00 49.00 538 HIS A O 1
ATOM 4276 N N . ARG A 1 539 ? 3.180 19.950 -21.292 1.00 45.03 539 ARG A N 1
ATOM 4277 C CA . ARG A 1 539 ? 3.913 21.106 -20.742 1.00 45.03 539 ARG A CA 1
ATOM 4278 C C . ARG A 1 539 ? 5.006 21.638 -21.676 1.00 45.03 539 ARG A C 1
ATOM 4280 O O . ARG A 1 539 ? 5.376 22.799 -21.538 1.00 45.03 539 ARG A O 1
ATOM 4287 N N . SER A 1 540 ? 5.533 20.829 -22.598 1.00 48.31 540 SER A N 1
ATOM 4288 C CA . SER A 1 540 ? 6.588 21.256 -23.534 1.00 48.31 540 SER A CA 1
ATOM 4289 C C . SER A 1 540 ? 6.062 22.096 -24.701 1.00 48.31 540 SER A C 1
ATOM 4291 O O . SER A 1 540 ? 6.779 22.976 -25.172 1.00 48.31 540 SER A O 1
ATOM 4293 N N . ASN A 1 541 ? 4.818 21.858 -25.137 1.00 48.56 541 ASN A N 1
ATOM 4294 C CA . ASN A 1 541 ? 4.244 22.480 -26.339 1.00 48.56 541 ASN A CA 1
ATOM 4295 C C . ASN A 1 541 ? 3.843 23.945 -26.141 1.00 48.56 541 ASN A C 1
ATOM 4297 O O . ASN A 1 541 ? 3.656 24.660 -27.119 1.00 48.56 541 ASN A O 1
ATOM 4301 N N . THR A 1 542 ? 3.735 24.423 -24.899 1.00 51.53 542 THR A N 1
ATOM 4302 C CA . THR A 1 542 ? 3.360 25.817 -24.624 1.00 51.53 542 THR A CA 1
ATOM 4303 C C . THR A 1 542 ? 4.562 26.742 -24.423 1.00 51.53 542 THR A C 1
ATOM 4305 O O . THR A 1 542 ? 4.411 27.946 -24.618 1.00 51.53 542 THR A O 1
ATOM 4308 N N . GLN A 1 543 ? 5.753 26.229 -24.061 1.00 53.81 543 GLN A N 1
ATOM 4309 C CA . GLN A 1 543 ? 6.955 27.049 -23.799 1.00 53.81 543 GLN A CA 1
ATOM 4310 C C . GLN A 1 543 ? 8.300 26.321 -24.088 1.00 53.81 543 GLN A C 1
ATOM 4312 O O . GLN A 1 543 ? 9.068 26.034 -23.157 1.00 53.81 543 GLN A O 1
ATOM 4317 N N . PRO A 1 544 ? 8.658 26.053 -25.362 1.00 56.12 544 PRO A N 1
ATOM 4318 C CA . PRO A 1 544 ? 9.872 25.302 -25.724 1.00 56.12 544 PRO A CA 1
ATOM 4319 C C . PRO A 1 544 ? 11.177 26.001 -25.307 1.00 56.12 544 PRO A C 1
ATOM 4321 O O . PRO A 1 544 ? 12.084 25.380 -24.751 1.00 56.12 544 PRO A O 1
ATOM 4324 N N . LEU A 1 545 ? 11.261 27.320 -25.518 1.00 56.78 545 LEU A N 1
ATOM 4325 C CA . LEU A 1 545 ? 12.424 28.148 -25.166 1.00 56.78 545 LEU A CA 1
ATOM 4326 C C . LEU A 1 545 ? 12.629 28.251 -23.650 1.00 56.78 545 LEU A C 1
ATOM 4328 O O . LEU A 1 545 ? 13.746 28.081 -23.165 1.00 56.78 545 LEU A O 1
ATOM 4332 N N . LEU A 1 546 ? 11.548 28.460 -22.893 1.00 58.78 546 LEU A N 1
ATOM 4333 C CA . LEU A 1 546 ? 11.604 28.568 -21.434 1.00 58.78 546 LEU A CA 1
ATOM 4334 C C . LEU A 1 546 ? 12.017 27.231 -20.805 1.00 58.78 546 LEU A C 1
ATOM 4336 O O . LEU A 1 546 ? 12.866 27.192 -19.920 1.00 58.78 546 LEU A O 1
ATOM 4340 N N . THR A 1 547 ? 11.513 26.116 -21.340 1.00 56.41 547 THR A N 1
ATOM 4341 C CA . THR A 1 547 ? 11.905 24.767 -20.908 1.00 56.41 547 THR A CA 1
ATOM 4342 C C . THR A 1 547 ? 13.382 24.478 -21.203 1.00 56.41 547 THR A C 1
ATOM 4344 O O . THR A 1 547 ? 14.071 23.915 -20.353 1.00 56.41 547 THR A O 1
ATOM 4347 N N . ARG A 1 548 ? 13.904 24.901 -22.367 1.00 60.31 548 ARG A N 1
ATOM 4348 C CA . ARG A 1 548 ? 15.329 24.763 -22.731 1.00 60.31 548 ARG A CA 1
ATOM 4349 C C . ARG A 1 548 ? 16.247 25.604 -21.833 1.00 60.31 548 ARG A C 1
ATOM 4351 O O . ARG A 1 548 ? 17.259 25.089 -21.368 1.00 60.31 548 ARG A O 1
ATOM 4358 N N . VAL A 1 549 ? 15.872 26.848 -21.525 1.00 62.06 549 VAL A N 1
ATOM 4359 C CA . VAL A 1 549 ? 16.660 27.757 -20.669 1.00 62.06 549 VAL A CA 1
ATOM 4360 C C . VAL A 1 549 ? 16.597 27.358 -19.192 1.00 62.06 549 VAL A C 1
ATOM 4362 O O . VAL A 1 549 ? 17.616 27.386 -18.509 1.00 62.06 549 VAL A O 1
ATOM 4365 N N . CYS A 1 550 ? 15.437 26.930 -18.684 1.00 59.56 550 CYS A N 1
ATOM 4366 C CA . CYS A 1 550 ? 15.270 26.536 -17.281 1.00 59.56 550 CYS A CA 1
ATOM 4367 C C . CYS A 1 550 ? 15.843 25.146 -16.958 1.00 59.56 550 CYS A C 1
ATOM 4369 O O . CYS A 1 550 ? 16.055 24.828 -15.788 1.00 59.56 550 CYS A O 1
ATOM 4371 N N . ARG A 1 551 ? 16.104 24.298 -17.960 1.00 61.84 551 ARG A N 1
ATOM 4372 C CA . ARG A 1 551 ? 16.558 22.915 -17.754 1.00 61.84 551 ARG A CA 1
ATOM 4373 C C . ARG A 1 551 ? 17.952 22.801 -17.127 1.00 61.84 551 ARG A C 1
ATOM 4375 O O . ARG A 1 551 ? 18.057 22.045 -16.162 1.00 61.84 551 ARG A O 1
ATOM 4382 N N . PRO A 1 552 ? 18.992 23.537 -17.563 1.00 62.50 552 PRO A N 1
ATOM 4383 C CA . PRO A 1 552 ? 20.266 23.590 -16.847 1.00 62.50 552 PRO A CA 1
ATOM 4384 C C . PRO A 1 552 ? 20.092 23.988 -15.375 1.00 62.50 552 PRO A C 1
ATOM 4386 O O . PRO A 1 552 ? 20.620 23.311 -14.498 1.00 62.50 552 PRO A O 1
ATOM 4389 N N . PHE A 1 553 ? 19.263 24.997 -15.081 1.00 62.97 553 PHE A N 1
ATOM 4390 C CA . PHE A 1 553 ? 18.972 25.415 -13.704 1.00 62.97 553 PHE A CA 1
ATOM 4391 C C . PHE A 1 553 ? 18.199 24.356 -12.912 1.00 62.97 553 PHE A C 1
ATOM 4393 O O . PHE A 1 553 ? 18.495 24.146 -11.742 1.00 62.97 553 PHE A O 1
ATOM 4400 N N . SER A 1 554 ? 17.257 23.641 -13.532 1.00 57.38 554 SER A N 1
ATOM 4401 C CA . SER A 1 554 ? 16.558 22.511 -12.909 1.00 57.38 554 SER A CA 1
ATOM 4402 C C . SER A 1 554 ? 17.512 21.355 -12.610 1.00 57.38 554 SER A C 1
ATOM 4404 O O . SER A 1 554 ? 17.430 20.768 -11.536 1.00 57.38 554 SER A O 1
ATOM 4406 N N . LEU A 1 555 ? 18.420 21.017 -13.530 1.00 57.72 555 LEU A N 1
ATOM 4407 C CA . LEU A 1 555 ? 19.425 19.971 -13.323 1.00 57.72 555 LEU A CA 1
ATOM 4408 C C . LEU A 1 555 ? 20.416 20.368 -12.220 1.00 57.72 555 LEU A C 1
ATOM 4410 O O . LEU A 1 555 ? 20.723 19.543 -11.366 1.00 57.72 555 LEU A O 1
ATOM 4414 N N . ILE A 1 556 ? 20.841 21.635 -12.175 1.00 63.34 556 ILE A N 1
ATOM 4415 C CA . ILE A 1 556 ? 21.683 22.186 -11.102 1.00 63.34 556 ILE A CA 1
ATOM 4416 C C . ILE A 1 556 ? 20.929 22.188 -9.767 1.00 63.34 556 ILE A C 1
ATOM 4418 O O . ILE A 1 556 ? 21.455 21.701 -8.774 1.00 63.34 556 ILE A O 1
ATOM 4422 N N . TYR A 1 557 ? 19.682 22.658 -9.724 1.00 62.19 557 TYR A N 1
ATOM 4423 C CA . TYR A 1 557 ? 18.844 22.641 -8.520 1.00 62.19 557 TYR A CA 1
ATOM 4424 C C . TYR A 1 557 ? 18.621 21.215 -8.006 1.00 62.19 557 TYR A C 1
ATOM 4426 O O . TYR A 1 557 ? 18.689 20.963 -6.803 1.00 62.19 557 TYR A O 1
ATOM 4434 N N . GLN A 1 558 ? 18.391 20.259 -8.907 1.00 58.34 558 GLN A N 1
ATOM 4435 C CA . GLN A 1 558 ? 18.273 18.852 -8.548 1.00 58.34 558 GLN A CA 1
ATOM 4436 C C . GLN A 1 558 ? 19.601 18.282 -8.059 1.00 58.34 558 GLN A C 1
ATOM 4438 O O . GLN A 1 558 ? 19.581 17.573 -7.061 1.00 58.34 558 GLN A O 1
ATOM 4443 N N . ALA A 1 559 ? 20.732 18.632 -8.675 1.00 59.16 559 ALA A N 1
ATOM 4444 C CA . ALA A 1 559 ? 22.060 18.255 -8.197 1.00 59.16 559 ALA A CA 1
ATOM 4445 C C . ALA A 1 559 ? 22.352 18.839 -6.802 1.00 59.16 559 ALA A C 1
ATOM 4447 O O . ALA A 1 559 ? 22.821 18.112 -5.935 1.00 59.16 559 ALA A O 1
ATOM 4448 N N . VAL A 1 560 ? 21.987 20.098 -6.534 1.00 63.00 560 VAL A N 1
ATOM 4449 C CA . VAL A 1 560 ? 22.098 20.743 -5.211 1.00 63.00 560 VAL A CA 1
ATOM 4450 C C . VAL A 1 560 ? 21.191 20.062 -4.186 1.00 63.00 560 VAL A C 1
ATOM 4452 O O . VAL A 1 560 ? 21.613 19.764 -3.073 1.00 63.00 560 VAL A O 1
ATOM 4455 N N . ARG A 1 561 ? 19.948 19.743 -4.557 1.00 59.50 561 ARG A N 1
ATOM 4456 C CA . ARG A 1 561 ? 19.010 19.012 -3.696 1.00 59.50 561 ARG A CA 1
ATOM 4457 C C . ARG A 1 561 ? 19.441 17.561 -3.463 1.00 59.50 561 ARG A C 1
ATOM 4459 O O . ARG A 1 561 ? 19.135 17.002 -2.413 1.00 59.50 561 ARG A O 1
ATOM 4466 N N . LEU A 1 562 ? 20.121 16.947 -4.430 1.00 60.62 562 LEU A N 1
ATOM 4467 C CA . LEU A 1 562 ? 20.773 15.647 -4.290 1.00 60.62 562 LEU A CA 1
ATOM 4468 C C . LEU A 1 562 ? 21.925 15.754 -3.287 1.00 60.62 562 LEU A C 1
ATOM 4470 O O . LEU A 1 562 ? 22.018 14.923 -2.394 1.00 60.62 562 LEU A O 1
ATOM 4474 N N . PHE A 1 563 ? 22.725 16.819 -3.381 1.00 61.09 563 PHE A N 1
ATOM 4475 C CA . PHE A 1 563 ? 23.811 17.124 -2.451 1.00 61.09 563 PHE A CA 1
ATOM 4476 C C . PHE A 1 563 ? 23.310 17.369 -1.024 1.00 61.09 563 PHE A C 1
ATOM 4478 O O . PHE A 1 563 ? 23.916 16.888 -0.084 1.00 61.09 563 PHE A O 1
ATOM 4485 N N . ALA A 1 564 ? 22.160 18.027 -0.854 1.00 58.97 564 ALA A N 1
ATOM 4486 C CA . ALA A 1 564 ? 21.521 18.224 0.452 1.00 58.97 564 ALA A CA 1
ATOM 4487 C C . ALA A 1 564 ? 20.914 16.940 1.060 1.00 58.97 564 ALA A C 1
ATOM 4489 O O . ALA A 1 564 ? 20.465 16.951 2.204 1.00 58.97 564 ALA A O 1
ATOM 4490 N N . ARG A 1 565 ? 20.823 15.850 0.284 1.00 54.81 565 ARG A N 1
ATOM 4491 C CA . ARG A 1 565 ? 20.383 14.520 0.747 1.00 54.81 565 ARG A CA 1
ATOM 4492 C C . ARG A 1 565 ? 21.552 13.574 1.036 1.00 54.81 565 ARG A C 1
ATOM 4494 O O . ARG A 1 565 ? 21.331 12.550 1.688 1.00 54.81 565 ARG A O 1
ATOM 4501 N N . LEU A 1 566 ? 22.736 13.871 0.497 1.00 52.09 566 LEU A N 1
ATOM 4502 C CA . LEU A 1 566 ? 23.995 13.198 0.822 1.00 52.09 566 LEU A CA 1
ATOM 4503 C C . LEU A 1 566 ? 24.465 13.640 2.203 1.00 52.09 566 LEU A C 1
ATOM 4505 O O . LEU A 1 566 ? 24.967 12.735 2.913 1.00 52.09 566 LEU A O 1
#

Foldseek 3Di:
DPPVQLVLLLQFFAAPFQEAEEEAEADPDLVLLLLLLVLCVVVPEAADAPVQVLCVLVPNDDDDPPYYAAEYEALDPRCLVRVLVSCLVSVHEYEYAYALLQLDPDDDPSNVVSLVSVQVSVVSPYHYAYEFHPLDQLVPDDDPNLLCRQLVRQVSVCVSNVHGHAEYEYRQLHDDPVSLVSNVVSRHSAYEGQAAYHDHRNPDRDYGYHQYDALSDHSVLSSQLVNRDNNRVSVSVVVRVVNRVVVVVVVVVCVVVPVPDDDVQDVVNLVVQLVVQQVLQVLQLVVVVLLLVQCVVVVFAKAWADPQCLCVPQVVGRRPAHDQATEIAGAPVCLVVSVVSCVVQVWDQLFPPFRWTAHPVRSYIYGYHHDDQFDPPRVVQVVQWDWDDRPNRIHTYGALQVNLLSLLCCQCAQQLADAPSSLVSNQSSQQRHDHPLVVNLVSLVVFVCLLSSLLSVVVSVVPPVNRPDDPVSNVSSPQDDPVSVVVNVLSVQGHYNDGDPCRNVVSSLVRGDDVCNVVSVVCQLDPDLSVCCVVPNPVCVVPVPCCSVCVVVVVVVSVVVSVVSD

Sequence (566 aa):
MGAARALSELASSFHGADVLVLCYHRIRSRERFHSQMKALAELGYSILTTEQFTEWLRGSKLIYPPAALLTFDGGYDDQIENALPVLEQFQFPATFFPVSADLGEEPGHLAVRRRNELRAIEKSGHTIGCHSHSHPDLTSLSGADLHREVYGSKQILEKTLGRPVNAFCYPYGAYDARVRKVVQEAGFDVAFTVDLGGVHRGDDPYLLKRVPVLGEPSVVEFRAYLSGTLGVSGPLLLYWKLRERLLDWRDRRASQKTHSGTNVATIDQLIAAYSRVSSANNAKFQKLKVVLARIRDQGIDCILLKGADLIPRLYGVLGLRPMVDVDLLVHDKDLPAIERILRELGYRTQIDGNPAYVDPDNTLALDIITEVWYVDDQNGIWQRAVQRDFDGIPVKGMGGSDLLLYLIAYCVVHRGVLSGSFANDIALLVEKENVDWKFVLDETSRSPLKIPIYHGLSFVAARYASAPIPDRVLMSLAPATLRERIWYGILQKLVTDKPVAELGHLLLFLTQPGLNKWRWLKDRLFPSEAFLEYRYGHRSNTQPLLTRVCRPFSLIYQAVRLFARL

pLDDT: mean 84.3, std 14.69, range [33.56, 98.44]

Radius of gyration: 32.06 Å; chains: 1; bounding box: 76×50×85 Å